Protein AF-A0A2P5I5N1-F1 (afdb_monomer_lite)

Secondary structure (DSSP, 8-state):
-----------------------------------------------------PPP--------------------------------------HHHHSPPGGGSPPP--PPP--TTS-HHHHHHHHHHHHHHHHHHHHHHHHHHHHHHHHHHHHTS--------------------------HHHHHHHHHHHHHTTTHHHHHHHHHHHGGGHHHHHHH-TTTS-GGG--HHHHHHHHHHHHHHHHHHHHHHHHHHHHHHHHHHHHHTTS-TT----PPP--HHHHHHHHHHHTT-S-GGGGGS---HHHHHHHHHHHHHHHHHHHHHHHHHHHTTTSGGGS-HHHHHHHHHHTT---TT--HHHHHHHHHHHHHHTT-S-TT-SS-TTSHHHHHHHHHHHHHHHH-SSSS--HHHHHHHHHHH--

pLDDT: mean 74.64, std 23.28, range [29.06, 97.94]

Sequence (427 aa):
MTSTTHLRVLRTSLRASPSHLLLLRPGYHHLHTPPSQPAQPRTQQQIPVQRQPCISRHQFSTSPHARQQSQRATAQLAAENSDRDAVQPTQTISPTAANPPASTRPPPLSLPARDPAASTFSHLFATGKAYLAFYKTGFKQIYINTRLVWSLASASGIPPDSSNSTGQPAAASPPTLRPAVTTRSTELLKRRWRHDMRRVPLFALMFVVCGEFTPLVVLALPGVVPLTCRIPRQVDKLRRAAEARRRASAGRIIQEEEEAEAEAEAEAEGADANGVHESNPLSRAAVTAHVARSLNLISPLWDRLPLPDAAVALLASRKVRAHVAYLIRDGHLLSQAGGVPALEDDEVALACEDRGLPVVDRSAADLREELGQWLDLAGENFGGENGSPWSPEAVARKEALVVSLLAAPKWPLNRQGLEALASKIER

Radius of gyration: 31.35 Å; chains: 1; bounding box: 95×78×101 Å

Organism: Diaporthe helianthi (NCBI:txid158607)

Foldseek 3Di:
DDDDDDDDDDDDDDDDDDDDDDDDDDDDDDDDDDDDDDDDDDDDDDDDDDDDDDDDDDDDDDDDDDDDDDDDDDDDDDDDDDDDDDDDPPQAAALLLQAADPLLAADDQDQDDDDPPDDPVVSVVSRLVSLVVRVVSNVVSLVVLVVVLVVLVVVQPDDPPPPDDDDDDDDDDDPPSPRDPRGLRNVSSVVLSVQQVVLVVVLVVLCVVCPSNSVVVCLVCVSSDRRRSDDPVNVLVVLVVLLVQLLVLLVVLVVVQVVQVVVLVVVCVVDDPDDDPDRQFRDLLSLQLSLCRNLVVDPPVVVVDPDDSNVSNVVRVVVSVVLLVVLLVSLQSQVSNVHLVSHDLVVLLVNCSSLSHRRRPDDSVVSSVQRVLLSVQLPSPCPDDPDDCPDPVNSVSSSLSSSLSSSDSDPDDDNVRSVVSSVSNVD

Structure (mmCIF, N/CA/C/O backbone):
data_AF-A0A2P5I5N1-F1
#
_entry.id   AF-A0A2P5I5N1-F1
#
loop_
_atom_site.group_PDB
_atom_site.id
_atom_site.type_symbol
_atom_site.label_atom_id
_atom_site.label_alt_id
_atom_site.label_comp_id
_atom_site.label_asym_id
_atom_site.label_entity_id
_atom_site.label_seq_id
_atom_site.pdbx_PDB_ins_code
_atom_site.Cartn_x
_atom_site.Cartn_y
_atom_site.Cartn_z
_atom_site.occupancy
_atom_site.B_iso_or_equiv
_atom_site.auth_seq_id
_atom_site.auth_comp_id
_atom_site.auth_asym_id
_atom_site.auth_atom_id
_atom_site.pdbx_PDB_model_num
ATOM 1 N N . MET A 1 1 ? 17.295 4.859 -60.411 1.00 33.75 1 MET A N 1
ATOM 2 C CA . MET A 1 1 ? 17.497 3.439 -60.048 1.00 33.75 1 MET A CA 1
ATOM 3 C C . MET A 1 1 ? 17.935 3.429 -58.591 1.00 33.75 1 MET A C 1
ATOM 5 O O . MET A 1 1 ? 18.952 4.043 -58.325 1.00 33.75 1 MET A O 1
ATOM 9 N N . THR A 1 2 ? 17.205 2.911 -57.606 1.00 41.75 2 THR A N 1
ATOM 10 C CA . THR A 1 2 ? 15.881 2.250 -57.556 1.00 41.75 2 THR A CA 1
ATOM 11 C C . THR A 1 2 ? 15.160 2.682 -56.270 1.00 41.75 2 THR A C 1
ATOM 13 O O . THR A 1 2 ? 15.818 3.014 -55.289 1.00 41.75 2 THR A O 1
ATOM 16 N N . SER A 1 3 ? 13.823 2.674 -56.264 1.00 34.59 3 SER A N 1
ATOM 17 C CA . SER A 1 3 ? 12.996 2.844 -55.053 1.00 34.59 3 SER A CA 1
ATOM 18 C C . SER A 1 3 ? 13.326 1.759 -53.997 1.00 34.59 3 SER A C 1
ATOM 20 O O . SER A 1 3 ? 13.925 0.739 -54.335 1.00 34.59 3 SER A O 1
ATOM 22 N N . THR A 1 4 ? 12.933 1.871 -52.723 1.00 37.09 4 THR A N 1
ATOM 23 C CA . THR A 1 4 ? 11.544 1.581 -52.303 1.00 37.09 4 THR A CA 1
ATOM 24 C C . THR A 1 4 ? 11.263 2.011 -50.853 1.00 37.09 4 THR A C 1
ATOM 26 O O . THR A 1 4 ? 12.054 1.772 -49.948 1.00 37.09 4 THR A O 1
ATOM 29 N N . THR A 1 5 ? 10.105 2.650 -50.670 1.00 42.44 5 THR A N 1
ATOM 30 C CA . THR A 1 5 ? 9.435 3.049 -49.413 1.00 42.44 5 THR A CA 1
ATOM 31 C C . THR A 1 5 ? 8.894 1.832 -48.627 1.00 42.44 5 THR A C 1
ATOM 33 O O . THR A 1 5 ? 8.928 0.735 -49.161 1.00 42.44 5 THR A O 1
ATOM 36 N N . HIS A 1 6 ? 8.266 2.051 -47.452 1.00 37.25 6 HIS A N 1
ATOM 37 C CA . HIS A 1 6 ? 7.546 1.102 -46.549 1.00 37.25 6 HIS A CA 1
ATOM 38 C C . HIS A 1 6 ? 8.348 0.652 -45.299 1.00 37.25 6 HIS A C 1
ATOM 40 O O . HIS A 1 6 ? 9.550 0.464 -45.390 1.00 37.25 6 HIS A O 1
ATOM 46 N N . LEU A 1 7 ? 7.776 0.495 -44.087 1.00 34.72 7 LEU A N 1
ATOM 47 C CA . LEU A 1 7 ? 6.366 0.534 -43.636 1.00 34.72 7 LEU A CA 1
ATOM 48 C C . LEU A 1 7 ? 6.119 1.450 -42.409 1.00 34.72 7 LEU A C 1
ATOM 50 O O . LEU A 1 7 ? 6.845 1.421 -41.421 1.00 34.72 7 LEU A O 1
ATOM 54 N N . ARG A 1 8 ? 4.977 2.156 -42.427 1.00 34.97 8 ARG A N 1
ATOM 55 C CA . ARG A 1 8 ? 4.152 2.459 -41.233 1.00 34.97 8 ARG A CA 1
ATOM 56 C C . ARG A 1 8 ? 3.073 1.369 -41.095 1.00 34.97 8 ARG A C 1
ATOM 58 O O . ARG A 1 8 ? 2.832 0.661 -42.066 1.00 34.97 8 ARG A O 1
ATOM 65 N N . VAL A 1 9 ? 2.321 1.389 -39.979 1.00 34.06 9 VAL A N 1
ATOM 66 C CA . VAL A 1 9 ? 1.162 0.511 -39.651 1.00 34.06 9 VAL A CA 1
ATOM 67 C C . VAL A 1 9 ? 1.654 -0.861 -39.137 1.00 34.06 9 VAL A C 1
ATOM 69 O O . VAL A 1 9 ? 2.457 -1.503 -39.791 1.00 34.06 9 VAL A O 1
ATOM 72 N N . LEU A 1 10 ? 1.320 -1.328 -37.924 1.00 35.56 10 LEU A N 1
ATOM 73 C CA . LEU A 1 10 ? -0.014 -1.440 -37.310 1.00 35.56 10 LEU A CA 1
ATOM 74 C C . LEU A 1 10 ? -0.098 -0.929 -35.852 1.00 35.56 10 LEU A C 1
ATOM 76 O O . LEU A 1 10 ? 0.497 -1.494 -34.941 1.00 35.56 10 LEU A O 1
ATOM 80 N N . ARG A 1 11 ? -0.973 0.058 -35.602 1.00 35.25 11 ARG A N 1
ATOM 81 C CA . ARG A 1 11 ? -1.669 0.222 -34.310 1.00 35.25 11 ARG A CA 1
ATOM 82 C C . ARG A 1 11 ? -3.103 -0.271 -34.500 1.00 35.25 11 ARG A C 1
ATOM 84 O O . ARG A 1 11 ? -3.900 0.443 -35.101 1.00 35.25 11 ARG A O 1
ATOM 91 N N . THR A 1 12 ? -3.449 -1.453 -33.995 1.00 36.47 12 THR A N 1
ATOM 92 C CA . THR A 1 12 ? -4.833 -1.958 -34.018 1.00 36.47 12 THR A CA 1
ATOM 93 C C . THR A 1 12 ? -5.508 -1.753 -32.666 1.00 36.47 12 THR A C 1
ATOM 95 O O . THR A 1 12 ? -5.317 -2.476 -31.692 1.00 36.47 12 THR A O 1
ATOM 98 N N . SER A 1 13 ? -6.329 -0.710 -32.614 1.00 34.03 13 SER A N 1
ATOM 99 C CA . SER A 1 13 ? -7.240 -0.418 -31.514 1.00 34.03 13 SER A CA 1
ATOM 100 C C . SER A 1 13 ? -8.364 -1.453 -31.419 1.00 34.03 13 SER A C 1
ATOM 102 O O . SER A 1 13 ? -9.107 -1.627 -32.382 1.00 34.03 13 SER A O 1
ATOM 104 N N . LEU A 1 14 ? -8.589 -2.024 -30.232 1.00 34.31 14 LEU A N 1
ATOM 105 C CA . LEU A 1 14 ? -9.855 -2.683 -29.893 1.00 34.31 14 LEU A CA 1
ATOM 106 C C . LEU A 1 14 ? -10.688 -1.780 -28.980 1.00 34.31 14 LEU A C 1
ATOM 108 O O . LEU A 1 14 ? -10.567 -1.792 -27.755 1.00 34.31 14 LEU A O 1
ATOM 112 N N . ARG A 1 15 ? -11.552 -0.986 -29.617 1.00 32.31 15 ARG A N 1
ATOM 113 C CA . ARG A 1 15 ? -12.623 -0.210 -28.988 1.00 32.31 15 ARG A CA 1
ATOM 114 C C . ARG A 1 15 ? -13.944 -0.730 -29.551 1.00 32.31 15 ARG A C 1
ATOM 116 O O . ARG A 1 15 ? -14.339 -0.326 -30.637 1.00 32.31 15 ARG A O 1
ATOM 123 N N . ALA A 1 16 ? -14.606 -1.627 -28.825 1.00 32.97 16 ALA A N 1
ATOM 124 C CA . ALA A 1 16 ? -15.929 -2.136 -29.179 1.00 32.97 16 ALA A CA 1
ATOM 125 C C . ALA A 1 16 ? -16.953 -1.683 -28.129 1.00 32.97 16 ALA A C 1
ATOM 127 O O . ALA A 1 16 ? -16.786 -1.938 -26.936 1.00 32.97 16 ALA A O 1
ATOM 128 N N . SER A 1 17 ? -17.982 -0.972 -28.588 1.00 29.06 17 SER A N 1
ATOM 129 C CA . SER A 1 17 ? -19.157 -0.579 -27.800 1.00 29.06 17 SER A CA 1
ATOM 130 C C . SER A 1 17 ? -20.213 -1.699 -27.863 1.00 29.06 17 SER A C 1
ATOM 132 O O . SER A 1 17 ? -20.211 -2.445 -28.844 1.00 29.06 17 SER A O 1
ATOM 134 N N . PRO A 1 18 ? -21.109 -1.858 -26.873 1.00 45.44 18 PRO A N 1
ATOM 135 C CA . PRO A 1 18 ? -22.069 -2.960 -26.857 1.00 45.44 18 PRO A CA 1
ATOM 136 C C . PRO A 1 18 ? -23.339 -2.636 -27.657 1.00 45.44 18 PRO A C 1
ATOM 138 O O . PRO A 1 18 ? -23.829 -1.513 -27.582 1.00 45.44 18 PRO A O 1
ATOM 141 N N . SER A 1 19 ? -23.908 -3.638 -28.340 1.00 34.34 19 SER A N 1
ATOM 142 C CA . SER A 1 19 ? -25.299 -3.627 -28.824 1.00 34.34 19 SER A CA 1
ATOM 143 C C . SER A 1 19 ? -25.810 -5.029 -29.195 1.00 34.34 19 SER A C 1
ATOM 145 O O . SER A 1 19 ? -25.190 -5.716 -29.993 1.00 34.34 19 SER A O 1
ATOM 147 N N . HIS A 1 20 ? -26.980 -5.378 -28.644 1.00 32.75 20 HIS A N 1
ATOM 148 C CA . HIS A 1 20 ? -28.009 -6.307 -29.152 1.00 32.75 20 HIS A CA 1
ATOM 149 C C . HIS A 1 20 ? -27.671 -7.757 -29.577 1.00 32.75 20 HIS A C 1
ATOM 151 O O . HIS A 1 20 ? -27.167 -7.991 -30.664 1.00 32.75 20 HIS A O 1
ATOM 157 N N . LEU A 1 21 ? -28.162 -8.711 -28.766 1.00 34.78 21 LEU A N 1
ATOM 158 C CA . LEU A 1 21 ? -28.772 -10.030 -29.079 1.00 34.78 21 LEU A CA 1
ATOM 159 C C . LEU A 1 21 ? -29.308 -10.538 -27.712 1.00 34.78 21 LEU A C 1
ATOM 161 O O . LEU A 1 21 ? -28.511 -10.694 -26.794 1.00 34.78 21 LEU A O 1
ATOM 165 N N . LEU A 1 22 ? -30.597 -10.551 -27.343 1.00 37.06 22 LEU A N 1
ATOM 166 C CA . LEU A 1 22 ? -31.819 -11.182 -27.882 1.00 37.06 22 LEU A CA 1
ATOM 167 C C . LEU A 1 22 ? -31.777 -12.718 -28.021 1.00 37.06 22 LEU A C 1
ATOM 169 O O . LEU A 1 22 ? -30.949 -13.243 -28.753 1.00 37.06 22 LEU A O 1
ATOM 173 N N . LEU A 1 23 ? -32.789 -13.359 -27.397 1.00 36.38 23 LEU A N 1
ATOM 174 C CA . LEU A 1 23 ? -33.202 -14.781 -27.456 1.00 36.38 23 LEU A CA 1
ATOM 175 C C . LEU A 1 23 ? -32.264 -15.790 -26.734 1.00 36.38 23 LEU A C 1
ATOM 177 O O . LEU A 1 23 ? -31.052 -15.676 -26.826 1.00 36.38 23 LEU A O 1
ATOM 181 N N . LEU A 1 24 ? -32.728 -16.795 -25.965 1.00 35.81 24 LEU A N 1
ATOM 182 C CA . LEU A 1 24 ? -34.088 -17.269 -25.625 1.00 35.81 24 LEU A CA 1
ATOM 183 C C . LEU A 1 24 ? -34.282 -17.486 -24.103 1.00 35.81 24 LEU A C 1
ATOM 185 O O . LEU A 1 24 ? -33.330 -17.730 -23.365 1.00 35.81 24 LEU A O 1
ATOM 189 N N . ARG A 1 25 ? -35.548 -17.500 -23.658 1.00 36.47 25 ARG A N 1
ATOM 190 C CA . ARG A 1 25 ? -36.008 -17.976 -22.338 1.00 36.47 25 ARG A CA 1
ATOM 191 C C . ARG A 1 25 ? -37.283 -18.824 -22.527 1.00 36.47 25 ARG A C 1
ATOM 193 O O . ARG A 1 25 ? -38.177 -18.341 -23.220 1.00 36.47 25 ARG A O 1
ATOM 200 N N . PRO A 1 26 ? -37.422 -20.018 -21.921 1.00 46.12 26 PRO A N 1
ATOM 201 C CA . PRO A 1 26 ? -38.691 -20.755 -21.910 1.00 46.12 26 PRO A CA 1
ATOM 202 C C . PRO A 1 26 ? -39.699 -20.195 -20.885 1.00 46.12 26 PRO A C 1
ATOM 204 O O . PRO A 1 26 ? -39.302 -19.694 -19.829 1.00 46.12 26 PRO A O 1
ATOM 207 N N . GLY A 1 27 ? -41.001 -20.322 -21.181 1.00 35.25 27 GLY A N 1
ATOM 208 C CA . GLY A 1 27 ? -42.088 -20.239 -20.185 1.00 35.25 27 GLY A CA 1
ATOM 209 C C . GLY A 1 27 ? -42.072 -21.446 -19.228 1.00 35.25 27 GLY A C 1
ATOM 210 O O . GLY A 1 27 ? -41.229 -22.326 -19.363 1.00 35.25 27 GLY A O 1
ATOM 211 N N . TYR A 1 28 ? -42.956 -21.586 -18.239 1.00 36.34 28 TYR A N 1
ATOM 212 C CA . TYR A 1 28 ? -44.267 -20.956 -17.984 1.00 36.34 28 TYR A CA 1
ATOM 213 C C . TYR A 1 28 ? -44.368 -20.569 -16.472 1.00 36.34 28 TYR A C 1
ATOM 215 O O . TYR A 1 28 ? -43.342 -20.584 -15.799 1.00 36.34 28 TYR A O 1
ATOM 223 N N . HIS A 1 29 ? -45.472 -20.159 -15.824 1.00 35.62 29 HIS A N 1
ATOM 224 C CA . HIS A 1 29 ? -46.914 -20.087 -16.137 1.00 35.62 29 HIS A CA 1
ATOM 225 C C . HIS A 1 29 ? -47.558 -18.819 -15.511 1.00 35.62 29 HIS A C 1
ATOM 227 O O . HIS A 1 29 ? -46.873 -17.959 -14.963 1.00 35.62 29 HIS A O 1
ATOM 233 N N . HIS A 1 30 ? -48.886 -18.705 -15.612 1.00 35.09 30 HIS A N 1
ATOM 234 C CA . HIS A 1 30 ? -49.728 -17.701 -14.943 1.00 35.09 30 HIS A CA 1
ATOM 235 C C . HIS A 1 30 ? -50.002 -18.036 -13.462 1.00 35.09 30 HIS A C 1
ATOM 237 O O . HIS A 1 30 ? -49.898 -19.198 -13.082 1.00 35.09 30 HIS A O 1
ATOM 243 N N . LEU A 1 31 ? -50.485 -17.054 -12.680 1.00 38.53 31 LEU A N 1
ATOM 244 C CA . LEU A 1 31 ? -51.870 -17.037 -12.151 1.00 38.53 31 LEU A CA 1
ATOM 245 C C . LEU A 1 31 ? -52.246 -15.669 -11.516 1.00 38.53 31 LEU A C 1
ATOM 247 O O . LEU A 1 31 ? -51.479 -15.079 -10.768 1.00 38.53 31 LEU A O 1
ATOM 251 N N . HIS A 1 32 ? -53.443 -15.198 -11.883 1.00 36.53 32 HIS A N 1
ATOM 252 C CA . HIS A 1 32 ? -54.326 -14.157 -11.320 1.00 36.53 32 HIS A CA 1
ATOM 253 C C . HIS A 1 32 ? -53.840 -12.993 -10.426 1.00 36.53 32 HIS A C 1
ATOM 255 O O . HIS A 1 32 ? -53.523 -13.149 -9.250 1.00 36.53 32 HIS A O 1
ATOM 261 N N . THR A 1 33 ? -54.096 -11.780 -10.932 1.00 40.31 33 THR A N 1
ATOM 262 C CA . THR A 1 33 ? -54.638 -10.641 -10.165 1.00 40.31 33 THR A CA 1
ATOM 263 C C . THR A 1 33 ? -56.170 -10.735 -10.020 1.00 40.31 33 THR A C 1
ATOM 265 O O . THR A 1 33 ? -56.845 -11.334 -10.865 1.00 40.31 33 THR A O 1
ATOM 268 N N . PRO A 1 34 ? -56.727 -10.130 -8.955 1.00 57.94 34 PRO A N 1
ATOM 269 C CA . PRO A 1 34 ? -57.875 -9.215 -9.074 1.00 57.94 34 PRO A CA 1
ATOM 270 C C . PRO A 1 34 ? -57.664 -7.896 -8.266 1.00 57.94 34 PRO A C 1
ATOM 272 O O . PRO A 1 34 ? -56.625 -7.760 -7.618 1.00 57.94 34 PRO A O 1
ATOM 275 N N . PRO A 1 35 ? -58.545 -6.870 -8.366 1.00 55.12 35 PRO A N 1
ATOM 276 C CA . PRO A 1 35 ? -58.055 -5.482 -8.414 1.00 55.12 35 PRO A CA 1
ATOM 277 C C . PRO A 1 35 ? -58.657 -4.479 -7.394 1.00 55.12 35 PRO A C 1
ATOM 279 O O . PRO A 1 35 ? -59.599 -4.786 -6.677 1.00 55.12 35 PRO A O 1
ATOM 282 N N . SER A 1 36 ? -58.154 -3.234 -7.464 1.00 37.34 36 SER A N 1
ATOM 283 C CA . SER A 1 36 ? -58.843 -1.951 -7.176 1.00 37.34 36 SER A CA 1
ATOM 284 C C . SER A 1 36 ? -59.441 -1.670 -5.782 1.00 37.34 36 SER A C 1
ATOM 286 O O . SER A 1 36 ? -60.485 -2.208 -5.440 1.00 37.34 36 SER A O 1
ATOM 288 N N . GLN A 1 37 ? -58.954 -0.618 -5.098 1.00 36.59 37 GLN A N 1
ATOM 289 C CA . GLN A 1 37 ? -59.627 0.707 -5.039 1.00 36.59 37 GLN A CA 1
ATOM 290 C C . GLN A 1 37 ? -58.852 1.752 -4.185 1.00 36.59 37 GLN A C 1
ATOM 292 O O . GLN A 1 37 ? -57.947 1.372 -3.441 1.00 36.59 37 GLN A O 1
ATOM 297 N N . PRO A 1 38 ? -59.147 3.070 -4.311 1.00 58.12 38 PRO A N 1
ATOM 298 C CA . PRO A 1 38 ? -58.384 4.151 -3.673 1.00 58.12 38 PRO A CA 1
ATOM 299 C C . PRO A 1 38 ? -59.071 4.807 -2.454 1.00 58.12 38 PRO A C 1
ATOM 301 O O . PRO A 1 38 ? -60.281 5.016 -2.442 1.00 58.12 38 PRO A O 1
ATOM 304 N N . ALA A 1 39 ? -58.269 5.270 -1.489 1.00 37.78 39 ALA A N 1
ATOM 305 C CA . ALA A 1 39 ? -58.638 6.268 -0.474 1.00 37.78 39 ALA A CA 1
ATOM 306 C C . ALA A 1 39 ? -57.370 7.082 -0.126 1.00 37.78 39 ALA A C 1
ATOM 308 O O . ALA A 1 39 ? -56.351 6.502 0.230 1.00 37.78 39 ALA A O 1
ATOM 309 N N . GLN A 1 40 ? -57.288 8.365 -0.499 1.00 44.81 40 GLN A N 1
ATOM 310 C CA . GLN A 1 40 ? -57.754 9.551 0.254 1.00 44.81 40 GLN A CA 1
ATOM 311 C C . GLN A 1 40 ? -56.893 9.864 1.507 1.00 44.81 40 GLN A C 1
ATOM 313 O O . GLN A 1 40 ? -56.618 8.971 2.306 1.00 44.81 40 GLN A O 1
ATOM 318 N N . PRO A 1 41 ? -56.424 11.120 1.681 1.00 55.22 41 PRO A N 1
ATOM 319 C CA . PRO A 1 41 ? -55.388 11.468 2.655 1.00 55.22 41 PRO A CA 1
ATOM 320 C C . PRO A 1 41 ? -55.967 11.795 4.035 1.00 55.22 41 PRO A C 1
ATOM 322 O O . PRO A 1 41 ? -57.088 12.299 4.137 1.00 55.22 41 PRO A O 1
ATOM 325 N N . ARG A 1 42 ? -55.176 11.642 5.110 1.00 37.22 42 ARG A N 1
ATOM 326 C CA . ARG A 1 42 ? -55.549 12.260 6.391 1.00 37.22 42 ARG A CA 1
ATOM 327 C C . ARG A 1 42 ? -54.397 12.665 7.313 1.00 37.22 42 ARG A C 1
ATOM 329 O O . ARG A 1 42 ? -53.546 11.865 7.676 1.00 37.22 42 ARG A O 1
ATOM 336 N N . THR A 1 43 ? -54.527 13.912 7.771 1.00 38.31 43 THR A N 1
ATOM 337 C CA . THR A 1 43 ? -54.063 14.482 9.049 1.00 38.31 43 THR A CA 1
ATOM 338 C C . THR A 1 43 ? -52.567 14.525 9.365 1.00 38.31 43 THR A C 1
ATOM 340 O O . THR A 1 43 ? -51.953 13.567 9.819 1.00 38.31 43 THR A O 1
ATOM 343 N N . GLN A 1 44 ? -52.063 15.761 9.303 1.00 40.44 44 GLN A N 1
ATOM 344 C CA . GLN A 1 44 ? -51.099 16.311 10.254 1.00 40.44 44 GLN A CA 1
ATOM 345 C C . GLN A 1 44 ? -51.349 15.815 11.692 1.00 40.44 44 GLN A C 1
ATOM 347 O O . GLN A 1 44 ? -52.484 15.849 12.169 1.00 40.44 44 GLN A O 1
ATOM 352 N N . GLN A 1 45 ? -50.274 15.516 12.420 1.00 43.44 45 GLN A N 1
ATOM 353 C CA . GLN A 1 45 ? -50.230 15.704 13.870 1.00 43.44 45 GLN A CA 1
ATOM 354 C C . GLN A 1 45 ? -49.009 16.558 14.217 1.00 43.44 45 GLN A C 1
ATOM 356 O O . GLN A 1 45 ? -47.866 16.149 14.025 1.00 43.44 45 GLN A O 1
ATOM 361 N N . GLN A 1 46 ? -49.272 17.769 14.707 1.00 41.22 46 GLN A N 1
ATOM 362 C CA . GLN A 1 46 ? -48.282 18.618 15.363 1.00 41.22 46 GLN A CA 1
ATOM 363 C C . GLN A 1 46 ? -48.248 18.262 16.853 1.00 41.22 46 GLN A C 1
ATOM 365 O O . GLN A 1 46 ? -49.272 18.369 17.522 1.00 41.22 46 GLN A O 1
ATOM 370 N N . ILE A 1 47 ? -47.080 17.915 17.392 1.00 38.12 47 ILE A N 1
ATOM 371 C CA . ILE A 1 47 ? -46.775 18.028 18.831 1.00 38.12 47 ILE A CA 1
ATOM 372 C C . ILE A 1 47 ? -45.272 18.381 18.986 1.00 38.12 47 ILE A C 1
ATOM 374 O O . ILE A 1 47 ? -44.554 18.366 17.982 1.00 38.12 47 ILE A O 1
ATOM 378 N N . PRO A 1 48 ? -44.795 18.911 20.128 1.00 43.09 48 PRO A N 1
ATOM 379 C CA . PRO A 1 48 ? -44.300 20.284 20.120 1.00 43.09 48 PRO A CA 1
ATOM 380 C C . PRO A 1 48 ? -42.792 20.405 20.374 1.00 43.09 48 PRO A C 1
ATOM 382 O O . PRO A 1 48 ? -42.193 19.634 21.122 1.00 43.09 48 PRO A O 1
ATOM 385 N N . VAL A 1 49 ? -42.175 21.450 19.814 1.00 38.94 49 VAL A N 1
ATOM 386 C CA . VAL A 1 49 ? -40.775 21.799 20.102 1.00 38.94 49 VAL A CA 1
ATOM 387 C C . VAL A 1 49 ? -40.683 22.440 21.488 1.00 38.94 49 VAL A C 1
ATOM 389 O O . VAL A 1 49 ? -40.901 23.642 21.656 1.00 38.94 49 VAL A O 1
ATOM 392 N N . GLN A 1 50 ? -40.344 21.632 22.491 1.00 46.94 50 GLN A N 1
ATOM 393 C CA . GLN A 1 50 ? -40.095 22.096 23.852 1.00 46.94 50 GLN A CA 1
ATOM 394 C C . GLN A 1 50 ? -38.758 22.856 23.916 1.00 46.94 50 GLN A C 1
ATOM 396 O O . GLN A 1 50 ? -37.678 22.269 23.872 1.00 46.94 50 GLN A O 1
ATOM 401 N N . ARG A 1 51 ? -38.831 24.189 24.008 1.00 40.38 51 ARG A N 1
ATOM 402 C CA . ARG A 1 51 ? -37.677 25.066 24.268 1.00 40.38 51 ARG A CA 1
ATOM 403 C C . ARG A 1 51 ? -37.258 24.980 25.736 1.00 40.38 51 ARG A C 1
ATOM 405 O O . ARG A 1 51 ? -38.100 25.222 26.594 1.00 40.38 51 ARG A O 1
ATOM 412 N N . GLN A 1 52 ? -35.967 24.780 26.014 1.00 50.19 52 GLN A N 1
ATOM 413 C CA . GLN A 1 52 ? -35.305 25.176 27.271 1.00 50.19 52 GLN A CA 1
ATOM 414 C C . GLN A 1 52 ? -33.759 25.133 27.116 1.00 50.19 52 GLN A C 1
ATOM 416 O O . GLN A 1 52 ? -33.291 24.715 26.056 1.00 50.19 52 GLN A O 1
ATOM 421 N N . PRO A 1 53 ? -32.961 25.757 28.008 1.00 46.38 53 PRO A N 1
ATOM 422 C CA . PRO A 1 53 ? -32.571 27.142 27.748 1.00 46.38 53 PRO A CA 1
ATOM 423 C C . PRO A 1 53 ? -31.052 27.374 27.655 1.00 46.38 53 PRO A C 1
ATOM 425 O O . PRO A 1 53 ? -30.225 26.515 27.953 1.00 46.38 53 PRO A O 1
ATOM 428 N N . CYS A 1 54 ? -30.695 28.599 27.272 1.00 39.19 54 CYS A N 1
ATOM 429 C CA . CYS A 1 54 ? -29.344 29.138 27.368 1.00 39.19 54 CYS A CA 1
ATOM 430 C C . CYS A 1 54 ? -28.821 29.137 28.818 1.00 39.19 54 CYS A C 1
ATOM 432 O O . CYS A 1 54 ? -29.508 29.583 29.735 1.00 39.19 54 CYS A O 1
ATOM 434 N N . ILE A 1 55 ? -27.572 28.700 29.012 1.00 40.00 55 ILE A N 1
ATOM 435 C CA . ILE A 1 55 ? -26.845 28.868 30.277 1.00 40.00 55 ILE A CA 1
ATOM 436 C C . ILE A 1 55 ? -25.883 30.048 30.135 1.00 40.00 55 ILE A C 1
ATOM 438 O O . ILE A 1 55 ? -24.952 30.024 29.327 1.00 40.00 55 ILE A O 1
ATOM 442 N N . SER A 1 56 ? -26.126 31.082 30.936 1.00 37.31 56 SER A N 1
ATOM 443 C CA . SER A 1 56 ? -25.287 32.274 31.048 1.00 37.31 56 SER A CA 1
ATOM 444 C C . SER A 1 56 ? -23.907 31.930 31.604 1.00 37.31 56 SER A C 1
ATOM 446 O O . SER A 1 56 ? -23.788 31.319 32.665 1.00 37.31 56 SER A O 1
ATOM 448 N N . ARG A 1 57 ? -22.844 32.381 30.929 1.00 39.78 57 ARG A N 1
ATOM 449 C CA . ARG A 1 57 ? -21.477 32.300 31.455 1.00 39.78 57 ARG A CA 1
ATOM 450 C C . ARG A 1 57 ? -21.157 33.591 32.203 1.00 39.78 57 ARG A C 1
ATOM 452 O O . ARG A 1 57 ? -20.928 34.624 31.579 1.00 39.78 57 ARG A O 1
ATOM 459 N N . HIS A 1 58 ? -21.174 33.531 33.533 1.00 35.94 58 HIS A N 1
ATOM 460 C CA . HIS A 1 58 ? -20.863 34.683 34.376 1.00 35.94 58 HIS A CA 1
ATOM 461 C C . HIS A 1 58 ? -19.423 35.164 34.170 1.00 35.94 58 HIS A C 1
ATOM 463 O O . HIS A 1 58 ? -18.478 34.376 34.142 1.00 35.94 58 HIS A O 1
ATOM 469 N N . GLN A 1 59 ? -19.284 36.482 34.058 1.00 42.75 59 GLN A N 1
ATOM 470 C CA . GLN A 1 59 ? -18.020 37.189 34.208 1.00 42.75 59 GLN A CA 1
ATOM 471 C C . GLN A 1 59 ? -17.729 37.336 35.704 1.00 42.75 59 GLN A C 1
ATOM 473 O O . GLN A 1 59 ? -18.615 37.757 36.443 1.00 42.75 59 GLN A O 1
ATOM 478 N N . PHE A 1 60 ? -16.492 37.086 36.127 1.00 37.22 60 PHE A N 1
ATOM 479 C CA . PHE A 1 60 ? -15.940 37.725 37.319 1.00 37.22 60 PHE A CA 1
ATOM 480 C C . PHE A 1 60 ? -14.502 38.154 37.042 1.00 37.22 60 PHE A C 1
ATOM 482 O O . PHE A 1 60 ? -13.702 37.400 36.491 1.00 37.22 60 PHE A O 1
ATOM 489 N N . SER A 1 61 ? -14.222 39.406 37.391 1.00 35.09 61 SER A N 1
ATOM 490 C CA . SER A 1 61 ? -12.948 40.091 37.216 1.00 35.09 61 SER A CA 1
ATOM 491 C C . SER A 1 61 ? -12.422 40.477 38.592 1.00 35.09 61 SER A C 1
ATOM 493 O O . SER A 1 61 ? -13.102 41.212 39.304 1.00 35.09 61 SER A O 1
ATOM 495 N N . THR A 1 62 ? -11.216 40.023 38.936 1.00 42.12 62 THR A N 1
ATOM 496 C CA . THR A 1 62 ? -10.398 40.589 40.019 1.00 42.12 62 THR A CA 1
ATOM 497 C C . THR A 1 62 ? -8.913 40.440 39.678 1.00 42.12 62 THR A C 1
ATOM 499 O O . THR A 1 62 ? -8.354 39.346 39.745 1.00 42.12 62 THR A O 1
ATOM 502 N N . SER A 1 63 ? -8.285 41.556 39.314 1.00 34.94 63 SER A N 1
ATOM 503 C CA . SER A 1 63 ? -6.825 41.787 39.299 1.00 34.94 63 SER A CA 1
ATOM 504 C C . SER A 1 63 ? -6.323 42.073 40.746 1.00 34.94 63 SER A C 1
ATOM 506 O O . SER A 1 63 ? -7.177 42.078 41.636 1.00 34.94 63 SER A O 1
ATOM 508 N N . PRO A 1 64 ? -5.033 42.406 41.044 1.00 56.03 64 PRO A N 1
ATOM 509 C CA . PRO A 1 64 ? -3.863 42.618 40.166 1.00 56.03 64 PRO A CA 1
ATOM 510 C C . PRO A 1 64 ? -2.496 42.062 40.690 1.00 56.03 64 PRO A C 1
ATOM 512 O O . PRO A 1 64 ? -2.439 41.368 41.697 1.00 56.03 64 PRO A O 1
ATOM 515 N N . HIS A 1 65 ? -1.399 42.490 40.027 1.00 35.72 65 HIS A N 1
ATOM 516 C CA . HIS A 1 65 ? 0.042 42.410 40.395 1.00 35.72 65 HIS A CA 1
ATOM 517 C C . HIS A 1 65 ? 0.789 41.065 40.181 1.00 35.72 65 HIS A C 1
ATOM 519 O O . HIS A 1 65 ? 0.237 40.005 40.431 1.00 35.72 65 HIS A O 1
ATOM 525 N N . ALA A 1 66 ? 2.068 41.026 39.745 1.00 33.44 66 ALA A N 1
ATOM 526 C CA . ALA A 1 66 ? 2.988 42.057 39.203 1.00 33.44 66 ALA A CA 1
ATOM 527 C C . ALA A 1 66 ? 4.218 41.421 38.472 1.00 33.44 66 ALA A C 1
ATOM 529 O O . ALA A 1 66 ? 4.365 40.205 38.486 1.00 33.44 66 ALA A O 1
ATOM 530 N N . ARG A 1 67 ? 5.121 42.276 37.931 1.00 33.41 67 ARG A N 1
ATOM 531 C CA . ARG A 1 67 ? 6.363 42.031 37.128 1.00 33.41 67 ARG A CA 1
ATOM 532 C C . ARG A 1 67 ? 6.119 41.641 35.654 1.00 33.41 67 ARG A C 1
ATOM 534 O O . ARG A 1 67 ? 5.466 40.647 35.388 1.00 33.41 67 ARG A O 1
ATOM 541 N N . GLN A 1 68 ? 6.464 42.457 34.640 1.00 37.88 68 GLN A N 1
ATOM 542 C CA . GLN A 1 68 ? 7.784 43.009 34.218 1.00 37.88 68 GLN A CA 1
ATOM 543 C C . GLN A 1 68 ? 8.795 41.885 33.910 1.00 37.88 68 GLN A C 1
ATOM 545 O O . GLN A 1 68 ? 9.144 41.144 34.816 1.00 37.88 68 GLN A O 1
ATOM 550 N N . GLN A 1 69 ? 9.304 41.705 32.685 1.00 37.59 69 GLN A N 1
ATOM 551 C CA . GLN A 1 69 ? 10.112 42.654 31.894 1.00 37.59 69 GLN A CA 1
ATOM 552 C C . GLN A 1 69 ? 10.139 42.296 30.387 1.00 37.59 69 GLN A C 1
ATOM 554 O O . GLN A 1 69 ? 9.944 41.137 30.055 1.00 37.59 69 GLN A O 1
ATOM 559 N N . SER A 1 70 ? 10.470 43.293 29.545 1.00 36.22 70 SER A N 1
ATOM 560 C CA . SER A 1 70 ? 11.225 43.247 28.263 1.00 36.22 70 SER A CA 1
ATOM 561 C C . SER A 1 70 ? 10.894 42.174 27.189 1.00 36.22 70 SER A C 1
ATOM 563 O O . SER A 1 70 ? 10.777 40.996 27.470 1.00 36.22 70 SER A O 1
ATOM 565 N N . GLN A 1 71 ? 10.840 42.477 25.886 1.00 41.09 71 GLN A N 1
ATOM 566 C CA . GLN A 1 71 ? 11.584 43.500 25.134 1.00 41.09 71 GLN A CA 1
ATOM 567 C C . GLN A 1 71 ? 10.703 44.263 24.125 1.00 41.09 71 GLN A C 1
ATOM 569 O O . GLN A 1 71 ? 9.642 43.805 23.707 1.00 41.09 71 GLN A O 1
ATOM 574 N N . ARG A 1 72 ? 11.156 45.465 23.751 1.00 30.39 72 ARG A N 1
ATOM 575 C CA . ARG A 1 72 ? 10.442 46.435 22.910 1.00 30.39 72 ARG A CA 1
ATOM 576 C C . ARG A 1 72 ? 10.959 46.360 21.474 1.00 30.39 72 ARG A C 1
ATOM 578 O O . ARG A 1 72 ? 12.164 46.437 21.267 1.00 30.39 72 ARG A O 1
ATOM 585 N N . ALA A 1 73 ? 10.055 46.255 20.504 1.00 33.88 73 ALA A N 1
ATOM 586 C CA . ALA A 1 73 ? 10.404 46.321 19.088 1.00 33.88 73 ALA A CA 1
ATOM 587 C C . ALA A 1 73 ? 10.854 47.734 18.680 1.00 33.88 73 ALA A C 1
ATOM 589 O O . ALA A 1 73 ? 10.247 48.726 19.096 1.00 33.88 73 ALA A O 1
ATOM 590 N N . THR A 1 74 ? 11.854 47.808 17.802 1.00 37.44 74 THR A N 1
ATOM 591 C CA . THR A 1 74 ? 12.225 49.026 17.073 1.00 37.44 74 THR A CA 1
ATOM 592 C C . THR A 1 74 ? 11.829 48.834 15.614 1.00 37.44 74 THR A C 1
ATOM 594 O O . THR A 1 74 ? 12.447 48.052 14.899 1.00 37.44 74 THR A O 1
ATOM 597 N N . ALA A 1 75 ? 10.779 49.523 15.172 1.00 39.38 75 ALA A N 1
ATOM 598 C CA . ALA A 1 75 ? 10.422 49.591 13.761 1.00 39.38 75 ALA A CA 1
ATOM 599 C C . ALA A 1 75 ? 11.084 50.829 13.146 1.00 39.38 75 ALA A C 1
ATOM 601 O O . ALA A 1 75 ? 10.731 51.951 13.509 1.00 39.38 75 ALA A O 1
ATOM 602 N N . GLN A 1 76 ? 12.022 50.634 12.217 1.00 38.03 76 GLN A N 1
ATOM 603 C CA . GLN A 1 76 ? 12.556 51.705 11.375 1.00 38.03 76 GLN A CA 1
ATOM 604 C C . GLN A 1 76 ? 12.673 51.237 9.921 1.00 38.03 76 GLN A C 1
ATOM 606 O O . GLN A 1 76 ? 13.524 50.429 9.572 1.00 38.03 76 GLN A O 1
ATOM 611 N N . LEU A 1 77 ? 11.747 51.759 9.115 1.00 41.09 77 LEU A N 1
ATOM 612 C CA . LEU A 1 77 ? 11.945 52.307 7.770 1.00 41.09 77 LEU A CA 1
ATOM 613 C C . LEU A 1 77 ? 13.209 51.871 7.001 1.00 41.09 77 LEU A C 1
ATOM 615 O O . LEU A 1 77 ? 14.295 52.393 7.238 1.00 41.09 77 LEU A O 1
ATOM 619 N N . ALA A 1 78 ? 12.998 51.079 5.951 1.00 34.09 78 ALA A N 1
ATOM 620 C CA . ALA A 1 78 ? 13.756 51.179 4.708 1.00 34.09 78 ALA A CA 1
ATOM 621 C C . ALA A 1 78 ? 12.802 50.887 3.538 1.00 34.09 78 ALA A C 1
ATOM 623 O O . ALA A 1 78 ? 12.160 49.837 3.502 1.00 34.09 78 ALA A O 1
ATOM 624 N N . ALA A 1 79 ? 12.676 51.841 2.619 1.00 41.91 79 ALA A N 1
ATOM 625 C CA . ALA A 1 79 ? 12.070 51.644 1.306 1.00 41.91 79 ALA A CA 1
ATOM 626 C C . ALA A 1 79 ? 13.188 51.622 0.251 1.00 41.91 79 ALA A C 1
ATOM 628 O O . ALA A 1 79 ? 14.292 52.069 0.546 1.00 41.91 79 ALA A O 1
ATOM 629 N N . GLU A 1 80 ? 12.860 51.158 -0.960 1.00 37.84 80 GLU A N 1
ATOM 630 C CA . GLU A 1 80 ? 13.730 51.136 -2.153 1.00 37.84 80 GLU A CA 1
ATOM 631 C C . GLU A 1 80 ? 14.905 50.136 -2.039 1.00 37.84 80 GLU A C 1
ATOM 633 O O . GLU A 1 80 ? 15.860 50.306 -1.295 1.00 37.84 80 GLU A O 1
ATOM 638 N N . ASN A 1 81 ? 14.872 49.014 -2.758 1.00 35.62 81 ASN A N 1
ATOM 639 C CA . ASN A 1 81 ? 15.028 49.041 -4.210 1.00 35.62 81 ASN A CA 1
ATOM 640 C C . ASN A 1 81 ? 14.283 47.897 -4.919 1.00 35.62 81 ASN A C 1
ATOM 642 O O . ASN A 1 81 ? 14.097 46.818 -4.360 1.00 35.62 81 ASN A O 1
ATOM 646 N N . SER A 1 82 ? 13.898 48.126 -6.177 1.00 43.59 82 SER A N 1
ATOM 647 C CA . SER A 1 82 ? 13.462 47.043 -7.066 1.00 43.59 82 SER A CA 1
ATOM 648 C C . SER A 1 82 ? 14.674 46.373 -7.697 1.00 43.59 82 SER A C 1
ATOM 650 O O . SER A 1 82 ? 15.454 47.062 -8.347 1.00 43.59 82 SER A O 1
ATOM 652 N N . ASP A 1 83 ? 14.746 45.046 -7.643 1.00 32.00 83 ASP A N 1
ATOM 653 C CA . ASP A 1 83 ? 15.287 44.300 -8.778 1.00 32.00 83 ASP A CA 1
ATOM 654 C C . ASP A 1 83 ? 14.485 43.016 -9.032 1.00 32.00 83 ASP A C 1
ATOM 656 O O . ASP A 1 83 ? 13.777 42.509 -8.157 1.00 32.00 83 ASP A O 1
ATOM 660 N N . ARG A 1 84 ? 14.492 42.563 -10.286 1.00 45.53 84 ARG A N 1
ATOM 661 C CA . ARG A 1 84 ? 13.561 41.557 -10.813 1.00 45.53 84 ARG A CA 1
ATOM 662 C C . ARG A 1 84 ? 14.110 40.141 -10.683 1.00 45.53 84 ARG A C 1
ATOM 664 O O . ARG A 1 84 ? 14.452 39.522 -11.690 1.00 45.53 84 ARG A O 1
ATOM 671 N N . ASP A 1 85 ? 14.076 39.584 -9.479 1.00 36.44 85 ASP A N 1
ATOM 672 C CA . ASP A 1 85 ? 14.217 38.136 -9.342 1.00 36.44 85 ASP A CA 1
ATOM 673 C C . ASP A 1 85 ? 12.937 37.418 -9.786 1.00 36.44 85 ASP A C 1
ATOM 675 O O . ASP A 1 85 ? 11.830 37.653 -9.287 1.00 36.44 85 ASP A O 1
ATOM 679 N N . ALA A 1 86 ? 13.094 36.525 -10.762 1.00 43.25 86 ALA A N 1
ATOM 680 C CA . ALA A 1 86 ? 12.026 35.666 -11.239 1.00 43.25 86 ALA A CA 1
ATOM 681 C C . ALA A 1 86 ? 11.662 34.659 -10.140 1.00 43.25 86 ALA A C 1
ATOM 683 O O . ALA A 1 86 ? 12.337 33.645 -9.963 1.00 43.25 86 ALA A O 1
ATOM 684 N N . VAL A 1 87 ? 10.579 34.943 -9.411 1.00 38.12 87 VAL A N 1
ATOM 685 C CA . VAL A 1 87 ? 10.028 34.056 -8.382 1.00 38.12 87 VAL A CA 1
ATOM 686 C C . VAL A 1 87 ? 9.654 32.716 -9.020 1.00 38.12 87 VAL A C 1
ATOM 688 O O . VAL A 1 87 ? 8.566 32.552 -9.577 1.00 38.12 87 VAL A O 1
ATOM 691 N N . GLN A 1 88 ? 10.555 31.736 -8.911 1.00 43.41 88 GLN A N 1
ATOM 692 C CA . GLN A 1 88 ? 10.177 30.333 -9.022 1.00 43.41 88 GLN A CA 1
ATOM 693 C C . GLN A 1 88 ? 9.057 30.087 -8.003 1.00 43.41 88 GLN A C 1
ATOM 695 O O . GLN A 1 88 ? 9.174 30.545 -6.863 1.00 43.41 88 GLN A O 1
ATOM 700 N N . PRO A 1 89 ? 7.962 29.400 -8.370 1.00 46.72 89 PRO A N 1
ATOM 701 C CA . PRO A 1 89 ? 6.873 29.163 -7.440 1.00 46.72 89 PRO A CA 1
ATOM 702 C C . PRO A 1 89 ? 7.372 28.272 -6.300 1.00 46.72 89 PRO A C 1
ATOM 704 O O . PRO A 1 89 ? 7.515 27.060 -6.470 1.00 46.72 89 PRO A O 1
ATOM 707 N N . THR A 1 90 ? 7.624 28.874 -5.135 1.00 49.56 90 THR A N 1
ATOM 708 C CA . THR A 1 90 ? 7.906 28.153 -3.892 1.00 49.56 90 THR A CA 1
ATOM 709 C C . THR A 1 90 ? 6.797 27.130 -3.691 1.00 49.56 90 THR A C 1
ATOM 711 O O . THR A 1 90 ? 5.634 27.508 -3.544 1.00 49.56 90 THR A O 1
ATOM 714 N N . GLN A 1 91 ? 7.129 25.837 -3.746 1.00 60.69 91 GLN A N 1
ATOM 715 C CA . GLN A 1 91 ? 6.125 24.778 -3.674 1.00 60.69 91 GLN A CA 1
ATOM 716 C C . GLN A 1 91 ? 5.412 24.847 -2.319 1.00 60.69 91 GLN A C 1
ATOM 718 O O . GLN A 1 91 ? 5.978 24.506 -1.281 1.00 60.69 91 GLN A O 1
ATOM 723 N N . THR A 1 92 ? 4.167 25.323 -2.324 1.00 79.38 92 THR A N 1
ATOM 724 C CA . THR A 1 92 ? 3.385 25.500 -1.100 1.00 79.38 92 THR A CA 1
ATOM 725 C C . THR A 1 92 ? 3.019 24.139 -0.520 1.00 79.38 92 THR A C 1
ATOM 727 O O . THR A 1 92 ? 2.157 23.438 -1.053 1.00 79.38 92 THR A O 1
ATOM 730 N N . ILE A 1 93 ? 3.650 23.785 0.601 1.00 88.56 93 ILE A N 1
ATOM 731 C CA . ILE A 1 93 ? 3.343 22.567 1.356 1.00 88.56 93 ILE A CA 1
ATOM 732 C C . ILE A 1 93 ? 1.867 22.603 1.770 1.00 88.56 93 ILE A C 1
ATOM 734 O O . ILE A 1 93 ? 1.426 23.509 2.477 1.00 88.56 93 ILE A O 1
ATOM 738 N N . SER A 1 94 ? 1.099 21.609 1.326 1.00 91.19 94 SER A N 1
ATOM 739 C CA . SER A 1 94 ? -0.351 21.538 1.508 1.00 91.19 94 SER A CA 1
ATOM 740 C C . SER A 1 94 ? -0.763 20.183 2.097 1.00 91.19 94 SER A C 1
ATOM 742 O O . SER A 1 94 ? -1.176 19.271 1.369 1.00 91.19 94 SER A O 1
ATOM 744 N N . PRO A 1 95 ? -0.694 20.021 3.435 1.00 92.69 95 PRO A N 1
ATOM 745 C CA . PRO A 1 95 ? -1.002 18.752 4.093 1.00 92.69 95 PRO A CA 1
ATOM 746 C C . PRO A 1 95 ? -2.432 18.259 3.838 1.00 92.69 95 PRO A C 1
ATOM 748 O O . PRO A 1 95 ? -2.666 17.055 3.777 1.00 92.69 95 PRO A O 1
ATOM 751 N N . THR A 1 96 ? -3.396 19.161 3.631 1.00 92.19 96 THR A N 1
ATOM 752 C CA . THR A 1 96 ? -4.794 18.815 3.310 1.00 92.19 96 THR A CA 1
ATOM 753 C C . THR A 1 96 ? -4.991 18.382 1.853 1.00 92.19 96 THR A C 1
ATOM 755 O O . THR A 1 96 ? -5.931 17.640 1.554 1.00 92.19 96 THR A O 1
ATOM 758 N N . ALA A 1 97 ? -4.108 18.794 0.938 1.00 93.19 97 ALA A N 1
ATOM 759 C CA . ALA A 1 97 ? -4.061 18.260 -0.421 1.00 93.19 97 ALA A CA 1
ATOM 760 C C . ALA A 1 97 ? -3.334 16.907 -0.472 1.00 93.19 97 ALA A C 1
ATOM 762 O O . ALA A 1 97 ? -3.748 16.039 -1.240 1.00 93.19 97 ALA A O 1
ATOM 763 N N . ALA A 1 98 ? -2.306 16.706 0.361 1.00 94.31 98 ALA A N 1
ATOM 764 C CA . ALA A 1 98 ? -1.514 15.478 0.417 1.00 94.31 98 ALA A CA 1
ATOM 765 C C . ALA A 1 98 ? -2.227 14.316 1.136 1.00 94.31 98 ALA A C 1
ATOM 767 O O . ALA A 1 98 ? -2.250 13.194 0.619 1.00 94.31 98 ALA A O 1
ATOM 768 N N . ASN A 1 99 ? -2.809 14.564 2.315 1.00 96.50 99 ASN A N 1
ATOM 769 C CA . ASN A 1 99 ? -3.303 13.518 3.215 1.00 96.50 99 ASN A CA 1
ATOM 770 C C . ASN A 1 99 ? -4.833 13.382 3.151 1.00 96.50 99 ASN A C 1
ATOM 772 O O . ASN A 1 99 ? -5.551 14.379 3.267 1.00 96.50 99 ASN A O 1
ATOM 776 N N . PRO A 1 100 ? -5.377 12.164 2.978 1.00 95.56 100 PRO A N 1
ATOM 777 C CA . PRO A 1 100 ? -6.811 11.930 3.083 1.00 95.56 100 PRO A CA 1
ATOM 778 C C . PRO A 1 100 ? -7.279 12.086 4.542 1.00 95.56 100 PRO A C 1
ATOM 780 O O . PRO A 1 100 ? -6.482 11.923 5.470 1.00 95.56 100 PRO A O 1
ATOM 783 N N . PRO A 1 101 ? -8.584 12.321 4.779 1.00 95.19 101 PRO A N 1
ATOM 784 C CA . PRO A 1 101 ? -9.133 12.418 6.129 1.00 95.19 101 PRO A CA 1
ATOM 785 C C . PRO A 1 101 ? -8.733 11.229 7.012 1.00 95.19 101 PRO A C 1
ATOM 787 O O . PRO A 1 101 ? -8.756 10.079 6.559 1.00 95.19 101 PRO A O 1
ATOM 790 N N . ALA A 1 102 ? -8.448 11.484 8.292 1.00 94.44 102 ALA A N 1
ATOM 791 C CA . ALA A 1 102 ? -8.081 10.449 9.267 1.00 94.44 102 ALA A CA 1
ATOM 792 C C . ALA A 1 102 ? -9.144 9.338 9.408 1.00 94.44 102 ALA A C 1
ATOM 794 O O . ALA A 1 102 ? -8.823 8.206 9.753 1.00 94.44 102 ALA A O 1
ATOM 795 N N . SER A 1 103 ? -10.406 9.605 9.043 1.00 94.94 103 SER A N 1
ATOM 796 C CA . SER A 1 103 ? -11.456 8.583 8.930 1.00 94.94 103 SER A CA 1
ATOM 797 C C . SER A 1 103 ? -11.200 7.524 7.849 1.00 94.94 103 SER A C 1
ATOM 799 O O . SER A 1 103 ? -11.944 6.554 7.769 1.00 94.94 103 SER A O 1
ATOM 801 N N . THR A 1 104 ? -10.175 7.665 7.007 1.00 95.50 104 THR A N 1
ATOM 802 C CA . THR A 1 104 ? -9.755 6.630 6.045 1.00 95.50 104 THR A CA 1
ATOM 803 C C . THR A 1 104 ? -8.742 5.627 6.617 1.00 95.50 104 THR A C 1
ATOM 805 O O . THR A 1 104 ? -8.393 4.670 5.925 1.00 95.50 104 THR A O 1
ATOM 808 N N . ARG A 1 105 ? -8.290 5.827 7.864 1.00 93.12 105 ARG A N 1
ATOM 809 C CA . ARG A 1 105 ? -7.384 4.952 8.627 1.00 93.12 105 ARG A CA 1
ATOM 810 C C . ARG A 1 105 ? -8.142 4.249 9.772 1.00 93.12 105 ARG A C 1
ATOM 812 O O . ARG A 1 105 ? -9.158 4.782 10.226 1.00 93.12 105 ARG A O 1
ATOM 819 N N . PRO A 1 106 ? -7.688 3.071 10.253 1.00 90.88 106 PRO A N 1
ATOM 820 C CA . PRO A 1 106 ? -8.262 2.441 11.443 1.00 90.88 106 PRO A CA 1
ATOM 821 C C . PRO A 1 106 ? -8.175 3.374 12.664 1.00 90.88 106 PRO A C 1
ATOM 823 O O . PRO A 1 106 ? -7.185 4.094 12.802 1.00 90.88 106 PRO A O 1
ATOM 826 N N . PRO A 1 107 ? -9.164 3.373 13.575 1.00 91.12 107 PRO A N 1
ATOM 827 C CA . PRO A 1 107 ? -9.070 4.128 14.817 1.00 91.12 107 PRO A CA 1
ATOM 828 C C . PRO A 1 107 ? -8.062 3.467 15.780 1.00 91.12 107 PRO A C 1
ATOM 830 O O . PRO A 1 107 ? -7.844 2.255 15.703 1.00 91.12 107 PRO A O 1
ATOM 833 N N . PRO A 1 108 ? -7.464 4.215 16.725 1.00 90.38 108 PRO A N 1
ATOM 834 C CA . PRO A 1 108 ? -6.564 3.633 17.716 1.00 90.38 108 PRO A CA 1
ATOM 835 C C . PRO A 1 108 ? -7.304 2.615 18.598 1.00 90.38 108 PRO A C 1
ATOM 837 O O . PRO A 1 108 ? -8.389 2.888 19.112 1.00 90.38 108 PRO A O 1
ATOM 840 N N . LEU A 1 109 ? -6.705 1.436 18.785 1.00 90.75 109 LEU A N 1
ATOM 841 C CA . LEU A 1 109 ? -7.231 0.373 19.644 1.00 90.75 109 LEU A CA 1
ATOM 842 C C . LEU A 1 109 ? -6.527 0.404 21.007 1.00 90.75 109 LEU A C 1
ATOM 844 O O . LEU A 1 109 ? -5.465 -0.193 21.178 1.00 90.75 109 LEU A O 1
ATOM 848 N N . SER A 1 110 ? -7.134 1.071 21.987 1.00 89.62 110 SER A N 1
ATOM 849 C CA . SER A 1 110 ? -6.689 1.043 23.382 1.00 89.62 110 SER A CA 1
ATOM 850 C C . SER A 1 110 ? -7.246 -0.189 24.103 1.00 89.62 110 SER A C 1
ATOM 852 O O . SER A 1 110 ? -8.403 -0.225 24.522 1.00 89.62 110 SER A O 1
ATOM 854 N N . LEU A 1 111 ? -6.416 -1.223 24.244 1.00 89.75 111 LEU A N 1
ATOM 855 C CA . LEU A 1 111 ? -6.729 -2.372 25.098 1.00 89.75 111 LEU A CA 1
ATOM 856 C C . LEU A 1 111 ? -6.407 -2.035 26.567 1.00 89.75 111 LEU A C 1
ATOM 858 O O . LEU A 1 111 ? -5.410 -1.353 26.816 1.00 89.75 111 LEU A O 1
ATOM 862 N N . PRO A 1 112 ? -7.214 -2.495 27.542 1.00 88.88 112 PRO A N 1
ATOM 863 C CA . PRO A 1 112 ? -6.889 -2.324 28.954 1.00 88.88 112 PRO A CA 1
ATOM 864 C C . PRO A 1 112 ? -5.585 -3.061 29.292 1.00 88.88 112 PRO A C 1
ATOM 866 O O . PRO A 1 112 ? -5.337 -4.161 28.796 1.00 88.88 112 PRO A O 1
ATOM 869 N N . ALA A 1 113 ? -4.758 -2.463 30.149 1.00 89.1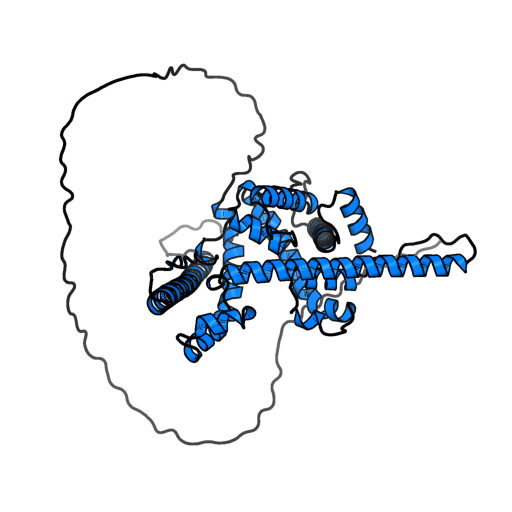9 113 ALA A N 1
ATOM 870 C CA . ALA A 1 113 ? -3.603 -3.154 30.708 1.00 89.19 113 ALA A CA 1
ATOM 871 C C . ALA A 1 113 ? -4.071 -4.279 31.646 1.00 89.19 113 ALA A C 1
ATOM 873 O O . ALA A 1 113 ? -5.044 -4.118 32.389 1.00 89.19 113 ALA A O 1
ATOM 874 N N . ARG A 1 114 ? -3.371 -5.419 31.628 1.00 85.44 114 ARG A N 1
ATOM 875 C CA . ARG A 1 114 ? -3.683 -6.543 32.512 1.00 85.44 114 ARG A CA 1
ATOM 876 C C . ARG A 1 114 ? -3.145 -6.279 33.913 1.00 85.44 114 ARG A C 1
ATOM 878 O O . ARG A 1 114 ? -1.980 -6.549 34.187 1.00 85.44 114 ARG A O 1
ATOM 885 N N . ASP A 1 115 ? -4.017 -5.808 34.791 1.00 85.69 115 ASP A N 1
ATOM 886 C CA . ASP A 1 115 ? -3.782 -5.820 36.233 1.00 85.69 115 ASP A CA 1
ATOM 887 C C . ASP A 1 115 ? -3.803 -7.280 36.748 1.00 85.69 115 ASP A C 1
ATOM 889 O O . ASP A 1 115 ? -4.802 -7.976 36.528 1.00 85.69 115 ASP A O 1
ATOM 893 N N . PRO A 1 116 ? -2.730 -7.784 37.392 1.00 82.88 116 PRO A N 1
ATOM 894 C CA . PRO A 1 116 ? -2.709 -9.125 37.974 1.00 82.88 116 PRO A CA 1
ATOM 895 C C . PRO A 1 116 ? -3.673 -9.305 39.160 1.00 82.88 116 PRO A C 1
ATOM 897 O O . PRO A 1 116 ? -4.012 -10.446 39.468 1.00 82.88 116 PRO A O 1
ATOM 900 N N . ALA A 1 117 ? -4.128 -8.225 39.807 1.00 84.38 117 ALA A N 1
ATOM 901 C CA . ALA A 1 117 ? -5.109 -8.271 40.893 1.00 84.38 117 ALA A CA 1
ATOM 902 C C . ALA A 1 117 ? -6.570 -8.272 40.397 1.00 84.38 117 ALA A C 1
ATOM 904 O O . ALA A 1 117 ? -7.482 -8.632 41.145 1.00 84.38 117 ALA A O 1
ATOM 905 N N . ALA A 1 118 ? -6.819 -7.892 39.139 1.00 84.12 118 ALA A N 1
ATOM 906 C CA . ALA A 1 118 ? -8.162 -7.845 38.571 1.00 84.12 118 ALA A CA 1
ATOM 907 C C . ALA A 1 118 ? -8.664 -9.236 38.146 1.00 84.12 118 ALA A C 1
ATOM 909 O O . ALA A 1 118 ? -7.922 -10.065 37.616 1.00 84.12 118 ALA A O 1
ATOM 910 N N . SER A 1 119 ? -9.970 -9.487 38.301 1.00 88.75 119 SER A N 1
ATOM 911 C CA . SER A 1 119 ? -10.558 -10.759 37.872 1.00 88.75 119 SER A CA 1
ATOM 912 C C . SER A 1 119 ? -10.469 -10.938 36.350 1.00 88.75 119 SER A C 1
ATOM 914 O O . SER A 1 119 ? -10.754 -10.020 35.572 1.00 88.75 119 SER A O 1
ATOM 916 N N . THR A 1 120 ? -10.128 -12.152 35.903 1.00 88.81 120 THR A N 1
ATOM 917 C CA . THR A 1 120 ? -10.000 -12.488 34.472 1.00 88.81 120 THR A CA 1
ATOM 918 C C . THR A 1 120 ? -11.268 -12.152 33.680 1.00 88.81 120 THR A C 1
ATOM 920 O O . THR A 1 120 ? -11.177 -11.688 32.545 1.00 88.81 120 THR A O 1
ATOM 923 N N . PHE A 1 121 ? -12.448 -12.323 34.288 1.00 87.88 121 PHE A N 1
ATOM 924 C CA . PHE A 1 121 ? -13.729 -11.959 33.681 1.00 87.88 121 PHE A CA 1
ATOM 925 C C . PHE A 1 121 ? -13.869 -10.442 33.469 1.00 87.88 121 PHE A C 1
ATOM 927 O O . PHE A 1 121 ? -14.239 -10.016 32.377 1.00 87.88 121 PHE A O 1
ATOM 934 N N . SER A 1 122 ? -13.508 -9.621 34.464 1.00 87.50 122 SER A N 1
ATOM 935 C CA . SER A 1 122 ? -13.525 -8.154 34.344 1.00 87.50 122 SER A CA 1
ATOM 936 C C . SER A 1 122 ? -12.582 -7.674 33.235 1.00 87.50 122 SER A C 1
ATOM 938 O O . SER A 1 122 ? -12.977 -6.895 32.365 1.00 87.50 122 SER A O 1
ATOM 940 N N . HIS A 1 123 ? -11.363 -8.222 33.190 1.00 87.94 123 HIS A N 1
ATOM 941 C CA . HIS A 1 123 ? -10.399 -7.925 32.130 1.00 87.94 123 HIS A CA 1
ATOM 942 C C . HIS A 1 123 ? -10.914 -8.334 30.736 1.00 87.94 123 HIS A C 1
ATOM 944 O O . HIS A 1 123 ? -10.779 -7.574 29.772 1.00 87.94 123 HIS A O 1
ATOM 950 N N . LEU A 1 124 ? -11.532 -9.515 30.608 1.00 88.00 124 LEU A N 1
ATOM 951 C CA . LEU A 1 124 ? -12.106 -9.994 29.347 1.00 88.00 124 LEU A CA 1
ATOM 952 C C . LEU A 1 124 ? -13.282 -9.119 28.885 1.00 88.00 124 LEU A C 1
ATOM 954 O O . LEU A 1 124 ? -13.342 -8.755 27.711 1.00 88.00 124 LEU A O 1
ATOM 958 N N . PHE A 1 125 ? -14.165 -8.713 29.799 1.00 88.38 125 PHE A N 1
ATOM 959 C CA . PHE A 1 125 ? -15.275 -7.804 29.508 1.00 88.38 125 PHE A CA 1
ATOM 960 C C . PHE A 1 125 ? -14.784 -6.414 29.073 1.00 88.38 125 PHE A C 1
ATOM 962 O O . PHE A 1 125 ? -15.236 -5.882 28.056 1.00 88.38 125 PHE A O 1
ATOM 969 N N . ALA A 1 126 ? -13.800 -5.844 29.777 1.00 89.44 126 ALA A N 1
ATOM 970 C CA . ALA A 1 126 ? -13.172 -4.578 29.397 1.00 89.44 126 ALA A CA 1
ATOM 971 C C . ALA A 1 126 ? -12.490 -4.664 28.016 1.00 89.44 126 ALA A C 1
ATOM 973 O O . ALA A 1 126 ? -12.625 -3.753 27.196 1.00 89.44 126 ALA A O 1
ATOM 974 N N . THR A 1 127 ? -11.832 -5.789 27.724 1.00 89.81 127 THR A N 1
ATOM 975 C CA . THR A 1 127 ? -11.235 -6.085 26.411 1.00 89.81 127 THR A CA 1
ATOM 976 C C . THR A 1 127 ? -12.304 -6.171 25.314 1.00 89.81 127 THR A C 1
ATOM 978 O O . THR A 1 127 ? -12.163 -5.542 24.265 1.00 89.81 127 THR A O 1
ATOM 981 N N . GLY A 1 128 ? -13.407 -6.888 25.555 1.00 87.00 128 GLY A N 1
ATOM 982 C CA . GLY A 1 128 ? -14.535 -6.983 24.622 1.00 87.00 128 GLY A CA 1
ATOM 983 C C . GLY A 1 128 ? -15.172 -5.621 24.330 1.00 87.00 128 GLY A C 1
ATOM 984 O O . GLY A 1 128 ? -15.400 -5.276 23.168 1.00 87.00 128 GLY A O 1
ATOM 985 N N . LYS A 1 129 ? -15.361 -4.791 25.365 1.00 89.31 129 LYS A N 1
ATOM 986 C CA . LYS A 1 129 ? -15.849 -3.409 25.236 1.00 89.31 129 LYS A CA 1
ATOM 987 C C . LYS A 1 129 ? -14.924 -2.544 24.372 1.00 89.31 129 LYS A C 1
ATOM 989 O O . LYS A 1 129 ? -15.425 -1.779 23.546 1.00 89.31 129 LYS A O 1
ATOM 994 N N . ALA A 1 130 ? -13.603 -2.677 24.521 1.00 91.44 130 ALA A N 1
ATOM 995 C CA . ALA A 1 130 ? -12.627 -1.965 23.693 1.00 91.44 130 ALA A CA 1
ATOM 996 C C . ALA A 1 130 ? -12.739 -2.357 22.207 1.00 91.44 130 ALA A C 1
ATOM 998 O O . ALA A 1 130 ? -12.836 -1.481 21.346 1.00 91.44 130 ALA A O 1
ATOM 999 N N . TYR A 1 131 ? -12.834 -3.657 21.898 1.00 89.12 131 TYR A N 1
ATOM 1000 C CA . TYR A 1 131 ? -13.052 -4.126 20.522 1.00 89.12 131 TYR A CA 1
ATOM 1001 C C . TYR A 1 131 ? -14.389 -3.654 19.935 1.00 89.12 131 TYR A C 1
ATOM 1003 O O . TYR A 1 131 ? -14.431 -3.206 18.789 1.00 89.12 131 TYR A O 1
ATOM 1011 N N . LEU A 1 132 ? -15.481 -3.698 20.704 1.00 88.19 132 LEU A N 1
ATOM 1012 C CA . LEU A 1 132 ? -16.790 -3.228 20.242 1.00 88.19 132 LEU A CA 1
ATOM 1013 C C . LEU A 1 132 ? -16.780 -1.718 19.937 1.00 88.19 132 LEU A C 1
ATOM 1015 O O . LEU A 1 132 ? -17.327 -1.285 18.921 1.00 88.19 132 LEU A O 1
ATOM 1019 N N . ALA A 1 133 ? -16.116 -0.918 20.778 1.00 91.00 133 ALA A N 1
ATOM 1020 C CA . ALA A 1 133 ? -15.933 0.516 20.555 1.00 91.00 133 ALA A CA 1
ATOM 1021 C C . ALA A 1 133 ? -15.079 0.808 19.306 1.00 91.00 133 ALA A C 1
ATOM 1023 O O . ALA A 1 133 ? -15.429 1.691 18.514 1.00 91.00 133 ALA A O 1
ATOM 1024 N N . PHE A 1 134 ? -14.010 0.035 19.091 1.00 92.56 134 PHE A N 1
ATOM 1025 C CA . PHE A 1 134 ? -13.173 0.093 17.892 1.00 92.56 134 PHE A CA 1
ATOM 1026 C C . PHE A 1 134 ? -13.990 -0.184 16.617 1.00 92.56 134 PHE A C 1
ATOM 1028 O O . PHE A 1 134 ? -14.043 0.674 15.735 1.00 92.56 134 PHE A O 1
ATOM 1035 N N . TYR A 1 135 ? -14.724 -1.303 16.541 1.00 89.62 135 TYR A N 1
ATOM 1036 C CA . TYR A 1 135 ? -15.532 -1.632 15.355 1.00 89.62 135 TYR A CA 1
ATOM 1037 C C . TYR A 1 135 ? -16.658 -0.624 15.104 1.00 89.62 135 TYR A C 1
ATOM 1039 O O . TYR A 1 135 ? -16.866 -0.204 13.965 1.00 89.62 135 TYR A O 1
ATOM 1047 N N . LYS A 1 136 ? -17.352 -0.166 16.156 1.00 91.44 136 LYS A N 1
ATOM 1048 C CA . LYS A 1 136 ? -18.365 0.899 16.050 1.00 91.44 136 LYS A CA 1
ATOM 1049 C C . LYS A 1 136 ? -17.775 2.183 15.455 1.00 91.44 136 LYS A C 1
ATOM 1051 O O . LYS A 1 136 ? -18.425 2.848 14.647 1.00 91.44 136 LYS A O 1
ATOM 1056 N N . THR A 1 137 ? -16.540 2.517 15.825 1.00 94.44 137 THR A N 1
ATOM 1057 C CA . THR A 1 137 ? -15.818 3.676 15.285 1.00 94.44 137 THR A CA 1
ATOM 1058 C C . THR A 1 137 ? -15.408 3.449 13.827 1.00 94.44 137 THR A C 1
ATOM 1060 O O . THR A 1 137 ? -15.654 4.326 13.001 1.00 94.44 137 THR A O 1
ATOM 1063 N N . GLY A 1 138 ? -14.908 2.259 13.477 1.00 93.88 138 GLY A N 1
ATOM 1064 C CA . GLY A 1 138 ? -14.575 1.882 12.098 1.00 93.88 138 GLY A CA 1
ATOM 1065 C C . GLY A 1 138 ? -15.775 1.927 11.140 1.00 93.88 138 GLY A C 1
ATOM 1066 O O . GLY A 1 138 ? -15.664 2.449 10.028 1.00 93.88 138 GLY A O 1
ATOM 1067 N N . PHE A 1 139 ? -16.962 1.491 11.578 1.00 92.94 139 PHE A N 1
ATOM 1068 C CA . PHE A 1 139 ? -18.207 1.653 10.811 1.00 92.94 139 PHE A CA 1
ATOM 1069 C C . PHE A 1 139 ? -18.626 3.126 10.666 1.00 92.94 139 PHE A C 1
ATOM 1071 O O . PHE A 1 139 ? -18.988 3.559 9.568 1.00 92.94 139 PHE A O 1
ATOM 1078 N N . LYS A 1 140 ? -18.539 3.925 11.741 1.00 96.00 140 LYS A N 1
ATOM 1079 C CA . LYS A 1 140 ? -18.821 5.373 11.693 1.00 96.00 140 LYS A CA 1
ATOM 1080 C C . LYS A 1 140 ? -17.900 6.087 10.695 1.00 96.00 140 LYS A C 1
ATOM 1082 O O . LYS A 1 140 ? -18.356 6.956 9.955 1.00 96.00 140 LYS A O 1
ATOM 1087 N N . GLN A 1 141 ? -16.629 5.701 10.646 1.00 97.06 141 GLN A N 1
ATOM 1088 C CA . GLN A 1 141 ? -15.652 6.206 9.684 1.00 97.06 141 GLN A CA 1
ATOM 1089 C C . GLN A 1 141 ? -16.023 5.867 8.228 1.00 97.06 141 GLN A C 1
ATOM 1091 O O . GLN A 1 141 ? -15.995 6.763 7.387 1.00 97.06 141 GLN A O 1
ATOM 1096 N N . ILE A 1 142 ? -16.466 4.638 7.922 1.00 96.25 142 ILE A N 1
ATOM 1097 C CA . ILE A 1 142 ? -16.954 4.265 6.572 1.00 96.25 142 ILE A CA 1
ATOM 1098 C C . ILE A 1 142 ? -18.144 5.139 6.154 1.00 96.25 142 ILE A C 1
ATOM 1100 O O . ILE A 1 142 ? -18.197 5.614 5.016 1.00 96.25 142 ILE A O 1
ATOM 1104 N N . TYR A 1 143 ? -19.085 5.389 7.068 1.00 96.50 143 TYR A N 1
ATOM 1105 C CA . TYR A 1 143 ? -20.226 6.272 6.811 1.00 96.50 143 TYR A CA 1
ATOM 1106 C C . TYR A 1 143 ? -19.785 7.717 6.519 1.00 96.50 143 TYR A C 1
ATOM 1108 O O . TYR A 1 143 ? -20.239 8.310 5.538 1.00 96.50 143 TYR A O 1
ATOM 1116 N N . ILE A 1 144 ? -18.849 8.261 7.307 1.00 96.94 144 ILE A N 1
ATOM 1117 C CA . ILE A 1 144 ? -18.255 9.588 7.068 1.00 96.94 144 ILE A CA 1
ATOM 1118 C C . ILE A 1 144 ? -17.578 9.633 5.691 1.00 96.94 144 ILE A C 1
ATOM 1120 O O . ILE A 1 144 ? -17.892 10.512 4.892 1.00 96.94 144 ILE A O 1
ATOM 1124 N N . ASN A 1 145 ? -16.728 8.654 5.366 1.00 97.12 145 ASN A N 1
ATOM 1125 C CA . ASN A 1 145 ? -16.043 8.577 4.072 1.00 97.12 145 ASN A CA 1
ATOM 1126 C C . ASN A 1 145 ? -17.038 8.501 2.904 1.00 97.12 145 ASN A C 1
ATOM 1128 O O . ASN A 1 145 ? -16.835 9.150 1.881 1.00 97.12 145 ASN A O 1
ATOM 1132 N N . THR A 1 146 ? -18.138 7.762 3.071 1.00 96.62 146 THR A N 1
ATOM 1133 C CA . THR A 1 146 ? -19.214 7.669 2.073 1.00 96.62 146 THR A CA 1
ATOM 1134 C C . THR A 1 146 ? -19.876 9.023 1.842 1.00 96.62 146 THR A C 1
ATOM 1136 O O . THR A 1 146 ? -20.009 9.445 0.694 1.00 96.62 146 THR A O 1
ATOM 1139 N N . ARG A 1 147 ? -20.211 9.757 2.913 1.00 96.06 147 ARG A N 1
ATOM 1140 C CA . ARG A 1 147 ? -20.749 11.120 2.790 1.00 96.06 147 ARG A CA 1
ATOM 1141 C C . ARG A 1 147 ? -19.770 12.085 2.123 1.00 96.06 147 ARG A C 1
ATOM 1143 O O . ARG A 1 147 ? -20.217 12.884 1.308 1.00 96.06 147 ARG A O 1
ATOM 1150 N N . LEU A 1 148 ? -18.474 11.995 2.426 1.00 94.56 148 LEU A N 1
ATOM 1151 C CA . LEU A 1 148 ? -17.444 12.840 1.810 1.00 94.56 148 LEU A CA 1
ATOM 1152 C C . LEU A 1 148 ? -17.278 12.544 0.309 1.00 94.56 148 LEU A C 1
ATOM 1154 O O . LEU A 1 148 ? -17.214 13.468 -0.500 1.00 94.56 148 LEU A O 1
ATOM 1158 N N . VAL A 1 149 ? -17.264 11.269 -0.094 1.00 93.88 149 VAL A N 1
ATOM 1159 C CA . VAL A 1 149 ? -17.223 10.894 -1.520 1.00 93.88 149 VAL A CA 1
ATOM 1160 C C . VAL A 1 149 ? -18.478 11.371 -2.253 1.00 93.88 149 VAL A C 1
ATOM 1162 O O . VAL A 1 149 ? -18.368 11.892 -3.362 1.00 93.88 149 VAL A O 1
ATOM 1165 N N . TRP A 1 150 ? -19.659 11.254 -1.639 1.00 92.56 150 TRP A N 1
ATOM 1166 C CA . TRP A 1 150 ? -20.897 11.774 -2.221 1.00 92.56 150 TRP A CA 1
ATOM 1167 C C . TRP A 1 150 ? -20.895 13.301 -2.328 1.00 92.56 150 TRP A C 1
ATOM 1169 O O . TRP A 1 150 ? -21.247 13.810 -3.386 1.00 92.56 150 TRP A O 1
ATOM 1179 N N . SER A 1 151 ? -20.421 14.043 -1.319 1.00 90.44 151 SER A N 1
ATOM 1180 C CA . SER A 1 151 ? -20.320 15.507 -1.423 1.00 90.44 151 SER A CA 1
ATOM 1181 C C . SER A 1 151 ? -19.339 15.952 -2.508 1.00 90.44 151 SER A C 1
ATOM 1183 O O . SER A 1 151 ? -19.616 16.926 -3.199 1.00 90.44 151 SER A O 1
ATOM 1185 N N . LEU A 1 152 ? -18.236 15.222 -2.719 1.00 88.44 152 LEU A N 1
ATOM 1186 C CA . LEU A 1 152 ? -17.322 15.474 -3.840 1.00 88.44 152 LEU A CA 1
ATOM 1187 C C . LEU A 1 152 ? -17.991 15.204 -5.195 1.00 88.44 152 LEU A C 1
ATOM 1189 O O . LEU A 1 152 ? -17.770 15.959 -6.139 1.00 88.44 152 LEU A O 1
ATOM 1193 N N . ALA A 1 153 ? -18.815 14.157 -5.303 1.00 81.62 153 ALA A N 1
ATOM 1194 C CA . ALA A 1 153 ? -19.555 13.862 -6.528 1.00 81.62 153 ALA A CA 1
ATOM 1195 C C . ALA A 1 153 ? -20.617 14.936 -6.821 1.00 81.62 153 ALA A C 1
ATOM 1197 O O . ALA A 1 153 ? -20.673 15.431 -7.943 1.00 81.62 153 ALA A O 1
ATOM 1198 N N . SER A 1 154 ? -21.385 15.359 -5.811 1.00 76.31 154 SER A N 1
ATOM 1199 C CA . SER A 1 154 ? -22.352 16.456 -5.928 1.00 76.31 154 SER A CA 1
ATOM 1200 C C . SER A 1 154 ? -21.677 17.781 -6.290 1.00 76.31 154 SER A C 1
ATOM 1202 O O . SER A 1 154 ? -22.101 18.428 -7.237 1.00 76.31 154 SER A O 1
ATOM 1204 N N . ALA A 1 155 ? -20.583 18.157 -5.619 1.00 68.12 155 ALA A N 1
ATOM 1205 C CA . ALA A 1 155 ? -19.830 19.377 -5.932 1.00 68.12 155 ALA A CA 1
ATOM 1206 C C . ALA A 1 155 ? -19.207 19.366 -7.342 1.00 68.12 155 ALA A C 1
ATOM 1208 O O . ALA A 1 155 ? -19.029 20.420 -7.941 1.00 68.12 155 ALA A O 1
ATOM 1209 N N . SER A 1 156 ? -18.908 18.182 -7.892 1.00 60.22 156 SER A N 1
ATOM 1210 C CA . SER A 1 156 ? -18.429 18.024 -9.277 1.00 60.22 156 SER A CA 1
ATOM 1211 C C . SER A 1 156 ? -19.561 18.006 -10.317 1.00 60.22 156 SER A C 1
ATOM 1213 O O . SER A 1 156 ? -19.281 17.902 -11.508 1.00 60.22 156 SER A O 1
ATOM 1215 N N . GLY A 1 157 ? -20.823 18.037 -9.876 1.00 47.28 157 GLY A N 1
ATOM 1216 C CA . GLY A 1 157 ? -22.017 17.789 -10.686 1.00 47.28 157 GLY A CA 1
ATOM 1217 C C . GLY A 1 157 ? -23.101 18.857 -10.550 1.00 47.28 157 GLY A C 1
ATOM 1218 O O . GLY A 1 157 ? -24.255 18.563 -10.840 1.00 47.28 157 GLY A O 1
ATOM 1219 N N . ILE A 1 158 ? -22.748 20.068 -10.107 1.00 39.09 158 ILE A N 1
ATOM 1220 C CA . ILE A 1 158 ? -23.612 21.254 -10.168 1.00 39.09 158 ILE A CA 1
ATOM 1221 C C . ILE A 1 158 ? -23.263 22.014 -11.459 1.00 39.09 158 ILE A C 1
ATOM 1223 O O . ILE A 1 158 ? -22.222 22.676 -11.500 1.00 39.09 158 ILE A O 1
ATOM 1227 N N . PRO A 1 159 ? -24.093 21.965 -12.520 1.00 45.34 159 PRO A N 1
ATOM 1228 C CA . PRO A 1 159 ? -24.176 23.094 -13.437 1.00 45.34 159 PRO A CA 1
ATOM 1229 C C . PRO A 1 159 ? -24.677 24.296 -12.624 1.00 45.34 159 PRO A C 1
ATOM 1231 O O . PRO A 1 159 ? -25.539 24.101 -11.765 1.00 45.34 159 PRO A O 1
ATOM 1234 N N . PRO A 1 160 ? -24.188 25.526 -12.853 1.00 38.31 160 PRO A N 1
ATOM 1235 C CA . PRO A 1 160 ? -24.834 26.686 -12.258 1.00 38.31 160 PRO A CA 1
ATOM 1236 C C . PRO A 1 160 ? -26.293 26.704 -12.719 1.00 38.31 160 PRO A C 1
ATOM 1238 O O . PRO A 1 160 ? -26.551 26.711 -13.924 1.00 38.31 160 PRO A O 1
ATOM 1241 N N . ASP A 1 161 ? -27.232 26.696 -11.769 1.00 37.62 161 ASP A N 1
ATOM 1242 C CA . ASP A 1 161 ? -28.636 26.936 -12.082 1.00 37.62 161 ASP A CA 1
ATOM 1243 C C . ASP A 1 161 ? -28.718 28.287 -12.787 1.00 37.62 161 ASP A C 1
ATOM 1245 O O . ASP A 1 161 ? -28.413 29.336 -12.212 1.00 37.62 161 ASP A O 1
ATOM 1249 N N . SER A 1 162 ? -29.121 28.260 -14.054 1.00 42.94 162 SER A N 1
ATOM 1250 C CA . SER A 1 162 ? -29.456 29.452 -14.814 1.00 42.94 162 SER A CA 1
ATOM 1251 C C . SER A 1 162 ? -30.784 29.996 -14.291 1.00 42.94 162 SER A C 1
ATOM 1253 O O . SER A 1 162 ? -31.833 29.838 -14.918 1.00 42.94 162 SER A O 1
ATOM 1255 N N . SER A 1 163 ? -30.743 30.617 -13.110 1.00 38.28 163 SER A N 1
ATOM 1256 C CA . SER A 1 163 ? -31.850 31.393 -12.573 1.00 38.28 163 SER A CA 1
ATOM 1257 C C . SER A 1 163 ? -32.082 32.576 -13.507 1.00 38.28 163 SER A C 1
ATOM 1259 O O . SER A 1 163 ? -31.310 33.535 -13.517 1.00 38.28 163 SER A O 1
ATOM 1261 N N . ASN A 1 164 ? -33.133 32.486 -14.319 1.00 47.03 164 ASN A N 1
ATOM 1262 C CA . ASN A 1 164 ? -33.550 33.552 -15.218 1.00 47.03 164 ASN A CA 1
ATOM 1263 C C . ASN A 1 164 ? -33.822 34.844 -14.432 1.00 47.03 164 ASN A C 1
ATOM 1265 O O . ASN A 1 164 ? -34.874 34.987 -13.812 1.00 47.03 164 ASN A O 1
ATOM 1269 N N . SER A 1 165 ? -32.909 35.811 -14.525 1.00 37.91 165 SER A N 1
ATOM 1270 C CA . SER A 1 165 ? -33.157 37.203 -14.151 1.00 37.91 165 SER A CA 1
ATOM 1271 C C . SER A 1 165 ? -32.621 38.143 -15.233 1.00 37.91 165 SER A C 1
ATOM 1273 O O . SER A 1 165 ? -31.545 38.719 -15.121 1.00 37.91 165 SER A O 1
ATOM 1275 N N . THR A 1 166 ? -33.428 38.268 -16.286 1.00 43.38 166 THR A N 1
ATOM 1276 C CA . THR A 1 166 ? -33.632 39.504 -17.057 1.00 43.38 166 THR A CA 1
ATOM 1277 C C . THR A 1 166 ? -32.403 40.182 -17.691 1.00 43.38 166 THR A C 1
ATOM 1279 O O . THR A 1 166 ? -31.860 41.144 -17.162 1.00 43.38 166 THR A O 1
ATOM 1282 N N . GLY A 1 167 ? -32.126 39.807 -18.945 1.00 41.72 167 GLY A N 1
ATOM 1283 C CA . GLY A 1 167 ? -31.895 40.801 -20.004 1.00 41.72 167 GLY A CA 1
ATOM 1284 C C . GLY A 1 167 ? -30.475 41.326 -20.241 1.00 41.72 167 GLY A C 1
ATOM 1285 O O . GLY A 1 167 ? -30.221 42.505 -20.018 1.00 41.72 167 GLY A O 1
ATOM 1286 N N . GLN A 1 168 ? -29.606 40.522 -20.866 1.00 36.47 168 GLN A N 1
ATOM 1287 C CA . GLN A 1 168 ? -28.517 41.053 -21.704 1.00 36.47 168 GLN A CA 1
ATOM 1288 C C . GLN A 1 168 ? -28.008 40.016 -22.728 1.00 36.47 168 GLN A C 1
ATOM 1290 O O . GLN A 1 168 ? -27.726 38.882 -22.343 1.00 36.47 168 GLN A O 1
ATOM 1295 N N . PRO A 1 169 ? -27.860 40.368 -24.022 1.00 44.09 169 PRO A N 1
ATOM 1296 C CA . PRO A 1 169 ? -27.204 39.516 -25.008 1.00 44.09 169 PRO A CA 1
ATOM 1297 C C . PRO A 1 169 ? -25.698 39.818 -25.044 1.00 44.09 169 PRO A C 1
ATOM 1299 O O . PRO A 1 169 ? -25.269 40.804 -25.640 1.00 44.09 169 PRO A O 1
ATOM 1302 N N . ALA A 1 170 ? -24.883 38.963 -24.425 1.00 38.59 170 ALA A N 1
ATOM 1303 C CA . ALA A 1 170 ? -23.423 39.034 -24.499 1.00 38.59 170 ALA A CA 1
ATOM 1304 C C . ALA A 1 170 ? -22.840 37.688 -24.957 1.00 38.59 170 ALA A C 1
ATOM 1306 O O . ALA A 1 170 ? -23.281 36.627 -24.521 1.00 38.59 170 ALA A O 1
ATOM 1307 N N . ALA A 1 171 ? -21.877 37.754 -25.880 1.00 42.31 171 ALA A N 1
ATOM 1308 C CA . ALA A 1 171 ? -21.363 36.639 -26.673 1.00 42.31 171 ALA A CA 1
ATOM 1309 C C . ALA A 1 171 ? -21.021 35.364 -25.872 1.00 42.31 171 ALA A C 1
ATOM 1311 O O . ALA A 1 171 ? -20.257 35.390 -24.907 1.00 42.31 171 ALA A O 1
ATOM 1312 N N . ALA A 1 172 ? -21.538 34.226 -26.344 1.00 38.69 172 ALA A N 1
ATOM 1313 C CA . ALA A 1 172 ? -21.325 32.918 -25.741 1.00 38.69 172 ALA A CA 1
ATOM 1314 C C . ALA A 1 172 ? -19.911 32.368 -26.015 1.00 38.69 172 ALA A C 1
ATOM 1316 O O . ALA A 1 172 ? -19.700 31.572 -26.929 1.00 38.69 172 ALA A O 1
ATOM 1317 N N . SER A 1 173 ? -18.954 32.725 -25.160 1.00 41.75 173 SER A N 1
ATOM 1318 C CA . SER A 1 173 ? -17.830 31.829 -24.869 1.00 41.75 173 SER A CA 1
ATOM 1319 C C . SER A 1 173 ? -18.354 30.678 -24.002 1.00 41.75 173 SER A C 1
ATOM 1321 O O . SER A 1 173 ? -19.003 30.953 -22.989 1.00 41.75 173 SER A O 1
ATOM 1323 N N . PRO A 1 174 ? -18.112 29.398 -24.342 1.00 40.50 174 PRO A N 1
ATOM 1324 C CA . PRO A 1 174 ? -18.596 28.294 -23.525 1.00 40.50 174 PRO A CA 1
ATOM 1325 C C . PRO A 1 174 ? -17.941 28.359 -22.136 1.00 40.50 174 PRO A C 1
ATOM 1327 O O . PRO A 1 174 ? -16.712 28.478 -22.059 1.00 40.50 174 PRO A O 1
ATOM 1330 N N . PRO A 1 175 ? -18.710 28.261 -21.033 1.00 39.41 175 PRO A N 1
ATOM 1331 C CA . PRO A 1 175 ? -18.126 28.170 -19.707 1.00 39.41 175 PRO A CA 1
ATOM 1332 C C . PRO A 1 175 ? -17.317 26.878 -19.644 1.00 39.41 175 PRO A C 1
ATOM 1334 O O . PRO A 1 175 ? -17.863 25.774 -19.610 1.00 39.41 175 PRO A O 1
ATOM 1337 N N . THR A 1 176 ? -15.992 27.010 -19.652 1.00 37.72 176 THR A N 1
ATOM 1338 C CA . THR A 1 176 ? -15.100 25.886 -19.399 1.00 37.72 176 THR A CA 1
ATOM 1339 C C . THR A 1 176 ? -15.301 25.474 -17.949 1.00 37.72 176 THR A C 1
ATOM 1341 O O . THR A 1 176 ? -14.731 26.078 -17.040 1.00 37.72 176 THR A O 1
ATOM 1344 N N . LEU A 1 177 ? -16.133 24.446 -17.728 1.00 38.84 177 LEU A N 1
ATOM 1345 C CA . LEU A 1 177 ? -16.202 23.747 -16.449 1.00 38.84 177 LEU A CA 1
ATOM 1346 C C . LEU A 1 177 ? -14.783 23.288 -16.116 1.00 38.84 177 LEU A C 1
ATOM 1348 O O . LEU A 1 177 ? -14.315 22.271 -16.626 1.00 38.84 177 LEU A O 1
ATOM 1352 N N . ARG A 1 178 ? -14.087 24.047 -15.266 1.00 37.22 178 ARG A N 1
ATOM 1353 C CA . ARG A 1 178 ? -12.864 23.576 -14.630 1.00 37.22 178 ARG A CA 1
ATOM 1354 C C . ARG A 1 178 ? -13.301 22.460 -13.683 1.00 37.22 178 ARG A C 1
ATOM 1356 O O . ARG A 1 178 ? -13.981 22.769 -12.703 1.00 37.22 178 ARG A O 1
ATOM 1363 N N . PRO A 1 179 ? -12.974 21.181 -13.952 1.00 43.38 179 PRO A N 1
ATOM 1364 C CA . PRO A 1 179 ? -13.235 20.140 -12.973 1.00 43.38 179 PRO A CA 1
ATOM 1365 C C . PRO A 1 179 ? -12.493 20.517 -11.690 1.00 43.38 179 PRO A C 1
ATOM 1367 O O . PRO A 1 179 ? -11.365 21.015 -11.755 1.00 43.38 179 PRO A O 1
ATOM 1370 N N . ALA A 1 180 ? -13.127 20.304 -10.535 1.00 51.38 180 ALA A N 1
ATOM 1371 C CA . ALA A 1 180 ? -12.494 20.556 -9.247 1.00 51.38 180 ALA A CA 1
ATOM 1372 C C . ALA A 1 180 ? -11.122 19.864 -9.217 1.00 51.38 180 ALA A C 1
ATOM 1374 O O . ALA A 1 180 ? -11.037 18.660 -9.477 1.00 51.38 180 ALA A O 1
ATOM 1375 N N . VAL A 1 181 ? -10.061 20.640 -8.959 1.00 68.81 181 VAL A N 1
ATOM 1376 C CA . VAL A 1 181 ? -8.673 20.163 -9.030 1.00 68.81 181 VAL A CA 1
ATOM 1377 C C . VAL A 1 181 ? -8.539 18.961 -8.104 1.00 68.81 181 VAL A C 1
ATOM 1379 O O . VAL A 1 181 ? -8.705 19.070 -6.890 1.00 68.81 181 VAL A O 1
ATOM 1382 N N . THR A 1 182 ? -8.299 17.790 -8.690 1.00 85.88 182 THR A N 1
ATOM 1383 C CA . THR A 1 182 ? -8.243 16.539 -7.938 1.00 85.88 182 THR A CA 1
ATOM 1384 C C . THR A 1 182 ? -6.968 16.516 -7.112 1.00 85.88 182 THR A C 1
ATOM 1386 O O . THR A 1 182 ? -5.893 16.362 -7.679 1.00 85.88 182 THR A O 1
ATOM 1389 N N . THR A 1 183 ? -7.069 16.646 -5.792 1.00 93.00 183 THR A N 1
ATOM 1390 C CA . THR A 1 183 ? -5.927 16.492 -4.878 1.00 93.00 183 THR A CA 1
ATOM 1391 C C . THR A 1 183 ? -5.630 15.016 -4.603 1.00 93.00 183 THR A C 1
ATOM 1393 O O . THR A 1 183 ? -6.527 14.167 -4.705 1.00 93.00 183 THR A O 1
ATOM 1396 N N . ARG A 1 184 ? -4.406 14.711 -4.145 1.00 95.00 184 ARG A N 1
ATOM 1397 C CA . ARG A 1 184 ? -4.025 13.375 -3.651 1.00 95.00 184 ARG A CA 1
ATOM 1398 C C . ARG A 1 184 ? -5.005 12.866 -2.588 1.00 95.00 184 ARG A C 1
ATOM 1400 O O . ARG A 1 184 ? -5.489 11.738 -2.676 1.00 95.00 184 ARG A O 1
ATOM 1407 N N . SER A 1 185 ? -5.371 13.726 -1.639 1.00 95.38 185 SER A N 1
ATOM 1408 C CA . SER A 1 185 ? -6.312 13.429 -0.558 1.00 95.38 185 SER A CA 1
ATOM 1409 C C . SER A 1 185 ? -7.694 12.988 -1.059 1.00 95.38 185 SER A C 1
ATOM 1411 O O . SER A 1 185 ? -8.254 12.020 -0.535 1.00 95.38 185 SER A O 1
ATOM 1413 N N . THR A 1 186 ? -8.231 13.617 -2.113 1.00 94.56 186 THR A N 1
ATOM 1414 C CA . THR A 1 186 ? -9.520 13.207 -2.704 1.00 94.56 186 THR A CA 1
ATOM 1415 C C . THR A 1 186 ? -9.438 11.888 -3.473 1.00 94.56 186 THR A C 1
ATOM 1417 O O . THR A 1 186 ? -10.387 11.101 -3.426 1.00 94.56 186 THR A O 1
ATOM 1420 N N . GLU A 1 187 ? -8.322 11.607 -4.150 1.00 94.75 187 GLU A N 1
ATOM 1421 C CA . GLU A 1 187 ? -8.134 10.351 -4.886 1.00 94.75 187 GLU A CA 1
ATOM 1422 C C . GLU A 1 187 ? -7.930 9.168 -3.928 1.00 94.75 187 GLU A C 1
ATOM 1424 O O . GLU A 1 187 ? -8.581 8.130 -4.071 1.00 94.75 187 GLU A O 1
ATOM 1429 N N . LEU A 1 188 ? -7.127 9.345 -2.873 1.00 96.69 188 LEU A N 1
ATOM 1430 C CA . LEU A 1 188 ? -6.951 8.343 -1.819 1.00 96.69 188 LEU A CA 1
ATOM 1431 C C . LEU A 1 188 ? -8.256 8.051 -1.071 1.00 96.69 188 LEU A C 1
ATOM 1433 O O . LEU A 1 188 ? -8.575 6.880 -0.848 1.00 96.69 188 LEU A O 1
ATOM 1437 N N . LEU A 1 189 ? -9.051 9.079 -0.753 1.00 96.62 189 LEU A N 1
ATOM 1438 C CA . LEU A 1 189 ? -10.387 8.907 -0.175 1.00 96.62 189 LEU A CA 1
ATOM 1439 C C . LEU A 1 189 ? -11.277 8.031 -1.077 1.00 96.62 189 LEU A C 1
ATOM 1441 O O . LEU A 1 189 ? -11.857 7.056 -0.596 1.00 96.62 189 LEU A O 1
ATOM 1445 N N . LYS A 1 190 ? -11.340 8.315 -2.387 1.00 95.81 190 LYS A N 1
ATOM 1446 C CA . LYS A 1 190 ? -12.096 7.504 -3.361 1.00 95.81 190 LYS A CA 1
ATOM 1447 C C . LYS A 1 190 ? -11.560 6.068 -3.458 1.00 95.81 190 LYS A C 1
ATOM 1449 O O . LYS A 1 190 ? -12.357 5.126 -3.482 1.00 95.81 190 LYS A O 1
ATOM 1454 N N . ARG A 1 191 ? -10.233 5.874 -3.497 1.00 95.31 191 ARG A N 1
ATOM 1455 C CA . ARG A 1 191 ? -9.566 4.555 -3.588 1.00 95.31 191 ARG A CA 1
ATOM 1456 C C . ARG A 1 191 ? -9.869 3.690 -2.360 1.00 95.31 191 ARG A C 1
ATOM 1458 O O . ARG A 1 191 ? -10.302 2.547 -2.524 1.00 95.31 191 ARG A O 1
ATOM 1465 N N . ARG A 1 192 ? -9.723 4.247 -1.150 1.00 96.31 192 ARG A N 1
ATOM 1466 C CA . ARG A 1 192 ? -9.997 3.567 0.133 1.00 96.31 192 ARG A CA 1
ATOM 1467 C C . ARG A 1 192 ? -11.490 3.278 0.313 1.00 96.31 192 ARG A C 1
ATOM 1469 O O . ARG A 1 192 ? -11.860 2.129 0.537 1.00 96.31 192 ARG A O 1
ATOM 1476 N N . TRP A 1 193 ? -12.366 4.250 0.051 1.00 96.56 193 TRP A N 1
ATOM 1477 C CA . TRP A 1 193 ? -13.821 4.043 0.087 1.00 96.56 193 TRP A CA 1
ATOM 1478 C C . TRP A 1 193 ? -14.289 2.920 -0.860 1.00 96.56 193 TRP A C 1
ATOM 1480 O O . TRP A 1 193 ? -15.031 2.028 -0.448 1.00 96.56 193 TRP A O 1
ATOM 1490 N N . ARG A 1 194 ? -13.789 2.872 -2.107 1.00 96.19 194 ARG A N 1
ATOM 1491 C CA . ARG A 1 194 ? -14.079 1.772 -3.055 1.00 96.19 194 ARG A CA 1
ATOM 1492 C C . ARG A 1 194 ? -13.530 0.413 -2.609 1.00 96.19 194 ARG A C 1
ATOM 1494 O O . ARG A 1 194 ? -13.991 -0.620 -3.101 1.00 96.19 194 ARG A O 1
ATOM 1501 N N . HIS A 1 195 ? -12.514 0.368 -1.751 1.00 94.56 195 HIS A N 1
ATOM 1502 C CA . HIS A 1 195 ? -12.011 -0.877 -1.163 1.00 94.56 195 HIS A CA 1
ATOM 1503 C C . HIS A 1 195 ? -12.915 -1.371 -0.032 1.00 94.56 195 HIS A C 1
ATOM 1505 O O . HIS A 1 195 ? -13.191 -2.573 0.029 1.00 94.56 195 HIS A O 1
ATOM 1511 N N . ASP A 1 196 ? -13.408 -0.453 0.797 1.00 96.12 196 ASP A N 1
ATOM 1512 C CA . ASP A 1 196 ? -14.260 -0.750 1.948 1.00 96.12 196 ASP A CA 1
ATOM 1513 C C . ASP A 1 196 ? -15.685 -1.115 1.532 1.00 96.12 196 ASP A C 1
ATOM 1515 O O . ASP A 1 196 ? -16.189 -2.158 1.942 1.00 96.12 196 ASP A O 1
ATOM 1519 N N . MET A 1 197 ? -16.313 -0.350 0.634 1.00 95.81 197 MET A N 1
ATOM 1520 C CA . MET A 1 197 ? -17.689 -0.617 0.184 1.00 95.81 197 MET A CA 1
ATOM 1521 C C . MET A 1 197 ? -17.865 -1.980 -0.498 1.00 95.81 197 MET A C 1
ATOM 1523 O O . MET A 1 197 ? -18.943 -2.562 -0.434 1.00 95.81 197 MET A O 1
ATOM 1527 N N . ARG A 1 198 ? -16.806 -2.537 -1.103 1.00 95.06 198 ARG A N 1
ATOM 1528 C CA . ARG A 1 198 ? -16.816 -3.907 -1.657 1.00 95.06 198 ARG A CA 1
ATOM 1529 C C . ARG A 1 198 ? -16.745 -5.005 -0.588 1.00 95.06 198 ARG A C 1
ATOM 1531 O O . ARG A 1 198 ? -16.971 -6.165 -0.907 1.00 95.06 198 ARG A O 1
ATOM 1538 N N . ARG A 1 199 ? -16.399 -4.654 0.651 1.00 94.56 199 ARG A N 1
ATOM 1539 C CA . ARG A 1 199 ? -16.226 -5.567 1.793 1.00 94.56 199 ARG A CA 1
ATOM 1540 C C . ARG A 1 199 ? -17.327 -5.442 2.833 1.00 94.56 199 ARG A C 1
ATOM 1542 O O . ARG A 1 199 ? -17.688 -6.449 3.431 1.00 94.56 199 ARG A O 1
ATOM 1549 N N . VAL A 1 200 ? -17.894 -4.246 2.995 1.00 93.88 200 VAL A N 1
ATOM 1550 C CA . VAL A 1 200 ? -18.997 -3.960 3.926 1.00 93.88 200 VAL A CA 1
ATOM 1551 C C . VAL A 1 200 ? -20.127 -5.000 3.874 1.00 93.88 200 VAL A C 1
ATOM 1553 O O . VAL A 1 200 ? -20.497 -5.443 4.955 1.00 93.88 200 VAL A O 1
ATOM 1556 N N . PRO A 1 201 ? -20.642 -5.469 2.715 1.00 93.88 201 PRO A N 1
ATOM 1557 C CA . PRO A 1 201 ? -21.728 -6.455 2.704 1.00 93.88 201 PRO A CA 1
ATOM 1558 C C . PRO A 1 201 ? -21.354 -7.783 3.378 1.00 93.88 201 PRO A C 1
ATOM 1560 O O . PRO A 1 201 ? -22.087 -8.274 4.233 1.00 93.88 201 PRO A O 1
ATOM 1563 N N . LEU A 1 202 ? -20.181 -8.336 3.049 1.00 91.69 202 LEU A N 1
ATOM 1564 C CA . LEU A 1 202 ? -19.701 -9.599 3.617 1.00 91.69 202 LEU A CA 1
ATOM 1565 C C . LEU A 1 202 ? -19.280 -9.436 5.087 1.00 91.69 202 LEU A C 1
ATOM 1567 O O . LEU A 1 202 ? -19.540 -10.311 5.908 1.00 91.69 202 LEU A O 1
ATOM 1571 N N . PHE A 1 203 ? -18.674 -8.297 5.431 1.00 90.50 203 PHE A N 1
ATOM 1572 C CA . PHE A 1 203 ? -18.289 -7.964 6.802 1.00 90.50 203 PHE A CA 1
ATOM 1573 C C . PHE A 1 203 ? -19.506 -7.752 7.717 1.00 90.50 203 PHE A C 1
ATOM 1575 O O . PHE A 1 203 ? -19.507 -8.222 8.850 1.00 90.50 203 PHE A O 1
ATOM 1582 N N . ALA A 1 204 ? -20.559 -7.096 7.221 1.00 88.81 204 ALA A N 1
ATOM 1583 C CA . ALA A 1 204 ? -21.814 -6.911 7.943 1.00 88.81 204 ALA A CA 1
ATOM 1584 C C . ALA A 1 204 ? -22.554 -8.242 8.136 1.00 88.81 204 ALA A C 1
ATOM 1586 O O . ALA A 1 204 ? -23.012 -8.515 9.241 1.00 88.81 204 ALA A O 1
ATOM 1587 N N . LEU A 1 205 ? -22.607 -9.101 7.109 1.00 90.31 205 LEU A N 1
ATOM 1588 C CA . LEU A 1 205 ? -23.165 -10.451 7.235 1.00 90.31 205 LEU A CA 1
ATOM 1589 C C . LEU A 1 205 ? -22.420 -11.268 8.301 1.00 90.31 205 LEU A C 1
ATOM 1591 O O . LEU A 1 205 ? -23.051 -11.856 9.173 1.00 90.31 205 LEU A O 1
ATOM 1595 N N . MET A 1 206 ? -21.084 -11.253 8.277 1.00 86.38 206 MET A N 1
ATOM 1596 C CA . MET A 1 206 ? -20.257 -11.902 9.299 1.00 86.38 206 MET A CA 1
ATOM 1597 C C . MET A 1 206 ? -20.535 -11.342 10.702 1.00 86.38 206 MET A C 1
ATOM 1599 O O . MET A 1 206 ? -20.667 -12.119 11.639 1.00 86.38 206 MET A O 1
ATOM 1603 N N . PHE A 1 207 ? -20.682 -10.021 10.856 1.00 83.75 207 PHE A N 1
ATOM 1604 C CA . PHE A 1 207 ? -21.020 -9.407 12.145 1.00 83.75 207 PHE A CA 1
ATOM 1605 C C . PHE A 1 207 ? -22.406 -9.839 12.658 1.00 83.75 207 PHE A C 1
ATOM 1607 O O . PHE A 1 207 ? -22.565 -10.096 13.847 1.00 83.75 207 PHE A O 1
ATOM 1614 N N . VAL A 1 208 ? -23.402 -9.967 11.772 1.00 87.06 208 VAL A N 1
ATOM 1615 C CA . VAL A 1 208 ? -24.754 -10.436 12.128 1.00 87.06 208 VAL A CA 1
ATOM 1616 C C . VAL A 1 208 ? -24.760 -11.919 12.515 1.00 87.06 208 VAL A C 1
ATOM 1618 O O . VAL A 1 208 ? -25.404 -12.282 13.493 1.00 87.06 208 VAL A O 1
ATOM 1621 N N . VAL A 1 209 ? -24.035 -12.772 11.783 1.00 87.56 209 VAL A N 1
ATOM 1622 C CA . VAL A 1 209 ? -23.987 -14.224 12.040 1.00 87.56 209 VAL A CA 1
ATOM 1623 C C . VAL A 1 209 ? -23.138 -14.564 13.267 1.00 87.56 209 VAL A C 1
ATOM 1625 O O . VAL A 1 209 ? -23.516 -15.423 14.058 1.00 87.56 209 VAL A O 1
ATOM 1628 N N . CYS A 1 210 ? -21.986 -13.912 13.437 1.00 83.94 210 CYS A N 1
ATOM 1629 C CA . CYS A 1 210 ? -21.050 -14.218 14.520 1.00 83.94 210 CYS A CA 1
ATOM 1630 C C . CYS A 1 210 ? -21.315 -13.410 15.798 1.00 83.94 210 CYS A C 1
ATOM 1632 O O . CYS A 1 210 ? -20.812 -13.788 16.856 1.00 83.94 210 CYS A O 1
ATOM 1634 N N . GLY A 1 211 ? -22.068 -12.307 15.721 1.00 81.75 211 GLY A N 1
ATOM 1635 C CA . GLY A 1 211 ? -22.441 -11.475 16.865 1.00 81.75 211 GLY A CA 1
ATOM 1636 C C . GLY A 1 211 ? -21.233 -11.086 17.720 1.00 81.75 211 GLY A C 1
ATOM 1637 O O . GLY A 1 211 ? -20.253 -10.517 17.232 1.00 81.75 211 GLY A O 1
ATOM 1638 N N . GLU A 1 212 ? -21.276 -11.448 19.000 1.00 75.69 212 GLU A N 1
ATOM 1639 C CA . GLU A 1 212 ? -20.212 -11.174 19.974 1.00 75.69 212 GLU A CA 1
ATOM 1640 C C . GLU A 1 212 ? -18.898 -11.928 19.692 1.00 75.69 212 GLU A C 1
ATOM 1642 O O . GLU A 1 212 ? -17.830 -11.457 20.082 1.00 75.69 212 GLU A O 1
ATOM 1647 N N . PHE A 1 213 ? -18.931 -13.038 18.943 1.00 77.38 213 PHE A N 1
ATOM 1648 C CA . PHE A 1 213 ? -17.734 -13.793 18.545 1.00 77.38 213 PHE A CA 1
ATOM 1649 C C . PHE A 1 213 ? -16.997 -13.188 17.338 1.00 77.38 213 PHE A C 1
ATOM 1651 O O . PHE A 1 213 ? -15.909 -13.650 16.981 1.00 77.38 213 PHE A O 1
ATOM 1658 N N . THR A 1 214 ? -17.531 -12.126 16.721 1.00 73.38 214 THR A N 1
ATOM 1659 C CA . THR A 1 214 ? -16.913 -11.466 15.557 1.00 73.38 214 THR A CA 1
ATOM 1660 C C . THR A 1 214 ? -15.429 -11.096 15.745 1.00 73.38 214 THR A C 1
ATOM 1662 O O . THR A 1 214 ? -14.667 -11.320 14.803 1.00 73.38 214 THR A O 1
ATOM 1665 N N . PRO A 1 215 ? -14.943 -10.612 16.912 1.00 70.00 215 PRO A N 1
ATOM 1666 C CA . PRO A 1 215 ? -13.518 -10.336 17.110 1.00 70.00 215 PRO A CA 1
ATOM 1667 C C . PRO A 1 215 ? -12.609 -11.558 16.903 1.00 70.00 215 PRO A C 1
ATOM 1669 O O . PRO A 1 215 ? -11.492 -11.389 16.422 1.00 70.00 215 PRO A O 1
ATOM 1672 N N . LEU A 1 216 ? -13.076 -12.777 17.205 1.00 76.06 216 LEU A N 1
ATOM 1673 C CA . LEU A 1 216 ? -12.321 -14.015 16.963 1.00 76.06 216 LEU A CA 1
ATOM 1674 C C . LEU A 1 216 ? -12.328 -14.390 15.475 1.00 76.06 216 LEU A C 1
ATOM 1676 O O . LEU A 1 216 ? -11.284 -14.708 14.908 1.00 76.06 216 LEU A O 1
ATOM 1680 N N . VAL A 1 217 ? -13.485 -14.293 14.816 1.00 76.69 217 VAL A N 1
ATOM 1681 C CA . VAL A 1 217 ? -13.639 -14.639 13.390 1.00 76.69 217 VAL A CA 1
ATOM 1682 C C . VAL A 1 217 ? -12.869 -13.666 12.488 1.00 76.69 217 VAL A C 1
ATOM 1684 O O . VAL A 1 217 ? -12.232 -14.080 11.517 1.00 76.69 217 VAL A O 1
ATOM 1687 N N . VAL A 1 218 ? -12.824 -12.381 12.852 1.00 73.69 218 VAL A N 1
ATOM 1688 C CA . VAL A 1 218 ? -12.018 -11.360 12.162 1.00 73.69 218 VAL A CA 1
ATOM 1689 C C . VAL A 1 218 ? -10.529 -11.714 12.144 1.00 73.69 218 VAL A C 1
ATOM 1691 O O . VAL A 1 218 ? -9.869 -11.469 11.133 1.00 73.69 218 VAL A O 1
ATOM 1694 N N . LEU A 1 219 ? -9.993 -12.325 13.209 1.00 74.94 219 LEU A N 1
ATOM 1695 C CA . LEU A 1 219 ? -8.591 -12.760 13.255 1.00 74.94 219 LEU A CA 1
ATOM 1696 C C . LEU A 1 219 ? -8.286 -13.887 12.254 1.00 74.94 219 LEU A C 1
ATOM 1698 O O . LEU A 1 219 ? -7.161 -13.949 11.753 1.00 74.94 219 LEU A O 1
ATOM 1702 N N . ALA A 1 220 ? -9.275 -14.722 11.921 1.00 76.62 220 ALA A N 1
ATOM 1703 C CA . ALA A 1 220 ? -9.150 -15.788 10.928 1.00 76.62 220 ALA A CA 1
ATOM 1704 C C . ALA A 1 220 ? -9.344 -15.302 9.476 1.00 76.62 220 ALA A C 1
ATOM 1706 O O . ALA A 1 220 ? -8.724 -15.850 8.564 1.00 76.62 220 ALA A O 1
ATOM 1707 N N . LEU A 1 221 ? -10.168 -14.268 9.243 1.00 80.12 221 LEU A N 1
ATOM 1708 C CA . LEU A 1 221 ? -10.590 -13.824 7.902 1.00 80.12 221 LEU A CA 1
ATOM 1709 C C . LEU A 1 221 ? -10.185 -12.366 7.559 1.00 80.12 221 LEU A C 1
ATOM 1711 O O . LEU A 1 221 ? -11.041 -11.547 7.206 1.00 80.12 221 LEU A O 1
ATOM 1715 N N . PRO A 1 222 ? -8.882 -12.010 7.559 1.00 75.44 222 PRO A N 1
ATOM 1716 C CA . PRO A 1 222 ? -8.423 -10.625 7.369 1.00 75.44 222 PRO A CA 1
ATOM 1717 C C . PRO A 1 222 ? -8.786 -10.011 6.002 1.00 75.44 222 PRO A C 1
ATOM 1719 O O . PRO A 1 222 ? -8.838 -8.789 5.861 1.00 75.44 222 PRO A O 1
ATOM 1722 N N . GLY A 1 223 ? -9.056 -10.833 4.980 1.00 79.75 223 GLY A N 1
ATOM 1723 C CA . GLY A 1 223 ? -9.432 -10.366 3.639 1.00 79.75 223 GLY A CA 1
ATOM 1724 C C . GLY A 1 223 ? -10.826 -9.730 3.547 1.00 79.75 223 GLY A C 1
ATOM 1725 O O . GLY A 1 223 ? -11.064 -8.928 2.637 1.00 79.75 223 GLY A O 1
ATOM 1726 N N . VAL A 1 224 ? -11.718 -10.062 4.490 1.00 84.44 224 VAL A N 1
ATOM 1727 C CA . VAL A 1 224 ? -13.120 -9.605 4.556 1.00 84.44 224 VAL A CA 1
ATOM 1728 C C . VAL A 1 224 ? -13.244 -8.225 5.212 1.00 84.44 224 VAL A C 1
ATOM 1730 O O . VAL A 1 224 ? -14.215 -7.512 4.987 1.00 84.44 224 VAL A O 1
ATOM 1733 N N . VAL A 1 225 ? -12.249 -7.819 5.999 1.00 90.31 225 VAL A N 1
ATOM 1734 C CA . VAL A 1 225 ? -12.315 -6.648 6.880 1.00 90.31 225 VAL A CA 1
ATOM 1735 C C . VAL A 1 225 ? -12.073 -5.339 6.097 1.00 90.31 225 VAL A C 1
ATOM 1737 O O . VAL A 1 225 ? -11.042 -5.230 5.413 1.00 90.31 225 VAL A O 1
ATOM 1740 N N . PRO A 1 226 ? -12.970 -4.333 6.188 1.00 93.50 226 PRO A N 1
ATOM 1741 C CA . PRO A 1 226 ? -12.712 -2.964 5.726 1.00 93.50 226 PRO A CA 1
ATOM 1742 C C . PRO A 1 226 ? -11.458 -2.366 6.377 1.00 93.50 226 PRO A C 1
ATOM 1744 O O . PRO A 1 226 ? -11.127 -2.725 7.504 1.00 93.50 226 PRO A O 1
ATOM 1747 N N . LEU A 1 227 ? -10.772 -1.437 5.707 1.00 93.38 227 LEU A N 1
ATOM 1748 C CA . LEU A 1 227 ? -9.539 -0.807 6.198 1.00 93.38 227 LEU A CA 1
ATOM 1749 C C . LEU A 1 227 ? -9.734 -0.186 7.583 1.00 93.38 227 LEU A C 1
ATOM 1751 O O . LEU A 1 227 ? -8.961 -0.486 8.487 1.00 93.38 227 LEU A O 1
ATOM 1755 N N . THR A 1 228 ? -10.811 0.578 7.774 1.00 94.31 228 THR A N 1
ATOM 1756 C CA . THR A 1 228 ? -11.163 1.226 9.051 1.00 94.31 228 THR A CA 1
ATOM 1757 C C . THR A 1 228 ? -11.437 0.249 10.203 1.00 94.31 228 THR A C 1
ATOM 1759 O O . THR A 1 228 ? -11.465 0.656 11.359 1.00 94.31 228 THR A O 1
ATOM 1762 N N . CYS A 1 229 ? -11.638 -1.039 9.912 1.00 92.69 229 CYS A N 1
ATOM 1763 C CA . CYS A 1 229 ? -11.937 -2.085 10.891 1.00 92.69 229 CYS A CA 1
ATOM 1764 C C . CYS A 1 229 ? -10.765 -3.062 11.108 1.00 92.69 229 CYS A C 1
ATOM 1766 O O . CYS A 1 229 ? -10.942 -4.067 11.796 1.00 92.69 229 CYS A O 1
ATOM 1768 N N . ARG A 1 230 ? -9.580 -2.823 10.525 1.00 91.62 230 ARG A N 1
ATOM 1769 C CA . ARG A 1 230 ? -8.408 -3.702 10.703 1.00 91.62 230 ARG A CA 1
ATOM 1770 C C . ARG A 1 230 ? -7.716 -3.448 12.038 1.00 91.62 230 ARG A C 1
ATOM 1772 O O . ARG A 1 230 ? -7.248 -2.343 12.292 1.00 91.62 230 ARG A O 1
ATOM 1779 N N . ILE A 1 231 ? -7.595 -4.487 12.860 1.00 90.88 231 ILE A N 1
ATOM 1780 C CA . ILE A 1 231 ? -6.885 -4.423 14.145 1.00 90.88 231 ILE A CA 1
ATOM 1781 C C . ILE A 1 231 ? -5.385 -4.164 13.881 1.00 90.88 231 ILE A C 1
ATOM 1783 O O . ILE A 1 231 ? -4.823 -4.848 13.022 1.00 90.88 231 ILE A O 1
ATOM 1787 N N . PRO A 1 232 ? -4.690 -3.283 14.633 1.00 89.06 232 PRO A N 1
ATOM 1788 C CA . PRO A 1 232 ? -3.268 -2.979 14.410 1.00 89.06 232 PRO A CA 1
ATOM 1789 C C . PRO A 1 232 ? -2.368 -4.221 14.296 1.00 89.06 232 PRO A C 1
ATOM 1791 O O . PRO A 1 232 ? -1.707 -4.412 13.281 1.00 89.06 232 PRO A O 1
ATOM 1794 N N . ARG A 1 233 ? -2.484 -5.176 15.234 1.00 87.94 233 ARG A N 1
ATOM 1795 C CA . ARG A 1 233 ? -1.723 -6.446 15.201 1.00 87.94 233 ARG A CA 1
ATOM 1796 C C . ARG A 1 233 ? -1.971 -7.286 13.935 1.00 87.94 233 ARG A C 1
ATOM 1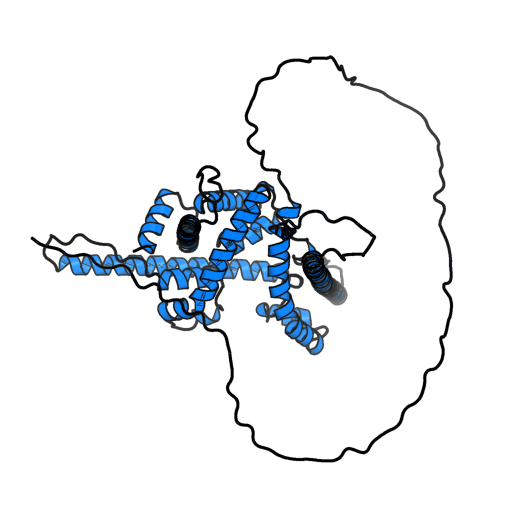798 O O . ARG A 1 233 ? -1.117 -8.085 13.555 1.00 87.94 233 ARG A O 1
ATOM 1805 N N . GLN A 1 234 ? -3.130 -7.142 13.279 1.00 88.88 234 GLN A N 1
ATOM 1806 C CA . GLN A 1 234 ? -3.381 -7.766 11.974 1.00 88.88 234 GLN A CA 1
ATOM 1807 C C . GLN A 1 234 ? -2.662 -7.020 10.852 1.00 88.88 234 GLN A C 1
ATOM 1809 O O . GLN A 1 234 ? -2.106 -7.672 9.974 1.00 88.88 234 GLN A O 1
ATOM 1814 N N . VAL A 1 235 ? -2.664 -5.683 10.877 1.00 89.94 235 VAL A N 1
ATOM 1815 C CA . VAL A 1 235 ? -1.925 -4.852 9.913 1.00 89.94 235 VAL A CA 1
ATOM 1816 C C . VAL A 1 235 ? -0.437 -5.196 9.971 1.00 89.94 235 VAL A C 1
ATOM 1818 O O . VAL A 1 235 ? 0.142 -5.512 8.938 1.00 89.94 235 VAL A O 1
ATOM 1821 N N . ASP A 1 236 ? 0.152 -5.286 11.164 1.00 91.12 236 ASP A N 1
ATOM 1822 C CA . ASP A 1 236 ? 1.569 -5.633 11.338 1.00 91.12 236 ASP A CA 1
ATOM 1823 C C . ASP A 1 236 ? 1.897 -7.050 10.842 1.00 91.1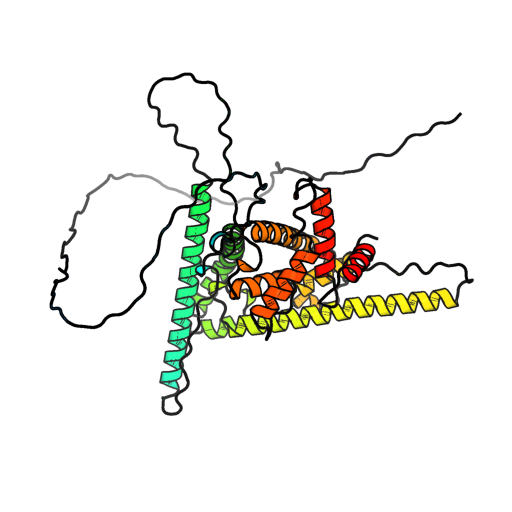2 236 ASP A C 1
ATOM 1825 O O . ASP A 1 236 ? 2.924 -7.276 10.199 1.00 91.12 236 ASP A O 1
ATOM 1829 N N . LYS A 1 237 ? 1.007 -8.021 11.097 1.00 91.50 237 LYS A N 1
ATOM 1830 C CA . LYS A 1 237 ? 1.147 -9.390 10.575 1.00 91.50 237 LYS A CA 1
ATOM 1831 C C . LYS A 1 237 ? 1.057 -9.422 9.046 1.00 91.50 237 LYS A C 1
ATOM 1833 O O . LYS A 1 237 ? 1.812 -10.154 8.410 1.00 91.50 237 LYS A O 1
ATOM 1838 N N . LEU A 1 238 ? 0.157 -8.633 8.454 1.00 90.00 238 LEU A N 1
ATOM 1839 C CA . LEU A 1 238 ? 0.010 -8.513 7.001 1.00 90.00 238 LEU A CA 1
ATOM 1840 C C . LEU A 1 238 ? 1.219 -7.814 6.361 1.00 90.00 238 LEU A C 1
ATOM 1842 O O . LEU A 1 238 ? 1.684 -8.291 5.331 1.00 90.00 238 LEU A O 1
ATOM 1846 N N . ARG A 1 239 ? 1.766 -6.759 6.983 1.00 93.38 239 ARG A N 1
ATOM 1847 C CA . ARG A 1 239 ? 2.998 -6.071 6.555 1.00 93.38 239 ARG A CA 1
ATOM 1848 C C . ARG A 1 239 ? 4.193 -7.023 6.537 1.00 93.38 239 ARG A C 1
ATOM 1850 O O . ARG A 1 239 ? 4.812 -7.202 5.492 1.00 93.38 239 ARG A O 1
ATOM 1857 N N . ARG A 1 240 ? 4.450 -7.731 7.646 1.00 94.88 240 ARG A N 1
ATOM 1858 C CA . ARG A 1 240 ? 5.529 -8.736 7.730 1.00 94.88 240 ARG A CA 1
ATOM 1859 C C . ARG A 1 240 ? 5.380 -9.842 6.683 1.00 94.88 240 ARG A C 1
ATOM 1861 O O . ARG A 1 240 ? 6.357 -10.198 6.028 1.00 94.88 240 ARG A O 1
ATOM 1868 N N . ALA A 1 241 ? 4.162 -10.347 6.472 1.00 92.56 241 ALA A N 1
ATOM 1869 C CA . ALA A 1 241 ? 3.891 -11.342 5.434 1.00 92.56 241 ALA A CA 1
ATOM 1870 C C . ALA A 1 241 ? 4.092 -10.788 4.008 1.00 92.56 241 ALA A C 1
ATOM 1872 O O . ALA A 1 241 ? 4.619 -11.494 3.150 1.00 92.56 241 ALA A O 1
ATOM 1873 N N . ALA A 1 242 ? 3.709 -9.533 3.755 1.00 92.50 242 ALA A N 1
ATOM 1874 C CA . ALA A 1 242 ? 3.897 -8.868 2.469 1.00 92.50 242 ALA A CA 1
ATOM 1875 C C . ALA A 1 242 ? 5.382 -8.681 2.127 1.00 92.50 242 ALA A C 1
ATOM 1877 O O . ALA A 1 242 ? 5.791 -8.993 1.010 1.00 92.50 242 ALA A O 1
ATOM 1878 N N . GLU A 1 243 ? 6.198 -8.238 3.084 1.00 94.56 243 GLU A N 1
ATOM 1879 C CA . GLU A 1 243 ? 7.644 -8.120 2.886 1.00 94.56 243 GLU A CA 1
ATOM 1880 C C . GLU A 1 243 ? 8.329 -9.481 2.731 1.00 94.56 243 GLU A C 1
ATOM 1882 O O . GLU A 1 243 ? 9.197 -9.632 1.877 1.00 94.56 243 GLU A O 1
ATOM 1887 N N . ALA A 1 244 ? 7.941 -10.494 3.515 1.00 94.00 244 ALA A N 1
ATOM 1888 C CA . ALA A 1 244 ? 8.473 -11.848 3.355 1.00 94.00 244 ALA A CA 1
ATOM 1889 C C . ALA A 1 244 ? 8.181 -12.402 1.949 1.00 94.00 244 ALA A C 1
ATOM 1891 O O . ALA A 1 244 ? 9.072 -12.957 1.307 1.00 94.00 244 ALA A O 1
ATOM 1892 N N . ARG A 1 245 ? 6.967 -12.168 1.431 1.00 93.56 245 ARG A N 1
ATOM 1893 C CA . ARG A 1 245 ? 6.582 -12.517 0.055 1.00 93.56 245 ARG A CA 1
ATOM 1894 C C . ARG A 1 245 ? 7.405 -11.758 -0.991 1.00 93.56 245 ARG A C 1
ATOM 1896 O O . ARG A 1 245 ? 7.813 -12.363 -1.976 1.00 93.56 245 ARG A O 1
ATOM 1903 N N . ARG A 1 246 ? 7.680 -10.467 -0.770 1.00 93.00 246 ARG A N 1
ATOM 1904 C CA . ARG A 1 246 ? 8.547 -9.645 -1.634 1.00 93.00 246 ARG A CA 1
ATOM 1905 C C . ARG A 1 246 ? 9.974 -10.189 -1.683 1.00 93.00 246 ARG A C 1
ATOM 1907 O O . ARG A 1 246 ? 10.475 -10.432 -2.773 1.00 93.00 246 ARG A O 1
ATOM 1914 N N . ARG A 1 247 ? 10.585 -10.477 -0.526 1.00 92.12 247 ARG A N 1
ATOM 1915 C CA . ARG A 1 247 ? 11.925 -11.095 -0.438 1.00 92.12 247 ARG A CA 1
ATOM 1916 C C . ARG A 1 247 ? 11.972 -12.445 -1.163 1.00 92.12 247 ARG A C 1
ATOM 1918 O O . ARG A 1 247 ? 12.868 -12.666 -1.966 1.00 92.12 247 ARG A O 1
ATOM 1925 N N . ALA A 1 248 ? 10.974 -13.307 -0.955 1.00 92.00 248 ALA A N 1
ATOM 1926 C CA . ALA A 1 248 ? 10.879 -14.589 -1.658 1.00 92.00 248 ALA A CA 1
ATOM 1927 C C . ALA A 1 248 ? 10.706 -14.425 -3.181 1.00 92.00 248 ALA A C 1
ATOM 1929 O O . ALA A 1 248 ? 11.258 -15.202 -3.951 1.00 92.00 248 ALA A O 1
ATOM 1930 N N . SER A 1 249 ? 9.966 -13.406 -3.627 1.00 91.56 249 SER A N 1
ATOM 1931 C CA . SER A 1 249 ? 9.802 -13.091 -5.050 1.00 91.56 249 SER A CA 1
ATOM 1932 C C . SER A 1 249 ? 11.063 -12.484 -5.678 1.00 91.56 249 SER A C 1
ATOM 1934 O O . SER A 1 249 ? 11.283 -12.665 -6.871 1.00 91.56 249 SER A O 1
ATOM 1936 N N . ALA A 1 250 ? 11.879 -11.761 -4.905 1.00 91.75 250 ALA A N 1
ATOM 1937 C CA . ALA A 1 250 ? 13.178 -11.246 -5.342 1.00 91.75 250 ALA A CA 1
ATOM 1938 C C . ALA A 1 250 ? 14.214 -12.369 -5.469 1.00 91.75 250 ALA A C 1
ATOM 1940 O O . ALA A 1 250 ? 14.922 -12.419 -6.466 1.00 91.75 250 ALA A O 1
ATOM 1941 N N . GLY A 1 251 ? 14.235 -13.308 -4.516 1.00 90.50 251 GLY A N 1
ATOM 1942 C CA . GLY A 1 251 ? 15.094 -14.494 -4.586 1.00 90.50 251 GLY A CA 1
ATOM 1943 C C . GLY A 1 251 ? 14.848 -15.344 -5.836 1.00 90.50 251 GLY A C 1
ATOM 1944 O O . GLY A 1 251 ? 15.806 -15.831 -6.413 1.00 90.50 251 GLY A O 1
ATOM 1945 N N . ARG A 1 252 ? 13.594 -15.452 -6.302 1.00 87.94 252 ARG A N 1
ATOM 1946 C CA . ARG A 1 252 ? 13.274 -16.134 -7.572 1.00 87.94 252 ARG A CA 1
ATOM 1947 C C . ARG A 1 252 ? 13.853 -15.433 -8.796 1.00 87.94 252 ARG A C 1
ATOM 1949 O O . ARG A 1 252 ? 14.410 -16.114 -9.633 1.00 87.94 252 ARG A O 1
ATOM 1956 N N . ILE A 1 253 ? 13.754 -14.101 -8.876 1.00 86.69 253 ILE A N 1
ATOM 1957 C CA . ILE A 1 253 ? 14.379 -13.343 -9.975 1.00 86.69 253 ILE A CA 1
ATOM 1958 C C . ILE A 1 253 ? 15.893 -13.560 -9.973 1.00 86.69 253 ILE A C 1
ATOM 1960 O O . ILE A 1 253 ? 16.448 -13.856 -11.017 1.00 86.69 253 ILE A O 1
ATOM 1964 N N . ILE A 1 254 ? 16.539 -13.454 -8.806 1.00 88.19 254 ILE A N 1
ATOM 1965 C CA . ILE A 1 254 ? 17.991 -13.658 -8.694 1.00 88.19 254 ILE A CA 1
ATOM 1966 C C . ILE A 1 254 ? 18.370 -15.078 -9.135 1.00 88.19 254 ILE A C 1
ATOM 1968 O O . ILE A 1 254 ? 19.291 -15.231 -9.919 1.00 88.19 254 ILE A O 1
ATOM 1972 N N . GLN A 1 255 ? 17.631 -16.097 -8.687 1.00 86.81 255 GLN A N 1
ATOM 1973 C CA . GLN A 1 255 ? 17.874 -17.485 -9.082 1.00 86.81 255 GLN A CA 1
ATOM 1974 C C . GLN A 1 255 ? 17.641 -17.712 -10.588 1.00 86.81 255 GLN A C 1
ATOM 1976 O O . GLN A 1 255 ? 18.442 -18.385 -11.218 1.00 86.81 255 GLN A O 1
ATOM 1981 N N . GLU A 1 256 ? 16.588 -17.133 -11.176 1.00 83.25 256 GLU A N 1
ATOM 1982 C CA . GLU A 1 256 ? 16.328 -17.194 -12.624 1.00 83.25 256 GLU A CA 1
ATOM 1983 C C . GLU A 1 256 ? 17.424 -16.470 -13.439 1.00 83.25 256 GLU A C 1
ATOM 1985 O O . GLU A 1 256 ? 17.753 -16.920 -14.533 1.00 83.25 256 GLU A O 1
ATOM 1990 N N . GLU A 1 257 ? 18.011 -15.378 -12.923 1.00 83.12 257 GLU A N 1
ATOM 1991 C CA . GLU A 1 257 ? 19.186 -14.723 -13.527 1.00 83.12 257 GLU A CA 1
ATOM 1992 C C . GLU A 1 257 ? 20.446 -15.604 -13.405 1.00 83.12 257 GLU A C 1
ATOM 1994 O O . GLU A 1 257 ? 21.115 -15.829 -14.408 1.00 83.12 257 GLU A O 1
ATOM 1999 N N . GLU A 1 258 ? 20.740 -16.148 -12.218 1.00 86.44 258 GLU A N 1
ATOM 2000 C CA . GLU A 1 258 ? 21.905 -17.016 -11.959 1.00 86.44 258 GLU A CA 1
ATOM 2001 C C . GLU A 1 258 ? 21.857 -18.324 -12.778 1.00 86.44 258 GLU A C 1
ATOM 2003 O O . GLU A 1 258 ? 22.874 -18.752 -13.322 1.00 86.44 258 GLU A O 1
ATOM 2008 N N . GLU A 1 259 ? 20.680 -18.948 -12.914 1.00 85.44 259 GLU A N 1
ATOM 2009 C CA . GLU A 1 259 ? 20.476 -20.145 -13.744 1.00 85.44 259 GLU A CA 1
ATOM 2010 C C . GLU A 1 259 ? 20.657 -19.830 -15.241 1.00 85.44 259 GLU A C 1
ATOM 2012 O O . GLU A 1 259 ? 21.347 -20.571 -15.940 1.00 85.44 259 GLU A O 1
ATOM 2017 N N . ALA A 1 260 ? 20.121 -18.704 -15.731 1.00 81.50 260 ALA A N 1
ATOM 2018 C CA . ALA A 1 260 ? 20.268 -18.296 -17.131 1.00 81.50 260 ALA A CA 1
ATOM 2019 C C . ALA A 1 260 ? 21.701 -17.859 -17.496 1.00 81.50 260 ALA A C 1
ATOM 2021 O O . ALA A 1 260 ? 22.129 -18.059 -18.634 1.00 81.50 260 ALA A O 1
ATOM 2022 N N . GLU A 1 261 ? 22.446 -17.265 -16.559 1.00 83.12 261 GLU A N 1
ATOM 2023 C CA . GLU A 1 261 ? 23.870 -16.952 -16.741 1.00 83.12 261 GLU A CA 1
ATOM 2024 C C . GLU A 1 261 ? 24.703 -18.246 -16.826 1.00 83.12 261 GLU A C 1
ATOM 2026 O O . GLU A 1 261 ? 25.497 -18.392 -17.756 1.00 83.12 261 GLU A O 1
ATOM 2031 N N . ALA A 1 262 ? 24.448 -19.232 -15.957 1.00 84.69 262 ALA A N 1
ATOM 2032 C CA . ALA A 1 262 ? 25.134 -20.528 -15.985 1.00 84.69 262 ALA A CA 1
ATOM 2033 C C . ALA A 1 262 ? 24.825 -21.369 -17.244 1.00 84.69 262 ALA A C 1
ATOM 2035 O O . ALA A 1 262 ? 25.723 -22.013 -17.789 1.00 84.69 262 ALA A O 1
ATOM 2036 N N . GLU A 1 263 ? 23.578 -21.359 -17.734 1.00 83.25 263 GLU A N 1
ATOM 2037 C CA . GLU A 1 263 ? 23.221 -22.001 -19.011 1.00 83.25 263 GLU A CA 1
ATOM 2038 C C . GLU A 1 263 ? 23.965 -21.352 -20.191 1.00 83.25 263 GLU A C 1
ATOM 2040 O O . GLU A 1 263 ? 24.521 -22.059 -21.033 1.00 83.25 263 GLU A O 1
ATOM 2045 N N . ALA A 1 264 ? 24.054 -20.017 -20.224 1.00 80.00 264 ALA A N 1
ATOM 2046 C CA . ALA A 1 264 ? 24.761 -19.296 -21.281 1.00 80.00 264 ALA A CA 1
ATOM 2047 C C . ALA A 1 264 ? 26.282 -19.545 -21.270 1.00 80.00 264 ALA A C 1
ATOM 2049 O O . ALA A 1 264 ? 26.887 -19.651 -22.337 1.00 80.00 264 ALA A O 1
ATOM 2050 N N . GLU A 1 265 ? 26.911 -19.652 -20.094 1.00 81.94 265 GLU A N 1
ATOM 2051 C CA . GLU A 1 265 ? 28.326 -20.042 -19.971 1.00 81.94 265 GLU A CA 1
ATOM 2052 C C . GLU A 1 265 ? 28.567 -21.464 -20.509 1.00 81.94 265 GLU A C 1
ATOM 2054 O O . GLU A 1 265 ? 29.488 -21.675 -21.301 1.00 81.94 265 GLU A O 1
ATOM 2059 N N . ALA A 1 266 ? 27.696 -22.421 -20.170 1.00 81.50 266 ALA A N 1
ATOM 2060 C CA . ALA A 1 266 ? 27.800 -23.802 -20.645 1.00 81.50 266 ALA A CA 1
ATOM 2061 C C . ALA A 1 266 ? 27.596 -23.944 -22.169 1.00 81.50 266 ALA A C 1
ATOM 2063 O O . ALA A 1 266 ? 28.257 -24.768 -22.804 1.00 81.50 266 ALA A O 1
ATOM 2064 N N . GLU A 1 267 ? 26.713 -23.143 -22.778 1.00 77.56 267 GLU A N 1
ATOM 2065 C CA . GLU A 1 267 ? 26.566 -23.097 -24.241 1.00 77.56 267 GLU A CA 1
ATOM 2066 C C . GLU A 1 267 ? 27.793 -22.472 -24.929 1.00 77.56 267 GLU A C 1
ATOM 2068 O O . GLU A 1 267 ? 28.196 -22.927 -26.004 1.00 77.56 267 GLU A O 1
ATOM 2073 N N . ALA A 1 268 ? 28.427 -21.473 -24.307 1.00 71.25 268 ALA A N 1
ATOM 2074 C CA . ALA A 1 268 ? 29.603 -20.802 -24.856 1.00 71.25 268 ALA A CA 1
ATOM 2075 C C . ALA A 1 268 ? 30.883 -21.650 -24.797 1.00 71.25 268 ALA A C 1
ATOM 2077 O O . ALA A 1 268 ? 31.679 -21.594 -25.733 1.00 71.25 268 ALA A O 1
ATOM 2078 N N . GLU A 1 269 ? 31.064 -22.501 -23.780 1.00 68.19 269 GLU A N 1
ATOM 2079 C CA . GLU A 1 269 ? 32.152 -23.499 -23.774 1.00 68.19 269 GLU A CA 1
ATOM 2080 C C . GLU A 1 269 ? 32.029 -24.524 -24.924 1.00 68.19 269 GLU A C 1
ATOM 2082 O O . GLU A 1 269 ? 33.013 -25.173 -25.288 1.00 68.19 269 GLU A O 1
ATOM 2087 N N . GLY A 1 270 ? 30.841 -24.654 -25.529 1.00 63.00 270 GLY A N 1
ATOM 2088 C CA . GLY A 1 270 ? 30.573 -25.513 -26.685 1.00 63.00 270 GLY A CA 1
ATOM 2089 C C . GLY A 1 270 ? 30.657 -24.835 -28.061 1.00 63.00 270 GLY A C 1
ATOM 2090 O O . GLY A 1 270 ? 30.492 -25.531 -29.067 1.00 63.00 270 GLY A O 1
ATOM 2091 N N . ALA A 1 271 ? 30.890 -23.519 -28.143 1.00 60.50 271 ALA A N 1
ATOM 2092 C CA . ALA A 1 271 ? 30.802 -22.745 -29.386 1.00 60.50 271 ALA A CA 1
ATOM 2093 C C . ALA A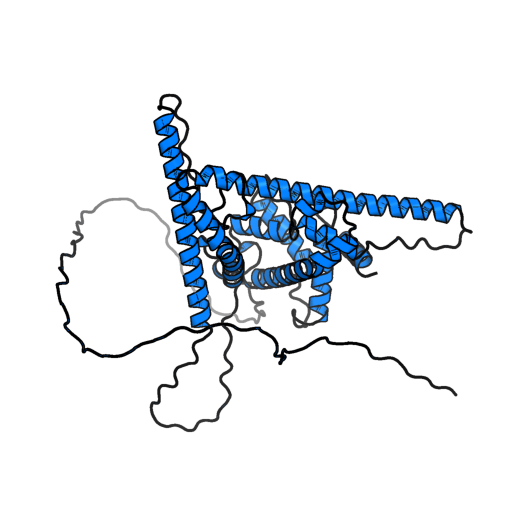 1 271 ? 32.076 -21.931 -29.688 1.00 60.50 271 ALA A C 1
ATOM 2095 O O . ALA A 1 271 ? 32.664 -21.308 -28.808 1.00 60.50 271 ALA A O 1
ATOM 2096 N N . ASP A 1 272 ? 32.493 -21.897 -30.961 1.00 54.81 272 ASP A N 1
ATOM 2097 C CA . ASP A 1 272 ? 33.701 -21.173 -31.386 1.00 54.81 272 ASP A CA 1
ATOM 2098 C C . ASP A 1 272 ? 33.662 -19.675 -31.012 1.00 54.81 272 ASP A C 1
ATOM 2100 O O . ASP A 1 272 ? 32.650 -18.988 -31.175 1.00 54.81 272 ASP A O 1
ATOM 2104 N N . ALA A 1 273 ? 34.810 -19.169 -30.547 1.00 54.50 273 ALA A N 1
ATOM 2105 C CA . ALA A 1 273 ? 34.977 -17.974 -29.708 1.00 54.50 273 ALA A CA 1
ATOM 2106 C C . ALA A 1 273 ? 34.726 -16.595 -30.375 1.00 54.50 273 ALA A C 1
ATOM 2108 O O . ALA A 1 273 ? 35.556 -15.691 -30.282 1.00 54.50 273 ALA A O 1
ATOM 2109 N N . ASN A 1 274 ? 33.586 -16.412 -31.046 1.00 54.41 274 ASN A N 1
ATOM 2110 C CA . ASN A 1 274 ? 33.172 -15.146 -31.672 1.00 54.41 274 ASN A CA 1
ATOM 2111 C C . ASN A 1 274 ? 31.725 -14.723 -31.334 1.00 54.41 274 ASN A C 1
ATOM 2113 O O . ASN A 1 274 ? 31.227 -13.736 -31.879 1.00 54.41 274 ASN A O 1
ATOM 2117 N N . GLY A 1 275 ? 31.042 -15.453 -30.446 1.00 49.41 275 GLY A N 1
ATOM 2118 C CA . GLY A 1 275 ? 29.736 -15.065 -29.916 1.00 49.41 275 GLY A CA 1
ATOM 2119 C C . GLY A 1 275 ? 29.863 -13.971 -28.855 1.00 49.41 275 GLY A C 1
ATOM 2120 O O . GLY A 1 275 ? 30.462 -14.184 -27.805 1.00 49.41 275 GLY A O 1
ATOM 2121 N N . VAL A 1 276 ? 29.275 -12.799 -29.100 1.00 51.50 276 VAL A N 1
ATOM 2122 C CA . VAL A 1 276 ? 29.050 -11.813 -28.033 1.00 51.50 276 VAL A CA 1
ATOM 2123 C C . VAL A 1 276 ? 27.972 -12.377 -27.109 1.00 51.50 276 VAL A C 1
ATOM 2125 O O . VAL A 1 276 ? 26.845 -12.569 -27.558 1.00 51.50 276 VAL A O 1
ATOM 2128 N N . HIS A 1 277 ? 28.301 -12.621 -25.836 1.00 47.12 277 HIS A N 1
ATOM 2129 C CA . HIS A 1 277 ? 27.314 -12.977 -24.811 1.00 47.12 277 HIS A CA 1
ATOM 2130 C C . HIS A 1 277 ? 26.300 -11.837 -24.644 1.00 47.12 277 HIS A C 1
ATOM 2132 O O . HIS A 1 277 ? 26.545 -10.860 -23.932 1.00 47.12 277 HIS A O 1
ATOM 2138 N N . GLU A 1 278 ? 25.150 -11.956 -25.300 1.00 52.62 278 GLU A N 1
ATOM 2139 C CA . GLU A 1 278 ? 23.990 -11.125 -25.009 1.00 52.62 278 GLU A CA 1
ATOM 2140 C C . GLU A 1 278 ? 23.231 -11.766 -23.843 1.00 52.62 278 GLU A C 1
ATOM 2142 O O . GLU A 1 278 ? 22.650 -12.841 -23.975 1.00 52.62 278 GLU A O 1
ATOM 2147 N N . SER A 1 279 ? 23.297 -11.132 -22.669 1.00 54.78 279 SER A N 1
ATOM 2148 C CA . SER A 1 279 ? 22.653 -11.642 -21.458 1.00 54.78 279 SER A CA 1
ATOM 2149 C C . SER A 1 279 ? 21.141 -11.748 -21.645 1.00 54.78 279 SER A C 1
ATOM 2151 O O . SER A 1 279 ? 20.488 -10.803 -22.094 1.00 54.78 279 SER A O 1
ATOM 2153 N N . ASN A 1 280 ? 20.589 -12.911 -21.286 1.00 56.25 280 ASN A N 1
ATOM 2154 C CA . ASN A 1 280 ? 19.176 -13.229 -21.459 1.00 56.25 280 ASN A CA 1
ATOM 2155 C C . ASN A 1 280 ? 18.309 -12.189 -20.710 1.00 56.25 280 ASN A C 1
ATOM 2157 O O . ASN A 1 280 ? 18.436 -12.061 -19.487 1.00 56.25 280 ASN A O 1
ATOM 2161 N N . PRO A 1 281 ? 17.478 -11.383 -21.401 1.00 63.16 281 PRO A N 1
ATOM 2162 C CA . PRO A 1 281 ? 16.755 -10.292 -20.760 1.00 63.16 281 PRO A CA 1
ATOM 2163 C C . PRO A 1 281 ? 15.701 -10.822 -19.784 1.00 63.16 281 PRO A C 1
ATOM 2165 O O . PRO A 1 281 ? 14.993 -11.794 -20.060 1.00 63.16 281 PRO A O 1
ATOM 2168 N N . LEU A 1 282 ? 15.549 -10.137 -18.644 1.00 71.75 282 LEU A N 1
ATOM 2169 C CA . LEU A 1 282 ? 14.533 -10.463 -17.642 1.00 71.75 282 LEU A CA 1
ATOM 2170 C C . LEU A 1 282 ? 13.145 -10.456 -18.283 1.00 71.75 282 LEU A C 1
ATOM 2172 O O . LEU A 1 282 ? 12.577 -9.396 -18.561 1.00 71.75 282 LEU A O 1
ATOM 2176 N N . SER A 1 283 ? 12.571 -11.648 -18.468 1.00 84.38 283 SER A N 1
ATOM 2177 C CA . SER A 1 283 ? 11.296 -11.796 -19.159 1.00 84.38 283 SER A CA 1
ATOM 2178 C C . SER A 1 283 ? 10.241 -10.864 -18.569 1.00 84.38 283 SER A C 1
ATOM 2180 O O . SER A 1 283 ? 9.928 -10.901 -17.374 1.00 84.38 283 SER A O 1
ATOM 2182 N N . ARG A 1 284 ? 9.594 -10.074 -19.431 1.00 86.38 284 ARG A N 1
ATOM 2183 C CA . ARG A 1 284 ? 8.477 -9.196 -19.050 1.00 86.38 284 ARG A CA 1
ATOM 2184 C C . ARG A 1 284 ? 7.374 -9.937 -18.279 1.00 86.38 284 ARG A C 1
ATOM 2186 O O . ARG A 1 284 ? 6.645 -9.318 -17.495 1.00 86.38 284 ARG A O 1
ATOM 2193 N N . ALA A 1 285 ? 7.242 -11.250 -18.484 1.00 88.88 285 ALA A N 1
ATOM 2194 C CA . ALA A 1 285 ? 6.379 -12.116 -17.690 1.00 88.88 285 ALA A CA 1
ATOM 2195 C C . ALA A 1 285 ? 6.874 -12.264 -16.239 1.00 88.88 285 ALA A C 1
ATOM 2197 O O . ALA A 1 285 ? 6.110 -11.938 -15.330 1.00 88.88 285 ALA A O 1
ATOM 2198 N N . ALA A 1 286 ? 8.131 -12.667 -16.026 1.00 89.44 286 ALA A N 1
ATOM 2199 C CA . ALA A 1 286 ? 8.760 -12.776 -14.706 1.00 89.44 286 ALA A CA 1
ATOM 2200 C C . ALA A 1 286 ? 8.695 -11.442 -13.943 1.00 89.44 286 ALA A C 1
ATOM 2202 O O . ALA A 1 286 ? 8.180 -11.387 -12.827 1.00 89.44 286 ALA A O 1
ATOM 2203 N N . VAL A 1 287 ? 9.042 -10.325 -14.596 1.00 91.44 287 VAL A N 1
ATOM 2204 C CA . VAL A 1 287 ? 8.890 -8.961 -14.049 1.00 91.44 287 VAL A CA 1
ATOM 2205 C C . VAL A 1 287 ? 7.444 -8.688 -13.606 1.00 91.44 287 VAL A C 1
ATOM 2207 O O . VAL A 1 287 ? 7.190 -8.267 -12.476 1.00 91.44 287 VAL A O 1
ATOM 2210 N N . THR A 1 288 ? 6.458 -8.959 -14.468 1.00 93.69 288 THR A N 1
ATOM 2211 C CA . THR A 1 288 ? 5.037 -8.716 -14.154 1.00 93.69 288 THR A CA 1
ATOM 2212 C C . THR A 1 288 ? 4.549 -9.596 -12.998 1.00 93.69 288 THR A C 1
ATOM 2214 O O . THR A 1 288 ? 3.787 -9.131 -12.145 1.00 93.69 288 THR A O 1
ATOM 2217 N N . ALA A 1 289 ? 4.967 -10.861 -12.959 1.00 93.25 289 ALA A N 1
ATOM 2218 C CA . ALA A 1 289 ? 4.612 -11.811 -11.915 1.00 93.25 289 ALA A CA 1
ATOM 2219 C C . ALA A 1 289 ? 5.279 -11.459 -10.575 1.00 93.25 289 ALA A C 1
ATOM 2221 O O . ALA A 1 289 ? 4.599 -11.458 -9.544 1.00 93.25 289 ALA A O 1
ATOM 2222 N N . HIS A 1 290 ? 6.551 -11.052 -10.588 1.00 93.69 290 HIS A N 1
ATOM 2223 C CA . HIS A 1 290 ? 7.255 -10.518 -9.426 1.00 93.69 290 HIS A CA 1
ATOM 2224 C C . HIS A 1 290 ? 6.534 -9.296 -8.855 1.00 93.69 290 HIS A C 1
ATOM 2226 O O . HIS A 1 290 ? 6.113 -9.325 -7.699 1.00 93.69 290 HIS A O 1
ATOM 2232 N N . VAL A 1 291 ? 6.303 -8.250 -9.658 1.00 95.00 291 VAL A N 1
ATOM 2233 C CA . VAL A 1 291 ? 5.625 -7.022 -9.198 1.00 95.00 291 VAL A CA 1
ATOM 2234 C C . VAL A 1 291 ? 4.240 -7.348 -8.617 1.00 95.00 291 VAL A C 1
ATOM 2236 O O . VAL A 1 291 ? 3.833 -6.800 -7.589 1.00 95.00 291 VAL A O 1
ATOM 2239 N N . ALA A 1 292 ? 3.521 -8.306 -9.211 1.00 95.38 292 ALA A N 1
ATOM 2240 C CA . ALA A 1 292 ? 2.229 -8.761 -8.706 1.00 95.38 292 ALA A CA 1
ATOM 2241 C C . ALA A 1 292 ? 2.298 -9.453 -7.329 1.00 95.38 292 ALA A C 1
ATOM 2243 O O . ALA A 1 292 ? 1.388 -9.254 -6.513 1.00 95.38 292 ALA A O 1
ATOM 2244 N N . ARG A 1 293 ? 3.346 -10.247 -7.063 1.00 93.50 293 ARG A N 1
ATOM 2245 C CA . ARG A 1 293 ? 3.614 -10.887 -5.761 1.00 93.50 293 ARG A CA 1
ATOM 2246 C C . ARG A 1 293 ? 4.082 -9.858 -4.730 1.00 93.50 293 ARG A C 1
ATOM 2248 O O . ARG A 1 293 ? 3.452 -9.728 -3.679 1.00 93.50 293 ARG A O 1
ATOM 2255 N N . SER A 1 294 ? 5.108 -9.078 -5.067 1.00 92.88 294 SER A N 1
ATOM 2256 C CA . SER A 1 294 ? 5.773 -8.066 -4.231 1.00 92.88 294 SER A CA 1
ATOM 2257 C C . SER A 1 294 ? 4.849 -6.954 -3.717 1.00 92.88 294 SER A C 1
ATOM 2259 O O . SER A 1 294 ? 5.079 -6.405 -2.633 1.00 92.88 294 SER A O 1
ATOM 2261 N N . LEU A 1 295 ? 3.771 -6.664 -4.458 1.00 93.75 295 LEU A N 1
ATOM 2262 C CA . LEU A 1 295 ? 2.723 -5.697 -4.104 1.00 93.75 295 LEU A CA 1
ATOM 2263 C C . LEU A 1 295 ? 1.380 -6.343 -3.700 1.00 93.75 295 LEU A C 1
ATOM 2265 O O . LEU A 1 295 ? 0.384 -5.646 -3.515 1.00 93.75 295 LEU A O 1
ATOM 2269 N N . ASN A 1 296 ? 1.315 -7.673 -3.563 1.00 93.19 296 ASN A N 1
ATOM 2270 C CA . ASN A 1 296 ? 0.100 -8.424 -3.205 1.00 93.19 296 ASN A CA 1
ATOM 2271 C C . ASN A 1 296 ? -1.136 -8.134 -4.087 1.00 93.19 296 ASN A C 1
ATOM 2273 O O . ASN A 1 296 ? -2.283 -8.202 -3.635 1.00 93.19 296 ASN A O 1
ATOM 2277 N N . LEU A 1 297 ? -0.922 -7.863 -5.378 1.00 93.12 297 LEU A N 1
ATOM 2278 C CA . LEU A 1 297 ? -1.998 -7.640 -6.354 1.00 93.12 297 LEU A CA 1
ATOM 2279 C C . LEU A 1 297 ? -2.738 -8.949 -6.698 1.00 93.12 297 LEU A C 1
ATOM 2281 O O . LEU A 1 297 ? -3.903 -8.935 -7.123 1.00 93.12 297 LEU A O 1
ATOM 2285 N N . ILE A 1 298 ? -2.084 -10.090 -6.477 1.00 92.81 298 ILE A N 1
ATOM 2286 C CA . ILE A 1 298 ? -2.641 -11.447 -6.560 1.00 92.81 298 ILE A CA 1
ATOM 2287 C C . ILE A 1 298 ? -2.742 -12.089 -5.168 1.00 92.81 298 ILE A C 1
ATOM 2289 O O . ILE A 1 298 ? -2.004 -11.740 -4.246 1.00 92.81 298 ILE A O 1
ATOM 2293 N N . SER A 1 299 ? -3.665 -13.041 -5.003 1.00 89.81 299 SER A N 1
ATOM 2294 C CA . SER A 1 299 ? -3.852 -13.736 -3.719 1.00 89.81 299 SER A CA 1
ATOM 2295 C C . SER A 1 299 ? -2.604 -14.569 -3.355 1.00 89.81 299 SER A C 1
ATOM 2297 O O . SER A 1 299 ? -1.986 -15.127 -4.261 1.00 89.81 299 SER A O 1
ATOM 2299 N N . PRO A 1 300 ? -2.235 -14.710 -2.067 1.00 87.81 300 PRO A N 1
ATOM 2300 C CA . PRO A 1 300 ? -1.153 -15.605 -1.633 1.00 87.81 300 PRO A CA 1
ATOM 2301 C C . PRO A 1 300 ? -1.390 -17.088 -1.955 1.00 87.81 300 PRO A C 1
ATOM 2303 O O . PRO A 1 300 ? -0.458 -17.882 -1.959 1.00 87.81 300 PRO A O 1
ATOM 2306 N N . LEU A 1 301 ? -2.634 -17.487 -2.258 1.00 87.50 301 LEU A N 1
ATOM 2307 C CA . LEU A 1 301 ? -2.929 -18.853 -2.713 1.00 87.50 301 LEU A CA 1
ATOM 2308 C C . LEU A 1 301 ? -2.231 -19.195 -4.039 1.00 87.50 301 LEU A C 1
ATOM 2310 O O . LEU A 1 301 ? -1.958 -20.362 -4.284 1.00 87.50 301 LEU A O 1
ATOM 2314 N N . TRP A 1 302 ? -1.911 -18.191 -4.861 1.00 86.94 302 TRP A N 1
ATOM 2315 C CA . TRP A 1 302 ? -1.228 -18.379 -6.144 1.00 86.94 302 TRP A CA 1
ATOM 2316 C C . TRP A 1 302 ? 0.237 -18.786 -5.971 1.00 86.94 302 TRP A C 1
ATOM 2318 O O . TRP A 1 302 ? 0.776 -19.429 -6.858 1.00 86.94 302 TRP A O 1
ATOM 2328 N N . ASP A 1 303 ? 0.858 -18.491 -4.824 1.00 85.94 303 ASP A N 1
ATOM 2329 C CA . ASP A 1 303 ? 2.241 -18.904 -4.541 1.00 85.94 303 ASP A CA 1
ATOM 2330 C C . ASP A 1 303 ? 2.337 -20.381 -4.127 1.00 85.94 303 ASP A C 1
ATOM 2332 O O . ASP A 1 303 ? 3.428 -20.942 -4.097 1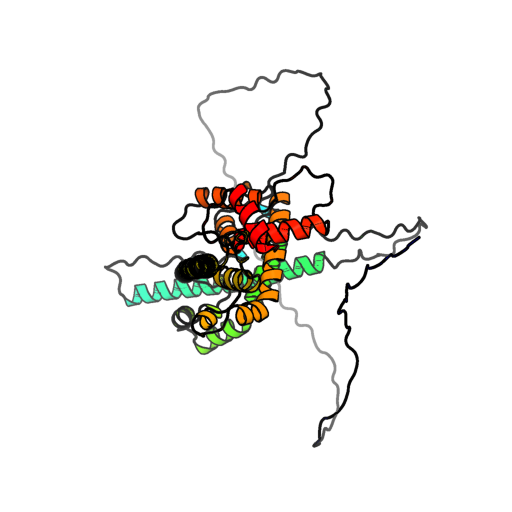.00 85.94 303 ASP A O 1
ATOM 2336 N N . ARG A 1 304 ? 1.197 -20.997 -3.774 1.00 86.94 304 ARG A N 1
ATOM 2337 C CA . ARG A 1 304 ? 1.079 -22.418 -3.402 1.00 86.94 304 ARG A CA 1
ATOM 2338 C C . ARG A 1 304 ? 0.761 -23.322 -4.589 1.00 86.94 304 ARG A C 1
ATOM 2340 O O . ARG A 1 304 ? 0.807 -24.539 -4.447 1.00 86.94 304 ARG A O 1
ATOM 2347 N N . LEU A 1 305 ? 0.366 -22.739 -5.718 1.00 87.38 305 LEU A N 1
ATOM 2348 C CA . LEU A 1 305 ? 0.111 -23.468 -6.951 1.00 87.38 305 LEU A CA 1
ATOM 2349 C C . LEU A 1 305 ? 1.391 -23.424 -7.801 1.00 87.38 305 LEU A C 1
ATOM 2351 O O . LEU A 1 305 ? 1.978 -22.346 -7.915 1.00 87.38 305 LEU A O 1
ATOM 2355 N N . PRO A 1 306 ? 1.814 -24.537 -8.425 1.00 85.56 306 PRO A N 1
ATOM 2356 C CA . PRO A 1 306 ? 2.960 -24.568 -9.334 1.00 85.56 306 PRO A CA 1
ATOM 2357 C C . PRO A 1 306 ? 2.569 -23.963 -10.694 1.00 85.56 306 PRO A C 1
ATOM 2359 O O . PRO A 1 306 ? 2.478 -24.652 -11.706 1.00 85.56 306 PRO A O 1
ATOM 2362 N N . LEU A 1 307 ? 2.236 -22.671 -10.699 1.00 86.62 307 LEU A N 1
ATOM 2363 C CA . LEU A 1 307 ? 1.842 -21.931 -11.895 1.00 86.62 307 LEU A CA 1
ATOM 2364 C C . LEU A 1 307 ? 3.056 -21.211 -12.491 1.00 86.62 307 LEU A C 1
ATOM 2366 O O . LEU A 1 307 ? 3.723 -20.485 -11.751 1.00 86.62 307 LEU A O 1
ATOM 2370 N N . PRO A 1 308 ? 3.304 -21.337 -13.808 1.00 88.12 308 PRO A N 1
ATOM 2371 C CA . PRO A 1 308 ? 4.403 -20.644 -14.463 1.00 88.12 308 PRO A CA 1
ATOM 2372 C C . PRO A 1 308 ? 4.168 -19.131 -14.477 1.00 88.12 308 PRO A C 1
ATOM 2374 O O . PRO A 1 308 ? 3.028 -18.654 -14.567 1.00 88.12 308 PRO A O 1
ATOM 2377 N N . ASP A 1 309 ? 5.255 -18.366 -14.460 1.00 88.25 309 ASP A N 1
ATOM 2378 C CA . ASP A 1 309 ? 5.205 -16.908 -14.349 1.00 88.25 309 ASP A CA 1
ATOM 2379 C C . ASP A 1 309 ? 4.478 -16.239 -15.520 1.00 88.25 309 ASP A C 1
ATOM 2381 O O . ASP A 1 309 ? 3.764 -15.261 -15.310 1.00 88.25 309 ASP A O 1
ATOM 2385 N N . ALA A 1 310 ? 4.496 -16.834 -16.717 1.00 89.50 310 ALA A N 1
ATOM 2386 C CA . ALA A 1 310 ? 3.662 -16.412 -17.847 1.00 89.50 310 ALA A CA 1
ATOM 2387 C C . ALA A 1 310 ? 2.147 -16.426 -17.536 1.00 8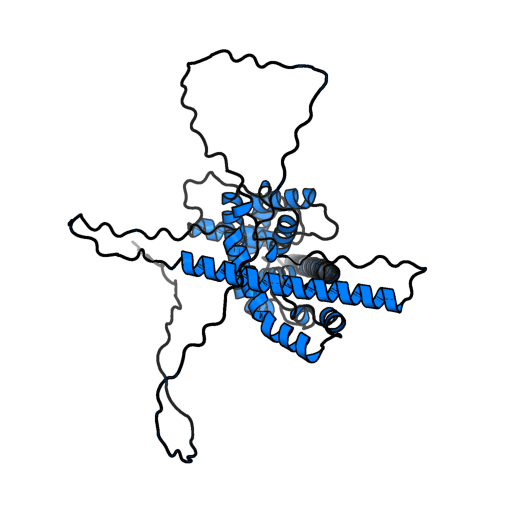9.50 310 ALA A C 1
ATOM 2389 O O . ALA A 1 310 ? 1.428 -15.484 -17.883 1.00 89.50 310 ALA A O 1
ATOM 2390 N N . ALA A 1 311 ? 1.648 -17.452 -16.836 1.00 90.94 311 ALA A N 1
ATOM 2391 C CA . ALA A 1 311 ? 0.236 -17.548 -16.456 1.00 90.94 311 ALA A CA 1
ATOM 2392 C C . ALA A 1 311 ? -0.122 -16.537 -15.354 1.00 90.94 311 ALA A C 1
ATOM 2394 O O . ALA A 1 311 ? -1.170 -15.884 -15.411 1.00 90.94 311 ALA A O 1
ATOM 2395 N N . VAL A 1 312 ? 0.771 -16.358 -14.374 1.00 90.94 312 VAL A N 1
ATOM 2396 C CA . VAL A 1 312 ? 0.628 -15.340 -13.322 1.00 90.94 312 VAL A CA 1
ATOM 2397 C C . VAL A 1 312 ? 0.623 -13.934 -13.934 1.00 90.94 312 VAL A C 1
ATOM 2399 O O . VAL A 1 312 ? -0.260 -13.129 -13.623 1.00 90.94 312 VAL A O 1
ATOM 2402 N N . ALA A 1 313 ? 1.552 -13.656 -14.850 1.00 91.56 313 ALA A N 1
ATOM 2403 C CA . ALA A 1 313 ? 1.686 -12.389 -15.553 1.00 91.56 313 ALA A CA 1
ATOM 2404 C C . ALA A 1 313 ? 0.442 -12.048 -16.373 1.00 91.56 313 ALA A C 1
ATOM 2406 O O . ALA A 1 313 ? -0.076 -10.939 -16.244 1.00 91.56 313 ALA A O 1
ATOM 2407 N N . LEU A 1 314 ? -0.095 -12.993 -17.155 1.00 93.19 314 LEU A N 1
ATOM 2408 C CA . LEU A 1 314 ? -1.309 -12.789 -17.952 1.00 93.19 314 LEU A CA 1
ATOM 2409 C C . LEU A 1 314 ? -2.469 -12.272 -17.082 1.00 93.19 314 LEU A C 1
ATOM 2411 O O . LEU A 1 314 ? -3.062 -11.226 -17.374 1.00 93.19 314 LEU A O 1
ATOM 2415 N N . LEU A 1 315 ? -2.727 -12.960 -15.967 1.00 91.81 315 LEU A N 1
ATOM 2416 C CA . LEU A 1 315 ? -3.818 -12.670 -15.032 1.00 91.81 315 LEU A CA 1
ATOM 2417 C C . LEU A 1 315 ? -3.570 -11.412 -14.182 1.00 91.81 315 LEU A C 1
ATOM 2419 O O . LEU A 1 315 ? -4.514 -10.693 -13.834 1.00 91.81 315 LEU A O 1
ATOM 2423 N N . ALA A 1 316 ? -2.312 -11.121 -13.848 1.00 94.75 316 ALA A N 1
ATOM 2424 C CA . ALA A 1 316 ? -1.935 -9.954 -13.058 1.00 94.75 316 ALA A CA 1
ATOM 2425 C C . ALA A 1 316 ? -1.750 -8.675 -13.892 1.00 94.75 316 ALA A C 1
ATOM 2427 O O . ALA A 1 316 ? -1.931 -7.582 -13.353 1.00 94.75 316 ALA A O 1
ATOM 2428 N N . SER A 1 317 ? -1.453 -8.778 -15.192 1.00 94.12 317 SER A N 1
ATOM 2429 C CA . SER A 1 317 ? -1.021 -7.669 -16.064 1.00 94.12 317 SER A CA 1
ATOM 2430 C C . SER A 1 317 ? -1.920 -6.432 -16.004 1.00 94.12 317 SER A C 1
ATOM 2432 O O . SER A 1 317 ? -1.437 -5.300 -16.025 1.00 94.12 317 SER A O 1
ATOM 2434 N N . ARG A 1 318 ? -3.245 -6.619 -15.926 1.00 95.75 318 ARG A N 1
ATOM 2435 C CA . ARG A 1 318 ? -4.219 -5.521 -15.820 1.00 95.75 318 ARG A CA 1
ATOM 2436 C C . ARG A 1 318 ? -4.159 -4.829 -14.457 1.00 95.75 318 ARG A C 1
ATOM 2438 O O . ARG A 1 318 ? -4.356 -3.620 -14.391 1.00 95.75 318 ARG A O 1
ATOM 2445 N N . LYS A 1 319 ? -3.902 -5.577 -13.380 1.00 95.62 319 LYS A N 1
ATOM 2446 C CA . LYS A 1 319 ? -3.751 -5.029 -12.024 1.00 95.62 319 LYS A CA 1
ATOM 2447 C C . LYS A 1 319 ? -2.411 -4.324 -11.854 1.00 95.62 319 LYS A C 1
ATOM 2449 O O . LYS A 1 319 ? -2.405 -3.233 -11.304 1.00 95.62 319 LYS A O 1
ATOM 2454 N N . VAL A 1 320 ? -1.323 -4.915 -12.357 1.00 96.50 320 VAL A N 1
ATOM 2455 C CA . VAL A 1 320 ? 0.022 -4.314 -12.338 1.00 96.50 320 VAL A CA 1
ATOM 2456 C C . VAL A 1 320 ? -0.003 -2.969 -13.063 1.00 96.50 320 VAL A C 1
ATOM 2458 O O . VAL A 1 320 ? 0.266 -1.951 -12.438 1.00 96.50 320 VAL A O 1
ATOM 2461 N N . ARG A 1 321 ? -0.473 -2.923 -14.320 1.00 95.44 321 ARG A N 1
ATOM 2462 C CA . ARG A 1 321 ? -0.625 -1.660 -15.072 1.00 95.44 321 ARG A CA 1
ATOM 2463 C C . ARG A 1 321 ? -1.511 -0.635 -14.359 1.00 95.44 321 ARG A C 1
ATOM 2465 O O . ARG A 1 321 ? -1.151 0.532 -14.276 1.00 95.44 321 ARG A O 1
ATOM 2472 N N . ALA A 1 322 ? -2.648 -1.059 -13.801 1.00 95.88 322 ALA A N 1
ATOM 2473 C CA . ALA A 1 322 ? -3.525 -0.159 -13.048 1.00 95.88 322 ALA A CA 1
ATOM 2474 C C . ALA A 1 322 ? -2.886 0.374 -11.751 1.00 95.88 322 ALA A C 1
ATOM 2476 O O . ALA A 1 322 ? -3.252 1.458 -11.301 1.00 95.88 322 ALA A O 1
ATOM 2477 N N . HIS A 1 323 ? -1.953 -0.370 -11.148 1.00 97.06 323 HIS A N 1
ATOM 2478 C CA . HIS A 1 323 ? -1.212 0.060 -9.963 1.00 97.06 323 HIS A CA 1
ATOM 2479 C C . HIS A 1 323 ? -0.037 0.979 -10.318 1.00 97.06 323 HIS A C 1
ATOM 2481 O O . HIS A 1 323 ? 0.122 2.007 -9.672 1.00 97.06 323 HIS A O 1
ATOM 2487 N N . VAL A 1 324 ? 0.710 0.693 -11.389 1.00 96.19 324 VAL A N 1
ATOM 2488 C CA . VAL A 1 324 ? 1.754 1.590 -11.928 1.00 96.19 324 VAL A CA 1
ATOM 2489 C C . VAL A 1 324 ? 1.154 2.946 -12.320 1.00 96.19 324 VAL A C 1
ATOM 2491 O O . VAL A 1 324 ? 1.612 3.983 -11.847 1.00 96.19 324 VAL A O 1
ATOM 2494 N N . ALA A 1 325 ? 0.046 2.952 -13.070 1.00 94.50 325 ALA A N 1
ATOM 2495 C CA . ALA A 1 325 ? -0.673 4.180 -13.421 1.00 94.50 325 ALA A CA 1
ATOM 2496 C C . ALA A 1 325 ? -1.238 4.928 -12.193 1.00 94.50 325 ALA A C 1
ATOM 2498 O O . ALA A 1 325 ? -1.392 6.152 -12.223 1.00 94.50 325 ALA A O 1
ATOM 2499 N N . TYR A 1 326 ? -1.543 4.212 -11.103 1.00 95.25 326 TYR A N 1
ATOM 2500 C CA . TYR A 1 326 ? -1.871 4.828 -9.817 1.00 95.25 326 TYR A CA 1
ATOM 2501 C C . TYR A 1 326 ? -0.642 5.478 -9.170 1.00 95.25 326 TYR A C 1
ATOM 2503 O O . TYR A 1 326 ? -0.761 6.614 -8.728 1.00 95.25 326 TYR A O 1
ATOM 2511 N N . LEU A 1 327 ? 0.520 4.819 -9.146 1.00 96.44 327 LEU A N 1
ATOM 2512 C CA . LEU A 1 327 ? 1.741 5.360 -8.535 1.00 96.44 327 LEU A CA 1
ATOM 2513 C C . LEU A 1 327 ? 2.247 6.622 -9.242 1.00 96.44 327 LEU A C 1
ATOM 2515 O O . LEU A 1 327 ? 2.604 7.578 -8.562 1.00 96.44 327 LEU A O 1
ATOM 2519 N N . ILE A 1 328 ? 2.200 6.664 -10.577 1.00 93.44 328 ILE A N 1
ATOM 2520 C CA . ILE A 1 328 ? 2.548 7.864 -11.364 1.00 93.44 328 ILE A CA 1
ATOM 2521 C C . ILE A 1 328 ? 1.598 9.023 -11.023 1.00 93.44 328 ILE A C 1
ATOM 2523 O O . ILE A 1 328 ? 2.023 10.154 -10.789 1.00 93.44 328 ILE A O 1
ATOM 2527 N N . ARG A 1 329 ? 0.291 8.742 -10.923 1.00 92.19 329 ARG A N 1
ATOM 2528 C CA . ARG A 1 329 ? -0.703 9.739 -10.500 1.00 92.19 329 ARG A CA 1
ATOM 2529 C C . ARG A 1 329 ? -0.496 10.182 -9.048 1.00 92.19 329 ARG A C 1
ATOM 2531 O O . ARG A 1 329 ? -0.624 11.367 -8.771 1.00 92.19 329 ARG A O 1
ATOM 2538 N N . ASP A 1 330 ? -0.193 9.263 -8.133 1.00 95.44 330 ASP A N 1
ATOM 2539 C CA . ASP A 1 330 ? 0.075 9.562 -6.721 1.00 95.44 330 ASP A CA 1
ATOM 2540 C C . ASP A 1 330 ? 1.333 10.425 -6.564 1.00 95.44 330 ASP A C 1
ATOM 2542 O O . ASP A 1 330 ? 1.292 11.402 -5.827 1.00 95.44 330 ASP A O 1
ATOM 2546 N N . GLY A 1 331 ? 2.407 10.123 -7.305 1.00 93.75 331 GLY A N 1
ATOM 2547 C CA . GLY A 1 331 ? 3.634 10.923 -7.358 1.00 93.75 331 GLY A CA 1
ATOM 2548 C C . GLY A 1 331 ? 3.375 12.363 -7.803 1.00 93.75 331 GLY A C 1
ATOM 2549 O O . GLY A 1 331 ? 3.703 13.294 -7.071 1.00 93.75 331 GLY A O 1
ATOM 2550 N N . HIS A 1 332 ? 2.676 12.547 -8.927 1.00 90.94 332 HIS A N 1
ATOM 2551 C CA . HIS A 1 332 ? 2.321 13.877 -9.432 1.00 90.94 332 HIS A CA 1
ATOM 2552 C C . HIS A 1 332 ? 1.413 14.670 -8.476 1.00 90.94 332 HIS A C 1
ATOM 2554 O O . HIS A 1 332 ? 1.602 15.868 -8.272 1.00 90.94 332 HIS A O 1
ATOM 2560 N N . LEU A 1 333 ? 0.413 14.019 -7.873 1.00 92.19 333 LEU A N 1
ATOM 2561 C CA . LEU A 1 333 ? -0.476 14.677 -6.910 1.00 92.19 333 LEU A CA 1
ATOM 2562 C C . LEU A 1 333 ? 0.215 14.955 -5.564 1.00 92.19 333 LEU A C 1
ATOM 2564 O O . LEU A 1 333 ? -0.221 15.842 -4.830 1.00 92.19 333 LEU A O 1
ATOM 2568 N N . LEU A 1 334 ? 1.272 14.208 -5.232 1.00 94.00 334 LEU A N 1
ATOM 2569 C CA . LEU A 1 334 ? 2.104 14.434 -4.056 1.00 94.00 334 LEU A CA 1
ATOM 2570 C C . LEU A 1 334 ? 3.076 15.600 -4.269 1.00 94.00 334 LEU A C 1
ATOM 2572 O O . LEU A 1 334 ? 3.156 16.465 -3.401 1.00 94.00 334 LEU A O 1
ATOM 2576 N N . SER A 1 335 ? 3.759 15.683 -5.416 1.00 91.06 335 SER A N 1
ATOM 2577 C CA . SER A 1 335 ? 4.640 16.819 -5.730 1.00 91.06 335 SER A CA 1
ATOM 2578 C C . SER A 1 335 ? 3.854 18.135 -5.792 1.00 91.06 335 SER A C 1
ATOM 2580 O O . SER A 1 335 ? 4.250 19.110 -5.159 1.00 91.06 335 SER A O 1
ATOM 2582 N N . GLN A 1 336 ? 2.656 18.136 -6.391 1.00 88.62 336 GLN A N 1
ATOM 2583 C CA . GLN A 1 336 ? 1.721 19.274 -6.333 1.00 88.62 336 GLN A CA 1
ATOM 2584 C C . GLN A 1 336 ? 1.316 19.702 -4.912 1.00 88.62 336 GLN A C 1
ATOM 2586 O O . GLN A 1 336 ? 0.935 20.854 -4.711 1.00 88.62 336 GLN A O 1
ATOM 2591 N N . ALA A 1 337 ? 1.363 18.795 -3.934 1.00 90.31 337 ALA A N 1
ATOM 2592 C CA . ALA A 1 337 ? 1.022 19.081 -2.544 1.00 90.31 337 ALA A CA 1
ATOM 2593 C C . ALA A 1 337 ? 2.240 19.470 -1.678 1.00 90.31 337 ALA A C 1
ATOM 2595 O O . ALA A 1 337 ? 2.081 19.640 -0.469 1.00 90.31 337 ALA A O 1
ATOM 2596 N N . GLY A 1 338 ? 3.434 19.616 -2.267 1.00 89.69 338 GLY A N 1
ATOM 2597 C CA . GLY A 1 338 ? 4.686 19.918 -1.559 1.00 89.69 338 GLY A CA 1
ATOM 2598 C C . GLY A 1 338 ? 5.518 18.689 -1.174 1.00 89.69 338 GLY A C 1
ATOM 2599 O O . GLY A 1 338 ? 6.318 18.757 -0.243 1.00 89.69 338 GLY A O 1
ATOM 2600 N N . GLY A 1 339 ? 5.327 17.560 -1.862 1.00 93.25 339 GLY A N 1
ATOM 2601 C CA . GLY A 1 339 ? 6.181 16.376 -1.754 1.00 93.25 339 GLY A CA 1
ATOM 2602 C C . GLY A 1 339 ? 6.062 15.613 -0.430 1.00 93.25 339 GLY A C 1
ATOM 2603 O O . GLY A 1 339 ? 5.077 15.715 0.302 1.00 93.25 339 GLY A O 1
ATOM 2604 N N . VAL A 1 340 ? 7.093 14.823 -0.113 1.00 96.31 340 VAL A N 1
ATOM 2605 C CA . VAL A 1 340 ? 7.170 14.010 1.118 1.00 96.31 340 VAL A CA 1
ATOM 2606 C C . VAL A 1 340 ? 6.992 14.822 2.417 1.00 96.31 340 VAL A C 1
ATOM 2608 O O . VAL A 1 340 ? 6.311 14.317 3.314 1.00 96.31 340 VAL A O 1
ATOM 2611 N N . PRO A 1 341 ? 7.507 16.065 2.561 1.00 95.69 341 PRO A N 1
ATOM 2612 C CA . PRO A 1 341 ? 7.260 16.889 3.749 1.00 95.69 341 PRO A CA 1
ATOM 2613 C C . PRO A 1 341 ? 5.777 17.162 4.038 1.00 95.69 341 PRO A C 1
ATOM 2615 O O . PRO A 1 341 ? 5.414 17.363 5.193 1.00 95.69 341 PRO A O 1
ATOM 2618 N N . ALA A 1 342 ? 4.907 17.127 3.024 1.00 95.12 342 ALA A N 1
ATOM 2619 C CA . ALA A 1 342 ? 3.472 17.343 3.199 1.00 95.12 342 ALA A CA 1
ATOM 2620 C C . ALA A 1 342 ? 2.730 16.144 3.820 1.00 95.12 342 ALA A C 1
ATOM 2622 O O . ALA A 1 342 ? 1.568 16.288 4.201 1.00 95.12 342 ALA A O 1
ATOM 2623 N N . LEU A 1 343 ? 3.351 14.962 3.906 1.00 97.12 343 LEU A N 1
ATOM 2624 C CA . LEU A 1 343 ? 2.719 13.744 4.425 1.00 97.12 343 LEU A CA 1
ATOM 2625 C C . LEU A 1 343 ? 2.679 13.698 5.958 1.00 97.12 343 LEU A C 1
ATOM 2627 O O . LEU A 1 343 ? 3.631 14.104 6.622 1.00 97.12 343 LEU A O 1
ATOM 2631 N N . GLU A 1 344 ? 1.616 13.118 6.512 1.00 96.69 344 GLU A N 1
ATOM 2632 C CA . GLU A 1 344 ? 1.578 12.600 7.888 1.00 96.69 344 GLU A CA 1
ATOM 2633 C C . GLU A 1 344 ? 2.353 11.272 7.991 1.00 96.69 344 GLU A C 1
ATOM 2635 O O . GLU A 1 344 ? 2.411 10.522 7.018 1.00 96.69 344 GLU A O 1
ATOM 2640 N N . ASP A 1 345 ? 2.900 10.930 9.162 1.00 96.44 345 ASP A N 1
ATOM 2641 C CA . ASP A 1 345 ? 3.771 9.748 9.330 1.00 96.44 345 ASP A CA 1
ATOM 2642 C C . ASP A 1 345 ? 3.096 8.417 8.934 1.00 96.44 345 ASP A C 1
ATOM 2644 O O . ASP A 1 345 ? 3.696 7.600 8.233 1.00 96.44 345 ASP A O 1
ATOM 2648 N N . ASP A 1 346 ? 1.816 8.228 9.283 1.00 94.12 346 ASP A N 1
ATOM 2649 C CA . ASP A 1 346 ? 1.016 7.077 8.825 1.00 94.12 346 ASP A CA 1
ATOM 2650 C C . ASP A 1 346 ? 0.932 7.001 7.290 1.00 94.12 346 ASP A C 1
ATOM 2652 O O . ASP A 1 346 ? 0.935 5.920 6.697 1.00 94.12 346 ASP A O 1
ATOM 2656 N N . GLU A 1 347 ? 0.804 8.157 6.635 1.00 96.81 347 GLU A N 1
ATOM 2657 C CA . GLU A 1 347 ? 0.630 8.269 5.187 1.00 96.81 347 GLU A CA 1
ATOM 2658 C C . GLU A 1 347 ? 1.958 8.106 4.440 1.00 96.81 347 GLU A C 1
ATOM 2660 O O . GLU A 1 347 ? 1.937 7.632 3.304 1.00 96.81 347 GLU A O 1
ATOM 2665 N N . VAL A 1 348 ? 3.100 8.403 5.078 1.00 97.94 348 VAL A N 1
ATOM 2666 C CA . VAL A 1 348 ? 4.433 7.997 4.598 1.00 97.94 348 VAL A CA 1
ATOM 2667 C C . VAL A 1 348 ? 4.528 6.472 4.585 1.00 97.94 348 VAL A C 1
ATOM 2669 O O . VAL A 1 348 ? 4.799 5.895 3.535 1.00 97.94 348 VAL A O 1
ATOM 2672 N N . ALA A 1 349 ? 4.226 5.800 5.702 1.00 96.69 349 ALA A N 1
ATOM 2673 C CA . ALA A 1 349 ? 4.281 4.338 5.773 1.00 96.69 349 ALA A CA 1
ATOM 2674 C C . ALA A 1 349 ? 3.365 3.670 4.728 1.00 96.69 349 ALA A C 1
ATOM 2676 O O . ALA A 1 349 ? 3.787 2.758 4.018 1.00 96.69 349 ALA A O 1
ATOM 2677 N N . LEU A 1 350 ? 2.136 4.170 4.555 1.00 96.25 350 LEU A N 1
ATOM 2678 C CA . LEU A 1 350 ? 1.219 3.673 3.521 1.00 96.25 350 LEU A CA 1
ATOM 2679 C C . LEU A 1 350 ? 1.705 3.973 2.089 1.00 96.25 350 LEU A C 1
ATOM 2681 O O . LEU A 1 350 ? 1.512 3.143 1.199 1.00 96.25 350 LEU A O 1
ATOM 2685 N N . ALA A 1 351 ? 2.348 5.122 1.849 1.00 97.38 351 ALA A N 1
ATOM 2686 C CA . ALA A 1 351 ? 2.933 5.463 0.550 1.00 97.38 351 ALA A CA 1
ATOM 2687 C C . ALA A 1 351 ? 4.136 4.573 0.195 1.00 97.38 351 ALA A C 1
ATOM 2689 O O . ALA A 1 351 ? 4.285 4.212 -0.976 1.00 97.38 351 ALA A O 1
ATOM 2690 N N . CYS A 1 352 ? 4.942 4.193 1.193 1.00 97.62 352 CYS A N 1
ATOM 2691 C CA . CYS A 1 352 ? 6.020 3.210 1.090 1.00 97.62 352 CYS A CA 1
ATOM 2692 C C . CYS A 1 352 ? 5.478 1.801 0.794 1.00 97.62 352 CYS A C 1
ATOM 2694 O O . CYS A 1 352 ? 5.956 1.141 -0.130 1.00 97.62 352 CYS A O 1
ATOM 2696 N N . GLU A 1 353 ? 4.426 1.358 1.496 1.00 95.81 353 GLU A N 1
ATOM 2697 C CA . GLU A 1 353 ? 3.758 0.073 1.228 1.00 95.81 353 GLU A CA 1
ATOM 2698 C C . GLU A 1 353 ? 3.222 -0.026 -0.209 1.00 95.81 353 GLU A C 1
ATOM 2700 O O . GLU A 1 353 ? 3.471 -1.026 -0.886 1.00 95.81 353 GLU A O 1
ATOM 2705 N N . ASP A 1 354 ? 2.524 1.012 -0.693 1.00 96.31 354 ASP A N 1
ATOM 2706 C CA . ASP A 1 354 ? 2.017 1.089 -2.074 1.00 96.31 354 ASP A CA 1
ATOM 2707 C C . ASP A 1 354 ? 3.156 1.000 -3.118 1.00 96.31 354 ASP A C 1
ATOM 2709 O O . ASP A 1 354 ? 2.922 0.528 -4.231 1.00 96.31 354 ASP A O 1
ATOM 2713 N N . ARG A 1 355 ? 4.377 1.432 -2.769 1.00 96.00 355 ARG A N 1
ATOM 2714 C CA . ARG A 1 355 ? 5.574 1.468 -3.637 1.00 96.00 355 ARG A CA 1
ATOM 2715 C C . ARG A 1 355 ? 6.491 0.254 -3.520 1.00 96.00 355 ARG A C 1
ATOM 2717 O O . ARG A 1 355 ? 7.491 0.188 -4.222 1.00 96.00 355 ARG A O 1
ATOM 2724 N N . GLY A 1 356 ? 6.177 -0.709 -2.657 1.00 95.00 356 GLY A N 1
ATOM 2725 C CA . GLY A 1 356 ? 7.039 -1.876 -2.468 1.00 95.00 356 GLY A CA 1
ATOM 2726 C C . GLY A 1 356 ? 8.272 -1.629 -1.588 1.00 95.00 356 GLY A C 1
ATOM 2727 O O . GLY A 1 356 ? 9.176 -2.462 -1.575 1.00 95.00 356 GLY A O 1
ATOM 2728 N N . LEU A 1 357 ? 8.292 -0.551 -0.802 1.00 95.56 357 LEU A N 1
ATOM 2729 C CA . LEU A 1 357 ? 9.353 -0.268 0.171 1.00 95.56 357 LEU A CA 1
ATOM 2730 C C . LEU A 1 357 ? 9.149 -1.059 1.488 1.00 95.56 357 LEU A C 1
ATOM 2732 O O . LEU A 1 357 ? 8.021 -1.490 1.778 1.00 95.56 357 LEU A O 1
ATOM 2736 N N . PRO A 1 358 ? 10.216 -1.343 2.260 1.00 94.06 358 PRO A N 1
ATOM 2737 C CA . PRO A 1 358 ? 10.120 -1.983 3.574 1.00 94.06 358 PRO A CA 1
ATOM 2738 C C . PRO A 1 358 ? 9.651 -0.982 4.642 1.00 94.06 358 PRO A C 1
ATOM 2740 O O . PRO A 1 358 ? 10.148 0.136 4.711 1.00 94.06 358 PRO A O 1
ATOM 2743 N N . VAL A 1 359 ? 8.707 -1.384 5.495 1.00 95.81 359 VAL A N 1
ATOM 2744 C CA . VAL A 1 359 ? 8.100 -0.519 6.531 1.00 95.81 359 VAL A CA 1
ATOM 2745 C C . VAL A 1 359 ? 8.101 -1.129 7.928 1.00 95.81 359 VAL A C 1
ATOM 2747 O O . VAL A 1 359 ? 7.872 -0.426 8.910 1.00 95.81 359 VAL A O 1
ATOM 2750 N N . VAL A 1 360 ? 8.321 -2.438 8.035 1.00 94.75 360 VAL A N 1
ATOM 2751 C CA . VAL A 1 360 ? 8.361 -3.141 9.315 1.00 94.75 360 VAL A CA 1
ATOM 2752 C C . VAL A 1 360 ? 9.570 -2.676 10.120 1.00 94.75 360 VAL A C 1
ATOM 2754 O O . VAL A 1 360 ? 10.698 -2.725 9.642 1.00 94.75 360 VAL A O 1
ATOM 2757 N N . ASP A 1 361 ? 9.308 -2.263 11.361 1.00 93.56 361 ASP A N 1
ATOM 2758 C CA . ASP A 1 361 ? 10.318 -1.890 12.355 1.00 93.56 361 ASP A CA 1
ATOM 2759 C C . ASP A 1 361 ? 11.242 -0.721 11.898 1.00 93.56 361 ASP A C 1
ATOM 2761 O O . ASP A 1 361 ? 12.377 -0.595 12.352 1.00 93.56 361 ASP A O 1
ATOM 2765 N N . ARG A 1 362 ? 10.728 0.166 11.021 1.00 94.88 362 ARG A N 1
ATOM 2766 C CA . ARG A 1 362 ? 11.373 1.405 10.522 1.00 94.88 362 ARG A CA 1
ATOM 2767 C C . ARG A 1 362 ? 10.830 2.668 11.195 1.00 94.88 362 ARG A C 1
ATOM 2769 O O . ARG A 1 362 ? 9.662 2.709 11.583 1.00 94.88 362 ARG A O 1
ATOM 2776 N N . SER A 1 363 ? 11.649 3.718 11.286 1.00 96.75 363 SER A N 1
ATOM 2777 C CA . SER A 1 363 ? 11.218 5.024 11.794 1.00 96.75 363 SER A CA 1
ATOM 2778 C C . SER A 1 363 ? 10.523 5.858 10.707 1.00 96.75 363 SER A C 1
ATOM 2780 O O . SER A 1 363 ? 10.775 5.692 9.513 1.00 96.75 363 SER A O 1
ATOM 2782 N N . ALA A 1 364 ? 9.662 6.802 11.102 1.00 96.25 364 ALA A N 1
ATOM 2783 C CA . ALA A 1 364 ? 9.022 7.713 10.149 1.00 96.25 364 ALA A CA 1
ATOM 2784 C C . ALA A 1 364 ? 10.032 8.619 9.416 1.00 96.25 364 ALA A C 1
ATOM 2786 O O . ALA A 1 364 ? 9.759 9.038 8.293 1.00 96.25 364 ALA A O 1
ATOM 2787 N N . ALA A 1 365 ? 11.197 8.898 10.014 1.00 96.81 365 ALA A N 1
ATOM 2788 C CA . ALA A 1 365 ? 12.269 9.650 9.366 1.00 96.81 365 ALA A CA 1
ATOM 2789 C C . ALA A 1 365 ? 12.910 8.830 8.233 1.00 96.81 365 ALA A C 1
ATOM 2791 O O . ALA A 1 365 ? 12.930 9.299 7.096 1.00 96.81 365 ALA A O 1
ATOM 2792 N N . ASP A 1 366 ? 13.320 7.583 8.506 1.00 96.81 366 ASP A N 1
ATOM 2793 C CA . ASP A 1 366 ? 13.925 6.699 7.495 1.00 96.81 366 ASP A CA 1
ATOM 2794 C C . ASP A 1 366 ? 12.961 6.471 6.319 1.00 96.81 366 ASP A C 1
ATOM 2796 O O . ASP A 1 366 ? 13.361 6.473 5.158 1.00 96.81 366 ASP A O 1
ATOM 2800 N N . LEU A 1 367 ? 11.664 6.310 6.612 1.00 97.69 367 LEU A N 1
ATOM 2801 C CA . LEU A 1 367 ? 10.641 6.118 5.583 1.00 97.69 367 LEU A CA 1
ATOM 2802 C C . LEU A 1 367 ? 10.413 7.370 4.727 1.00 97.69 367 LEU A C 1
ATOM 2804 O O . LEU A 1 367 ? 10.094 7.234 3.547 1.00 97.69 367 LEU A O 1
ATOM 2808 N N . ARG A 1 368 ? 10.580 8.580 5.278 1.00 97.75 368 ARG A N 1
ATOM 2809 C CA . ARG A 1 368 ? 10.540 9.824 4.488 1.00 97.75 368 ARG A CA 1
ATOM 2810 C C . ARG A 1 368 ? 11.751 9.927 3.568 1.00 97.75 368 ARG A C 1
ATOM 2812 O O . ARG A 1 368 ? 11.587 10.335 2.421 1.00 97.75 368 ARG A O 1
ATOM 2819 N N . GLU A 1 369 ? 12.930 9.537 4.046 1.00 96.44 369 GLU A N 1
ATOM 2820 C CA . GLU A 1 369 ? 14.152 9.521 3.241 1.00 96.44 369 GLU A CA 1
ATOM 2821 C C . GLU A 1 369 ? 14.042 8.523 2.076 1.00 96.44 369 GLU A C 1
ATOM 2823 O O . GLU A 1 369 ? 14.179 8.919 0.918 1.00 96.44 369 GLU A O 1
ATOM 2828 N N . GLU A 1 370 ? 13.688 7.261 2.350 1.00 95.94 370 GLU A N 1
ATOM 2829 C CA . GLU A 1 370 ? 13.513 6.238 1.308 1.00 95.94 370 GLU A CA 1
ATOM 2830 C C . GLU A 1 370 ? 12.413 6.602 0.303 1.00 95.94 370 GLU A C 1
ATOM 2832 O O . GLU A 1 370 ? 12.576 6.386 -0.899 1.00 95.94 370 GLU A O 1
ATOM 2837 N N . LEU A 1 371 ? 11.300 7.186 0.764 1.00 97.25 371 LEU A N 1
ATOM 2838 C CA . LEU A 1 371 ? 10.233 7.646 -0.124 1.00 97.25 371 LEU A CA 1
ATOM 2839 C C . LEU A 1 371 ? 10.690 8.807 -1.018 1.00 97.25 371 LEU A C 1
ATOM 2841 O O . LEU A 1 371 ? 10.291 8.858 -2.180 1.00 97.25 371 LEU A O 1
ATOM 2845 N N . GLY A 1 372 ? 11.520 9.714 -0.495 1.00 95.69 372 GLY A N 1
ATOM 2846 C CA . GLY A 1 372 ? 12.151 10.784 -1.268 1.00 95.69 372 GLY A CA 1
ATOM 2847 C C . GLY A 1 372 ? 13.027 10.214 -2.382 1.00 95.69 372 GLY A C 1
ATOM 2848 O O . GLY A 1 372 ? 12.735 10.440 -3.555 1.00 95.69 372 GLY A O 1
ATOM 2849 N N . GLN A 1 373 ? 13.994 9.366 -2.017 1.00 94.94 373 GLN A N 1
ATOM 2850 C CA . GLN A 1 373 ? 14.891 8.688 -2.962 1.00 94.94 373 GLN A CA 1
ATOM 2851 C C . GLN A 1 373 ? 14.118 7.903 -4.040 1.00 94.94 373 GLN A C 1
ATOM 2853 O O . GLN A 1 373 ? 14.472 7.939 -5.219 1.00 94.94 373 GLN A O 1
ATOM 2858 N N . TRP A 1 374 ? 13.026 7.222 -3.672 1.00 95.75 374 TRP A N 1
ATOM 2859 C CA . TRP A 1 374 ? 12.174 6.513 -4.633 1.00 95.75 374 TRP A CA 1
ATOM 2860 C C . TRP A 1 374 ? 11.487 7.466 -5.622 1.00 95.75 374 TRP A C 1
ATOM 2862 O O . TRP A 1 374 ? 11.411 7.166 -6.811 1.00 95.75 374 TRP A O 1
ATOM 2872 N N . LEU A 1 375 ? 10.988 8.617 -5.157 1.00 94.81 375 LEU A N 1
ATOM 2873 C CA . LEU A 1 375 ? 10.322 9.618 -6.001 1.00 94.81 375 LEU A CA 1
ATOM 2874 C C . LEU A 1 375 ? 11.305 10.353 -6.925 1.00 94.81 375 LEU A C 1
ATOM 2876 O O . LEU A 1 375 ? 10.952 10.635 -8.073 1.00 94.81 375 LEU A O 1
ATOM 2880 N N . ASP A 1 376 ? 12.531 10.609 -6.463 1.00 92.12 376 ASP A N 1
ATOM 2881 C CA . ASP A 1 376 ? 13.629 11.124 -7.289 1.00 92.12 376 ASP A CA 1
ATOM 2882 C C . ASP A 1 376 ? 13.923 10.179 -8.460 1.00 92.12 376 ASP A C 1
ATOM 2884 O O . ASP A 1 376 ? 13.907 10.585 -9.624 1.00 92.12 376 ASP A O 1
ATOM 2888 N N . LEU A 1 377 ? 14.116 8.893 -8.153 1.00 92.56 377 LEU A N 1
ATOM 2889 C CA . LEU A 1 377 ? 14.398 7.845 -9.134 1.00 92.56 377 LEU A CA 1
ATOM 2890 C C . LEU A 1 377 ? 13.220 7.567 -10.084 1.00 92.56 377 LEU A C 1
ATOM 2892 O O . LEU A 1 377 ? 13.435 7.305 -11.266 1.00 92.56 377 LEU A O 1
ATOM 2896 N N . ALA A 1 378 ? 11.977 7.672 -9.603 1.00 90.81 378 ALA A N 1
ATOM 2897 C CA . ALA A 1 378 ? 10.770 7.575 -10.430 1.00 90.81 378 ALA A CA 1
ATOM 2898 C C . ALA A 1 378 ? 10.556 8.802 -11.343 1.00 90.81 378 ALA A C 1
ATOM 2900 O O . ALA A 1 378 ? 9.677 8.793 -12.208 1.00 90.81 378 ALA A O 1
ATOM 2901 N N . GLY A 1 379 ? 11.352 9.860 -11.164 1.00 83.44 379 GLY A N 1
ATOM 2902 C CA . GLY A 1 379 ? 11.333 11.055 -11.994 1.00 83.44 379 GLY A CA 1
ATOM 2903 C C . GLY A 1 379 ? 10.269 12.089 -11.611 1.00 83.44 379 GLY A C 1
ATOM 2904 O O . GLY A 1 379 ? 9.790 12.825 -12.476 1.00 83.44 379 GLY A O 1
ATOM 2905 N N . GLU A 1 380 ? 9.872 12.166 -10.338 1.00 72.81 380 GLU A N 1
ATOM 2906 C CA . GLU A 1 380 ? 8.886 13.154 -9.868 1.00 72.81 380 GLU A CA 1
ATOM 2907 C C . GLU A 1 380 ? 9.483 14.531 -9.527 1.00 72.81 380 GLU A C 1
ATOM 2909 O O . GLU A 1 380 ? 8.742 15.512 -9.516 1.00 72.81 380 GLU A O 1
ATOM 2914 N N . ASN A 1 381 ? 10.805 14.637 -9.344 1.00 62.88 381 ASN A N 1
ATOM 2915 C CA . ASN A 1 381 ? 11.492 15.904 -9.043 1.00 62.88 381 ASN A CA 1
ATOM 2916 C C . ASN A 1 381 ? 12.086 16.633 -10.273 1.00 62.88 381 ASN A C 1
ATOM 2918 O O . ASN A 1 381 ? 12.692 17.695 -10.129 1.00 62.88 381 ASN A O 1
ATOM 2922 N N . PHE A 1 382 ? 11.875 16.138 -11.502 1.00 50.69 382 PHE A N 1
ATOM 2923 C CA . PHE A 1 382 ? 12.314 16.822 -12.732 1.00 50.69 382 PHE A CA 1
ATOM 2924 C C . PHE A 1 382 ? 11.386 17.985 -13.123 1.00 50.69 382 PHE A C 1
ATOM 2926 O O . PHE A 1 382 ? 10.642 17.916 -14.099 1.00 50.69 382 PHE A O 1
ATOM 2933 N N . GLY A 1 383 ? 11.474 19.100 -12.399 1.00 45.88 383 GLY A N 1
ATOM 2934 C CA . GLY A 1 383 ? 10.801 20.362 -12.740 1.00 45.88 383 GLY A CA 1
ATOM 2935 C C . GLY A 1 383 ? 11.429 21.143 -13.909 1.00 45.88 383 GLY A C 1
ATOM 2936 O O . GLY A 1 383 ? 11.332 22.366 -13.913 1.00 45.88 383 GLY A O 1
ATOM 2937 N N . GLY A 1 384 ? 12.128 20.478 -14.841 1.00 42.19 384 GLY A N 1
ATOM 2938 C CA . GLY A 1 384 ? 13.052 21.126 -15.790 1.00 42.19 384 GLY A CA 1
ATOM 2939 C C . GLY A 1 384 ? 12.867 20.830 -17.284 1.00 42.19 384 GLY A C 1
ATOM 2940 O O . GLY A 1 384 ? 13.468 21.523 -18.100 1.00 42.19 384 GLY A O 1
ATOM 2941 N N . GLU A 1 385 ? 12.058 19.844 -17.685 1.00 48.88 385 GLU A N 1
ATOM 2942 C CA . GLU A 1 385 ? 11.762 19.620 -19.110 1.00 48.88 385 GLU A CA 1
ATOM 2943 C C . GLU A 1 385 ? 10.536 20.453 -19.527 1.00 48.88 385 GLU A C 1
ATOM 2945 O O . GLU A 1 385 ? 9.456 20.301 -18.963 1.00 48.88 385 GLU A O 1
ATOM 2950 N N . ASN A 1 386 ? 10.673 21.294 -20.563 1.00 53.31 386 ASN A N 1
ATOM 2951 C CA . ASN A 1 386 ? 9.602 22.144 -21.130 1.00 53.31 386 ASN A CA 1
ATOM 2952 C C . ASN A 1 386 ? 8.439 21.358 -21.794 1.00 53.31 386 ASN A C 1
ATOM 2954 O O . ASN A 1 386 ? 7.628 21.928 -22.526 1.00 53.31 386 ASN A O 1
ATOM 2958 N N . GLY A 1 387 ? 8.366 20.043 -21.585 1.00 62.88 387 GLY A N 1
ATOM 2959 C CA . GLY A 1 387 ? 7.291 19.181 -22.060 1.00 62.88 387 GLY A CA 1
ATOM 2960 C C . GLY A 1 387 ? 6.150 19.080 -21.049 1.00 62.88 387 GLY A C 1
ATOM 2961 O O . GLY A 1 387 ? 6.334 19.221 -19.843 1.00 62.88 387 GLY A O 1
ATOM 2962 N N . SER A 1 388 ? 4.945 18.766 -21.529 1.00 72.50 388 SER A N 1
ATOM 2963 C CA . SER A 1 388 ? 3.865 18.360 -20.624 1.00 72.50 388 SER A CA 1
ATOM 2964 C C . SER A 1 388 ? 4.289 17.094 -19.861 1.00 72.50 388 SER A C 1
ATOM 2966 O O . SER A 1 388 ? 4.622 16.105 -20.521 1.00 72.50 388 SER A O 1
ATOM 2968 N N . PRO A 1 389 ? 4.194 17.042 -18.515 1.00 70.25 389 PRO A N 1
ATOM 2969 C CA . PRO A 1 389 ? 4.487 15.827 -17.741 1.00 70.25 389 PRO A CA 1
ATOM 2970 C C . PRO A 1 389 ? 3.508 14.677 -18.041 1.00 70.25 389 PRO A C 1
ATOM 2972 O O . PRO A 1 389 ? 3.702 13.553 -17.586 1.00 70.25 389 PRO A O 1
ATOM 2975 N N . TRP A 1 390 ? 2.459 14.963 -18.819 1.00 79.56 390 TRP A N 1
ATOM 2976 C CA . TRP A 1 390 ? 1.462 14.023 -19.321 1.00 79.56 390 TRP A CA 1
ATOM 2977 C C . TRP A 1 390 ? 1.606 13.750 -20.831 1.00 79.56 390 TRP A C 1
ATOM 2979 O O . TRP A 1 390 ? 0.658 13.277 -21.460 1.00 79.56 390 TRP A O 1
ATOM 2989 N N . SER A 1 391 ? 2.760 14.057 -21.442 1.00 84.62 391 SER A N 1
ATOM 2990 C CA . SER A 1 391 ? 3.049 13.616 -22.812 1.00 84.62 391 SER A CA 1
ATOM 2991 C C . SER A 1 391 ? 3.124 12.077 -22.868 1.00 84.62 391 SER A C 1
ATOM 2993 O O . SER A 1 391 ? 3.541 11.453 -21.889 1.00 84.62 391 SER A O 1
ATOM 2995 N N . PRO A 1 392 ? 2.738 11.427 -23.985 1.00 86.81 392 PRO A N 1
ATOM 2996 C CA . PRO A 1 392 ? 2.780 9.965 -24.079 1.00 86.81 392 PRO A CA 1
ATOM 2997 C C . PRO A 1 392 ? 4.174 9.373 -23.833 1.00 86.81 392 PRO A C 1
ATOM 2999 O O . PRO A 1 392 ? 4.285 8.299 -23.252 1.00 86.81 392 PRO A O 1
ATOM 3002 N N . GLU A 1 393 ? 5.225 10.087 -24.240 1.00 86.88 393 GLU A N 1
ATOM 3003 C CA . GLU A 1 393 ? 6.626 9.684 -24.075 1.00 86.88 393 GLU A CA 1
ATOM 3004 C C . GLU A 1 393 ? 7.095 9.846 -22.623 1.00 86.88 393 GLU A C 1
ATOM 3006 O O . GLU A 1 393 ? 7.686 8.920 -22.069 1.00 86.88 393 GLU A O 1
ATOM 3011 N N . ALA A 1 394 ? 6.758 10.961 -21.961 1.00 84.56 394 ALA A N 1
ATOM 3012 C CA . ALA A 1 394 ? 7.070 11.163 -20.545 1.00 84.56 394 ALA A CA 1
ATOM 3013 C C . ALA A 1 394 ? 6.347 10.139 -19.655 1.00 84.56 394 ALA A C 1
ATOM 3015 O O . ALA A 1 394 ? 6.945 9.589 -18.731 1.00 84.56 394 ALA A O 1
ATOM 3016 N N . VAL A 1 395 ? 5.081 9.831 -19.962 1.00 86.69 395 VAL A N 1
ATOM 3017 C CA . VAL A 1 395 ? 4.318 8.791 -19.258 1.00 86.69 395 VAL A CA 1
ATOM 3018 C C . VAL A 1 395 ? 4.931 7.410 -19.494 1.00 86.69 395 VAL A C 1
ATOM 3020 O O . VAL A 1 395 ? 5.124 6.686 -18.524 1.00 86.69 395 VAL A O 1
ATOM 3023 N N . ALA A 1 396 ? 5.300 7.054 -20.729 1.00 88.38 396 ALA A N 1
ATOM 3024 C CA . ALA A 1 396 ? 5.948 5.771 -21.020 1.00 88.38 396 ALA A CA 1
ATOM 3025 C C . ALA A 1 396 ? 7.298 5.617 -20.291 1.00 88.38 396 ALA A C 1
ATOM 3027 O O . ALA A 1 396 ? 7.535 4.592 -19.656 1.00 88.38 396 ALA A O 1
ATOM 3028 N N . ARG A 1 397 ? 8.138 6.662 -20.295 1.00 87.62 397 ARG A N 1
ATOM 3029 C CA . ARG A 1 397 ? 9.411 6.701 -19.556 1.00 87.62 397 ARG A CA 1
ATOM 3030 C C . ARG A 1 397 ? 9.199 6.544 -18.046 1.00 87.62 397 ARG A C 1
ATOM 3032 O O . ARG A 1 397 ? 9.909 5.775 -17.405 1.00 87.62 397 ARG A O 1
ATOM 3039 N N . LYS A 1 398 ? 8.193 7.218 -17.472 1.00 89.94 398 LYS A N 1
ATOM 3040 C CA . LYS A 1 398 ? 7.818 7.045 -16.057 1.00 89.94 398 LYS A CA 1
ATOM 3041 C C . LYS A 1 398 ? 7.273 5.647 -15.760 1.00 89.94 398 LYS A C 1
ATOM 3043 O O . LYS A 1 398 ? 7.610 5.087 -14.723 1.00 89.94 398 LYS A O 1
ATOM 3048 N N . GLU A 1 399 ? 6.475 5.056 -16.651 1.00 91.38 399 GLU A N 1
ATOM 3049 C CA . GLU A 1 399 ? 6.023 3.665 -16.513 1.00 91.38 399 GLU A CA 1
ATOM 3050 C C . GLU A 1 399 ? 7.211 2.692 -16.493 1.00 91.38 399 GLU A C 1
ATOM 3052 O O . GLU A 1 399 ? 7.248 1.828 -15.618 1.00 91.38 399 GLU A O 1
ATOM 3057 N N . ALA A 1 400 ? 8.203 2.866 -17.372 1.00 89.88 400 ALA A N 1
ATOM 3058 C CA . ALA A 1 400 ? 9.420 2.052 -17.394 1.00 89.88 400 ALA A CA 1
ATOM 3059 C C . ALA A 1 400 ? 10.246 2.190 -16.100 1.00 89.88 400 ALA A C 1
ATOM 3061 O O . ALA A 1 400 ? 10.583 1.179 -15.480 1.00 89.88 400 ALA A O 1
ATOM 3062 N N . LEU A 1 401 ? 10.502 3.419 -15.631 1.00 91.81 401 LEU A N 1
ATOM 3063 C CA . LEU A 1 401 ? 11.231 3.669 -14.376 1.00 91.81 401 LEU A CA 1
ATOM 3064 C C . LEU A 1 401 ? 10.496 3.100 -13.153 1.00 91.81 401 LEU A C 1
ATOM 3066 O O . LEU A 1 401 ? 11.109 2.432 -12.323 1.00 91.81 401 LEU A O 1
ATOM 3070 N N . VAL A 1 402 ? 9.176 3.300 -13.051 1.00 94.44 402 VAL A N 1
ATOM 3071 C CA . VAL A 1 402 ? 8.373 2.763 -11.941 1.00 94.44 402 VAL A CA 1
ATOM 3072 C C . VAL A 1 402 ? 8.319 1.235 -11.983 1.00 94.44 402 VAL A C 1
ATOM 3074 O O . VAL A 1 402 ? 8.458 0.607 -10.939 1.00 94.44 402 VAL A O 1
ATOM 3077 N N . VAL A 1 403 ? 8.159 0.607 -13.154 1.00 93.25 403 VAL A N 1
ATOM 3078 C CA . VAL A 1 403 ? 8.227 -0.863 -13.271 1.00 93.25 403 VAL A CA 1
ATOM 3079 C C . VAL A 1 403 ? 9.603 -1.379 -12.857 1.00 93.25 403 VAL A C 1
ATOM 3081 O O . VAL A 1 403 ? 9.670 -2.346 -12.104 1.00 93.25 403 VAL A O 1
ATOM 3084 N N . SER A 1 404 ? 10.675 -0.703 -13.269 1.00 92.06 404 SER A N 1
ATOM 3085 C CA . SER A 1 404 ? 12.055 -1.059 -12.920 1.00 92.06 404 SER A CA 1
ATOM 3086 C C . SER A 1 404 ? 12.304 -0.967 -11.409 1.00 92.06 404 SER A C 1
ATOM 3088 O O . SER A 1 404 ? 12.782 -1.922 -10.802 1.00 92.06 404 SER A O 1
ATOM 3090 N N . LEU A 1 405 ? 11.871 0.119 -10.760 1.00 94.69 405 LEU A N 1
ATOM 3091 C CA . LEU A 1 405 ? 11.925 0.271 -9.299 1.00 94.69 405 LEU A CA 1
ATOM 3092 C C . LEU A 1 405 ? 11.119 -0.801 -8.547 1.00 94.69 405 LEU A C 1
ATOM 3094 O O . LEU A 1 405 ? 11.525 -1.231 -7.472 1.00 94.69 405 LEU A O 1
ATOM 3098 N N . LEU A 1 406 ? 9.979 -1.231 -9.094 1.00 94.19 406 LEU A N 1
ATOM 3099 C CA . LEU A 1 406 ? 9.135 -2.276 -8.500 1.00 94.19 406 LEU A CA 1
ATOM 3100 C C . LEU A 1 406 ? 9.647 -3.703 -8.752 1.00 94.19 406 LEU A C 1
ATOM 3102 O O . LEU A 1 406 ? 9.213 -4.626 -8.059 1.00 94.19 406 LEU A O 1
ATOM 3106 N N . ALA A 1 407 ? 10.500 -3.885 -9.760 1.00 91.44 407 ALA A N 1
ATOM 3107 C CA . ALA A 1 407 ? 11.128 -5.151 -10.127 1.00 91.44 407 ALA A CA 1
ATOM 3108 C C . ALA A 1 407 ? 12.517 -5.335 -9.496 1.00 91.44 407 ALA A C 1
ATOM 3110 O O . ALA A 1 407 ? 13.027 -6.452 -9.468 1.00 91.44 407 ALA A O 1
ATOM 3111 N N . ALA A 1 408 ? 13.120 -4.254 -8.990 1.00 90.69 408 ALA A N 1
ATOM 3112 C CA . ALA A 1 408 ? 14.436 -4.265 -8.372 1.00 90.69 408 ALA A CA 1
ATOM 3113 C C . ALA A 1 408 ? 14.506 -5.289 -7.215 1.00 90.69 408 ALA A C 1
ATOM 3115 O O . ALA A 1 408 ? 13.776 -5.155 -6.227 1.00 90.69 408 ALA A O 1
ATOM 3116 N N . PRO A 1 409 ? 15.398 -6.298 -7.281 1.00 84.94 409 PRO A N 1
ATOM 3117 C CA . PRO A 1 409 ? 15.466 -7.344 -6.260 1.00 84.94 409 PRO A CA 1
ATOM 3118 C C . PRO A 1 409 ? 16.089 -6.856 -4.940 1.00 84.94 409 PRO A C 1
ATOM 3120 O O . PRO A 1 409 ? 15.982 -7.532 -3.915 1.00 84.94 409 PRO A O 1
ATOM 3123 N N . LYS A 1 410 ? 16.746 -5.688 -4.951 1.00 86.25 410 LYS A N 1
ATOM 3124 C CA . LYS A 1 410 ? 17.425 -5.056 -3.812 1.00 86.25 410 LYS A CA 1
ATOM 3125 C C . LYS A 1 410 ? 17.060 -3.564 -3.763 1.00 86.25 410 LYS A C 1
ATOM 3127 O O . LYS A 1 410 ? 16.888 -2.935 -4.802 1.00 86.25 410 LYS A O 1
ATOM 3132 N N . TRP A 1 411 ? 16.950 -3.011 -2.556 1.00 87.38 411 TRP A N 1
ATOM 3133 C CA . TRP A 1 411 ? 16.716 -1.586 -2.281 1.00 87.38 411 TRP A CA 1
ATOM 3134 C C . TRP A 1 411 ? 17.601 -1.165 -1.089 1.00 87.38 411 TRP A C 1
ATOM 3136 O O . TRP A 1 411 ? 17.726 -1.974 -0.163 1.00 87.38 411 TRP A O 1
ATOM 3146 N N . PRO A 1 412 ? 18.200 0.045 -1.064 1.00 87.44 412 PRO A N 1
ATOM 3147 C CA . PRO A 1 412 ? 18.122 1.113 -2.067 1.00 87.44 412 PRO A CA 1
ATOM 3148 C C . PRO A 1 412 ? 18.821 0.776 -3.389 1.00 87.44 412 PRO A C 1
ATOM 3150 O O . PRO A 1 412 ? 19.712 -0.070 -3.442 1.00 87.44 412 PRO A O 1
ATOM 3153 N N . LEU A 1 413 ? 18.401 1.452 -4.459 1.00 86.06 413 LEU A N 1
ATOM 3154 C CA . LEU A 1 413 ? 19.036 1.389 -5.775 1.00 86.06 413 LEU A CA 1
ATOM 3155 C C . LEU A 1 413 ? 19.691 2.738 -6.084 1.00 86.06 413 LEU A C 1
ATOM 3157 O O . LEU A 1 413 ? 19.123 3.783 -5.774 1.00 86.06 413 LEU A O 1
ATOM 3161 N N . ASN A 1 414 ? 20.863 2.736 -6.719 1.00 89.62 414 ASN A N 1
ATOM 3162 C CA . ASN A 1 414 ? 21.423 3.961 -7.288 1.00 89.62 414 ASN A CA 1
ATOM 3163 C C . ASN A 1 414 ? 20.902 4.168 -8.724 1.00 89.62 414 ASN A C 1
ATOM 3165 O O . ASN A 1 414 ? 20.330 3.265 -9.342 1.00 89.62 414 ASN A O 1
ATOM 3169 N N . ARG A 1 415 ? 21.105 5.370 -9.270 1.00 84.81 415 ARG A N 1
ATOM 3170 C CA . ARG A 1 415 ? 20.599 5.732 -10.601 1.00 84.81 415 ARG A CA 1
ATOM 3171 C C . ARG A 1 415 ? 21.168 4.863 -11.729 1.00 84.81 415 ARG A C 1
ATOM 3173 O O . ARG A 1 415 ? 20.416 4.467 -12.609 1.00 84.81 415 ARG A O 1
ATOM 3180 N N . GLN A 1 416 ? 22.457 4.527 -11.672 1.00 87.06 416 GLN A N 1
ATOM 3181 C CA . GLN A 1 416 ? 23.110 3.672 -12.672 1.00 87.06 416 GLN A CA 1
ATOM 3182 C C . GLN A 1 416 ? 22.510 2.259 -12.685 1.00 87.06 416 GLN A C 1
ATOM 3184 O O . GLN A 1 416 ? 22.216 1.726 -13.750 1.00 87.06 416 GLN A O 1
ATOM 3189 N N . GLY A 1 417 ? 22.257 1.677 -11.508 1.00 85.81 417 GLY A N 1
ATOM 3190 C CA . GLY A 1 417 ? 21.582 0.388 -11.369 1.00 85.81 417 GLY A CA 1
ATOM 3191 C C . GLY A 1 417 ? 20.137 0.419 -11.868 1.00 85.81 417 GLY A C 1
ATOM 3192 O O . GLY A 1 417 ? 19.685 -0.552 -12.470 1.00 85.81 417 GLY A O 1
ATOM 3193 N N . LEU A 1 418 ? 19.426 1.539 -11.687 1.00 86.56 418 LEU A N 1
ATOM 3194 C CA . LEU A 1 418 ? 18.079 1.710 -12.238 1.00 86.56 418 LEU A CA 1
ATOM 3195 C C . LEU A 1 418 ? 18.085 1.798 -13.767 1.00 86.56 418 LEU A C 1
ATOM 3197 O O . LEU A 1 418 ? 17.271 1.147 -14.412 1.00 86.56 418 LEU A O 1
ATOM 3201 N N . GLU A 1 419 ? 18.992 2.586 -14.343 1.00 85.94 419 GLU A N 1
ATOM 3202 C CA . GLU A 1 419 ? 19.123 2.744 -15.796 1.00 85.94 419 GLU A CA 1
ATOM 3203 C C . GLU A 1 419 ? 19.572 1.424 -16.456 1.00 85.94 419 GLU A C 1
ATOM 3205 O O . GLU A 1 419 ? 19.008 1.024 -17.476 1.00 85.94 419 GLU A O 1
ATOM 3210 N N . ALA A 1 420 ? 20.482 0.675 -15.821 1.00 85.69 420 ALA A N 1
ATOM 3211 C CA . ALA A 1 420 ? 20.861 -0.671 -16.250 1.00 85.69 420 ALA A CA 1
ATOM 3212 C C . ALA A 1 420 ? 19.668 -1.645 -16.228 1.00 85.69 420 ALA A C 1
ATOM 3214 O O . ALA A 1 420 ? 19.410 -2.322 -17.226 1.00 85.69 420 ALA A O 1
ATOM 3215 N N . LEU A 1 421 ? 18.905 -1.684 -15.129 1.00 84.31 421 LEU A N 1
ATOM 3216 C CA . LEU A 1 421 ? 17.754 -2.578 -14.970 1.00 84.31 421 LEU A CA 1
ATOM 3217 C C . LEU A 1 421 ? 16.589 -2.202 -15.904 1.00 84.31 421 LEU A C 1
ATOM 3219 O O . LEU A 1 421 ? 15.970 -3.090 -16.483 1.00 84.31 421 LEU A O 1
ATOM 3223 N N . ALA A 1 422 ? 16.345 -0.912 -16.146 1.00 85.31 422 ALA A N 1
ATOM 3224 C CA . ALA A 1 422 ? 15.399 -0.466 -17.170 1.00 85.31 422 ALA A CA 1
ATOM 3225 C C . ALA A 1 422 ? 15.820 -0.951 -18.569 1.00 85.31 422 ALA A C 1
ATOM 3227 O O . ALA A 1 422 ? 15.003 -1.519 -19.293 1.00 85.31 422 ALA A O 1
ATOM 3228 N N . SER A 1 423 ? 17.112 -0.849 -18.909 1.00 84.00 423 SER A N 1
ATOM 3229 C CA . SER A 1 423 ? 17.642 -1.335 -20.194 1.00 84.00 423 SER A CA 1
ATOM 3230 C C . SER A 1 423 ? 17.602 -2.864 -20.364 1.00 84.00 423 SER A C 1
ATOM 3232 O O . SER A 1 423 ? 17.689 -3.340 -21.496 1.00 84.00 423 SER A O 1
ATOM 3234 N N . LYS A 1 424 ? 17.484 -3.628 -19.263 1.00 81.94 424 LYS A N 1
ATOM 3235 C CA . LYS A 1 424 ? 17.223 -5.081 -19.261 1.00 81.94 424 LYS A CA 1
ATOM 3236 C C . LYS A 1 424 ? 15.737 -5.414 -19.477 1.00 81.94 424 LYS A C 1
ATOM 3238 O O . LYS A 1 424 ? 15.447 -6.474 -20.010 1.00 81.94 424 LYS A O 1
ATOM 3243 N N . ILE A 1 425 ? 14.810 -4.550 -19.045 1.00 80.81 425 ILE A N 1
ATOM 3244 C CA . ILE A 1 425 ? 13.347 -4.774 -19.110 1.00 80.81 425 ILE A CA 1
ATOM 3245 C C . ILE A 1 425 ? 12.731 -4.283 -20.435 1.00 80.81 425 ILE A C 1
ATOM 3247 O O . ILE A 1 425 ? 11.644 -4.725 -20.815 1.00 80.81 425 ILE A O 1
ATOM 3251 N N . GLU A 1 426 ? 13.385 -3.339 -21.118 1.00 76.44 426 GLU A N 1
ATOM 3252 C CA . GLU A 1 426 ? 12.925 -2.793 -22.405 1.00 76.44 426 GLU A CA 1
ATOM 3253 C C . GLU A 1 426 ? 13.337 -3.622 -23.635 1.00 76.44 426 GLU A C 1
ATOM 3255 O O . GLU A 1 426 ? 12.760 -3.408 -24.705 1.00 76.44 426 GLU A O 1
ATOM 3260 N N . ARG A 1 427 ? 14.289 -4.554 -23.485 1.00 58.22 427 ARG A N 1
ATOM 3261 C CA . ARG A 1 427 ? 14.652 -5.557 -24.502 1.00 58.22 427 ARG A CA 1
ATOM 3262 C C . ARG A 1 427 ? 13.694 -6.750 -24.448 1.00 58.22 427 ARG A C 1
ATOM 3264 O O . ARG A 1 427 ? 13.276 -7.188 -25.541 1.00 58.22 427 ARG A O 1
#

InterPro domains:
  IPR033122 LETM1-like, ribosome-binding domain [PF07766] (311-378)
  IPR033122 LETM1-like, ribosome-binding domain [PS51758] (215-427)
  IPR044202 LETM1/MDM38-like [PTHR14009] (315-378)